Protein AF-A0A7W7P533-F1 (afdb_monomer)

Sequence (461 aa):
MTEVPKVLADVNVERDSSKRLLHIIPAMKVPASVQAMIKHGDVSLSISSSLGQNVLPEGGVVLRRPYPNPIFIVAGSNNSRNGWVVELPDGLDFLELSFIWSFSNPRFIHKLMQQAAYLKPEYLPAGDRWVVEHDITICLKPGTGNTFTFDSAFWSGQKPVAAPIYTKPVGHLFFEQEGSKGLSFRTASGRALLGEREQIIGYDIDEYVVIHGVPLEKAMLTINAHQEEQLHELTHAEGFSTNTEEHRANGAHEMPASVLWRAVMEARRIPFDFNSLLRTEHPGAGWAEHHPALKTITDWWKSAERPGTRLEPGMAMLWVRVEDNDKYHCGNPELPGTSIAGFLQDRCSQATVGQHLLVRFNCGVKDFTFDEGCFTTKLLNGSEETEVGIGRDEYRAGEYDEATFSLAALAGLPERYPEAWRQLVQMKESESPGVPDISLEEIVRAEIGGSANKGRQGEPV

Secondary structure (DSSP, 8-state):
-PPPPGGGTT--TT---SSEEEEE--EEEPPTTTGGG--GGGEEEEEEETTSS--SPTT--EEE--TT-TTEEEEE-SS-SS-EEEEEPTT--EEEEEEEEEE--HHHHHHHHHHT-SS-GGG----S-EEEEEEEEEEEE--SSSEEES-GGGSTT--SS---GGGS-EEE---------S-TTEEEEEEEEE-TTS-EEEEEEEEEEEEEPB-HHHHHHHHTTT-SPPGGGS---SS-SSSHHHHHHH-SEEPPHHHHHHHHHHHHHS--STT-HHHHHS-STTGGGGSHHHHHHHHHHHTS--TT--S-EEEEEEEEE-SSSSEEEESSTTSPPEEGGGGGGGGGGEEEETTTEEEEEEE-GGG-B--TTEEEEEBTTS-EEEEES--HHHHHTTS--THHHHHHHHHTHHHH-HHHHHHHHHHHHHT-TT-----HHHHHHHHHH-SS---------

Mean predicted aligned error: 13.6 Å

Solvent-accessible surface area (backbone atoms only — not comparable to full-atom values): 26304 Å² total; per-residue (Å²): 135,82,82,75,61,78,92,61,74,82,70,58,92,92,58,54,53,95,52,42,33,38,36,48,42,58,32,36,42,43,55,77,93,44,38,89,64,61,52,70,90,33,50,50,76,49,77,50,60,71,75,83,61,89,81,75,50,79,96,38,79,41,74,44,59,53,80,91,40,71,40,31,40,28,34,11,28,84,91,27,52,56,8,51,77,43,83,47,70,86,91,64,46,66,47,42,38,36,42,40,36,37,36,54,45,58,70,40,51,52,51,53,55,61,71,56,66,80,65,57,82,90,48,62,55,98,60,65,50,41,37,36,42,35,37,38,41,39,38,51,41,91,58,79,29,35,30,28,55,48,58,41,91,69,38,88,87,70,68,102,56,89,72,60,77,88,61,37,70,58,45,71,79,71,86,73,84,76,70,83,78,87,59,101,47,56,49,65,49,72,49,75,36,64,45,104,78,74,17,63,43,32,37,35,34,50,32,40,38,57,40,39,16,31,36,38,72,67,52,46,63,54,47,64,36,80,70,69,87,46,80,94,74,59,74,71,43,94,65,66,91,48,62,60,64,55,53,57,55,22,19,66,43,79,48,61,35,56,48,57,51,49,18,26,54,40,33,62,71,48,75,78,56,100,82,21,64,53,53,69,79,37,70,35,55,49,28,52,37,70,37,65,24,36,40,51,50,39,52,58,56,67,73,49,94,60,82,65,49,77,50,60,62,27,32,52,39,42,34,32,47,43,50,70,54,63,43,28,38,40,36,48,72,84,48,72,72,41,54,52,77,71,44,48,87,55,10,51,21,25,30,20,37,83,92,33,36,34,40,41,32,28,36,30,67,91,71,49,48,76,56,100,64,26,36,30,46,29,35,14,59,64,55,77,48,76,46,80,76,55,52,75,63,45,30,54,65,40,78,46,51,75,39,44,45,24,40,52,14,39,38,41,32,56,80,75,36,50,56,53,38,52,52,37,52,54,46,32,48,70,75,49,88,82,72,95,73,81,57,73,68,54,58,55,45,50,74,73,56,76,82,73,82,89,74,88,84,83,84,92,130

Structure (mmCIF, N/CA/C/O backbone):
data_AF-A0A7W7P533-F1
#
_entry.id   AF-A0A7W7P533-F1
#
loop_
_atom_site.group_PDB
_atom_site.id
_atom_site.type_symbol
_atom_site.label_atom_id
_atom_site.label_alt_id
_atom_site.label_comp_id
_atom_site.label_asym_id
_atom_site.label_entity_id
_atom_site.label_seq_id
_atom_site.pdbx_PDB_ins_code
_atom_site.Cartn_x
_atom_site.Cartn_y
_atom_site.Cartn_z
_atom_site.occupancy
_atom_site.B_iso_or_equiv
_atom_site.auth_seq_id
_atom_site.auth_comp_id
_atom_site.auth_asym_id
_atom_site.auth_atom_id
_atom_site.pdbx_PDB_model_num
ATOM 1 N N . MET A 1 1 ? -19.623 -12.383 -5.229 1.00 27.77 1 MET A N 1
ATOM 2 C CA . MET A 1 1 ? -20.713 -11.589 -4.623 1.00 27.77 1 MET A CA 1
ATOM 3 C C . MET A 1 1 ? -20.624 -11.795 -3.125 1.00 27.77 1 MET A C 1
ATOM 5 O O . MET A 1 1 ? -20.883 -12.901 -2.674 1.00 27.77 1 MET A O 1
ATOM 9 N N . THR A 1 2 ? -20.160 -10.796 -2.383 1.00 29.52 2 THR A N 1
ATOM 10 C CA . THR A 1 2 ? -20.107 -10.821 -0.915 1.00 29.52 2 THR A CA 1
ATOM 11 C C . THR A 1 2 ? -21.498 -10.548 -0.348 1.00 29.52 2 THR A C 1
ATOM 13 O O . THR A 1 2 ? -22.190 -9.647 -0.822 1.00 29.52 2 THR A O 1
ATOM 16 N N . GLU A 1 3 ? -21.930 -11.328 0.645 1.00 26.28 3 GLU A N 1
ATOM 17 C CA . GLU A 1 3 ? -23.180 -11.039 1.351 1.00 26.28 3 GLU A CA 1
ATOM 18 C C . GLU A 1 3 ? -22.991 -9.807 2.242 1.00 26.28 3 GLU A C 1
ATOM 20 O O . GLU A 1 3 ? -22.122 -9.776 3.113 1.00 26.28 3 GLU A O 1
ATOM 25 N N . VAL A 1 4 ? -23.819 -8.785 2.026 1.00 34.06 4 VAL A N 1
ATOM 26 C CA . VAL A 1 4 ? -23.913 -7.635 2.930 1.00 34.06 4 VAL A CA 1
ATOM 27 C C . VAL A 1 4 ? -24.439 -8.133 4.288 1.00 34.06 4 VAL A C 1
ATOM 29 O O . VAL A 1 4 ? -25.461 -8.826 4.308 1.00 34.06 4 VAL A O 1
ATOM 32 N N . PRO A 1 5 ? -23.792 -7.803 5.426 1.00 40.06 5 PRO A N 1
ATOM 33 C CA . PRO A 1 5 ? -24.241 -8.240 6.747 1.00 40.06 5 PRO A CA 1
ATOM 34 C C . PRO A 1 5 ? -25.718 -7.917 6.994 1.00 40.06 5 PRO A C 1
ATOM 36 O O . PRO A 1 5 ? -26.156 -6.794 6.752 1.00 40.06 5 PRO A O 1
ATOM 39 N N . LYS A 1 6 ? -26.489 -8.879 7.523 1.00 37.84 6 LYS A N 1
ATOM 40 C CA . LYS A 1 6 ? -27.965 -8.792 7.623 1.00 37.84 6 LYS A CA 1
ATOM 41 C C . LYS A 1 6 ? -28.511 -7.557 8.351 1.00 37.84 6 LYS A C 1
ATOM 43 O O . LYS A 1 6 ? -29.644 -7.174 8.094 1.00 37.84 6 LYS A O 1
ATOM 48 N N . VAL A 1 7 ? -27.716 -6.915 9.208 1.00 42.97 7 VAL A N 1
ATOM 49 C CA . VAL A 1 7 ? -28.062 -5.655 9.897 1.00 42.97 7 VAL A CA 1
ATOM 50 C C . VAL A 1 7 ? -28.228 -4.472 8.920 1.00 42.97 7 VAL A C 1
ATOM 52 O O . VAL A 1 7 ? -28.900 -3.499 9.240 1.00 42.97 7 VAL A O 1
ATOM 55 N N . LEU A 1 8 ? -27.652 -4.557 7.716 1.00 47.59 8 LEU A N 1
ATOM 56 C CA . LEU A 1 8 ? -27.643 -3.499 6.697 1.00 47.59 8 LEU A CA 1
ATOM 57 C C . LEU A 1 8 ? -28.653 -3.732 5.553 1.00 47.59 8 LEU A C 1
ATOM 59 O O . LEU A 1 8 ? -28.759 -2.897 4.657 1.00 47.59 8 LEU A O 1
ATOM 63 N N . ALA A 1 9 ? -29.397 -4.844 5.559 1.00 41.66 9 ALA A N 1
ATOM 64 C CA . ALA A 1 9 ? -30.251 -5.247 4.434 1.00 41.66 9 ALA A CA 1
ATOM 65 C C . ALA A 1 9 ? -31.523 -4.388 4.246 1.00 41.66 9 ALA A C 1
ATOM 67 O O . ALA A 1 9 ? -32.053 -4.331 3.139 1.00 41.66 9 ALA A O 1
ATOM 68 N N . ASP A 1 10 ? -31.989 -3.701 5.296 1.00 38.34 10 ASP A N 1
ATOM 69 C CA . ASP A 1 10 ? -33.215 -2.881 5.288 1.00 38.34 10 ASP A CA 1
ATOM 70 C C . ASP A 1 10 ? -32.957 -1.369 5.062 1.00 38.34 10 ASP A C 1
ATOM 72 O O . ASP A 1 10 ? -33.867 -0.543 5.200 1.00 38.34 10 ASP A O 1
ATOM 76 N N . VAL A 1 11 ? -31.723 -0.965 4.727 1.00 43.28 11 VAL A N 1
ATOM 77 C CA . VAL A 1 11 ? -31.352 0.457 4.580 1.00 43.28 11 VAL A CA 1
ATOM 78 C C . VAL A 1 11 ? -31.778 1.003 3.214 1.00 43.28 11 VAL A C 1
ATOM 80 O O . VAL A 1 11 ? -31.053 0.937 2.223 1.00 43.28 11 VAL A O 1
ATOM 83 N N . ASN A 1 12 ? -32.977 1.583 3.170 1.00 38.66 12 ASN A N 1
ATOM 84 C CA . ASN A 1 12 ? -33.470 2.316 2.006 1.00 38.66 12 ASN A CA 1
ATOM 85 C C . ASN A 1 12 ? -32.748 3.678 1.883 1.00 38.66 12 ASN A C 1
ATOM 87 O O . ASN A 1 12 ? -32.677 4.431 2.854 1.00 38.66 12 ASN A O 1
ATOM 91 N N . VAL A 1 13 ? -32.212 3.982 0.697 1.00 43.22 13 VAL A N 1
ATOM 92 C CA . VAL A 1 13 ? -31.003 4.822 0.503 1.00 43.22 13 VAL A CA 1
ATOM 93 C C . VAL A 1 13 ? -31.160 6.311 0.881 1.00 43.22 13 VAL A C 1
ATOM 95 O O . VAL A 1 13 ? -30.167 6.998 1.076 1.00 43.22 13 VAL A O 1
ATOM 98 N N . GLU A 1 14 ? -32.383 6.816 1.062 1.00 45.62 14 GLU A N 1
ATOM 99 C CA . GLU A 1 14 ? -32.661 8.229 1.393 1.00 45.62 14 GLU A CA 1
ATOM 100 C C . GLU A 1 14 ? -32.891 8.510 2.897 1.00 45.62 14 GLU A C 1
ATOM 102 O O . GLU A 1 14 ? -33.452 9.551 3.252 1.00 45.62 14 GLU A O 1
ATOM 107 N N . ARG A 1 15 ? -32.545 7.590 3.811 1.00 56.53 15 ARG A N 1
ATOM 108 C CA . ARG A 1 15 ? -32.824 7.760 5.252 1.00 56.53 15 ARG A CA 1
ATOM 109 C C . ARG A 1 15 ? -31.603 7.588 6.144 1.00 56.53 15 ARG A C 1
ATOM 111 O O . ARG A 1 15 ? -30.871 6.609 6.057 1.00 56.53 15 ARG A O 1
ATOM 118 N N . ASP A 1 16 ? -31.459 8.531 7.072 1.00 70.44 16 ASP A N 1
ATOM 119 C CA . ASP A 1 16 ? -30.602 8.368 8.241 1.00 70.44 16 ASP A CA 1
ATOM 120 C C . ASP A 1 16 ? -31.122 7.246 9.160 1.00 70.44 16 ASP A C 1
ATOM 122 O O . ASP A 1 16 ? -32.301 6.877 9.124 1.00 70.44 16 ASP A O 1
ATOM 126 N N . SER A 1 17 ? -30.231 6.704 9.989 1.00 73.69 17 SER A N 1
ATOM 127 C CA . SER A 1 17 ? -30.537 5.612 10.907 1.00 73.69 17 SER A CA 1
ATOM 128 C C . SER A 1 17 ? -31.667 5.979 11.874 1.00 73.69 17 SER A C 1
ATOM 130 O O . SER A 1 17 ? -31.630 7.013 12.542 1.00 73.69 17 SER A O 1
ATOM 132 N N . SER A 1 18 ? -32.648 5.084 12.021 1.00 78.81 18 SER A N 1
ATOM 133 C CA . SER A 1 18 ? -33.678 5.175 13.066 1.00 78.81 18 SER A CA 1
ATOM 134 C C . SER A 1 18 ? -33.144 4.865 14.470 1.00 78.81 18 SER A C 1
ATOM 136 O O . SER A 1 18 ? -33.826 5.145 15.452 1.00 78.81 18 SER A O 1
ATOM 138 N N . LYS A 1 19 ? -31.935 4.298 14.564 1.00 87.44 19 LYS A N 1
ATOM 139 C CA . LYS A 1 19 ? -31.209 4.010 15.806 1.00 87.44 19 LYS A CA 1
ATOM 140 C C . LYS A 1 19 ? -30.020 4.950 15.970 1.00 87.44 19 LYS A C 1
ATOM 142 O O . LYS A 1 19 ? -29.400 5.342 14.981 1.00 87.44 19 LYS A O 1
ATOM 147 N N . ARG A 1 20 ? -29.625 5.230 17.210 1.00 91.69 20 ARG A N 1
ATOM 148 C CA . ARG A 1 20 ? -28.338 5.874 17.505 1.00 91.69 20 ARG A CA 1
ATOM 149 C C . ARG A 1 20 ? -27.209 4.862 17.293 1.00 91.69 20 ARG A C 1
ATOM 151 O O . ARG A 1 20 ? -27.281 3.749 17.806 1.00 91.69 20 ARG A O 1
ATOM 158 N N . LEU A 1 21 ? -26.183 5.231 16.533 1.00 92.81 21 LEU A N 1
ATOM 159 C CA . LEU A 1 21 ? -25.085 4.335 16.142 1.00 92.81 21 LEU A CA 1
ATOM 160 C C . LEU A 1 21 ? -23.735 4.956 16.503 1.00 92.81 21 LEU A C 1
ATOM 162 O O . LEU A 1 21 ? -23.539 6.139 16.250 1.00 92.81 21 LEU A O 1
ATOM 166 N N . LEU A 1 22 ? -22.793 4.174 17.030 1.00 91.88 22 LEU A N 1
ATOM 167 C CA . LEU A 1 22 ? -21.399 4.583 17.218 1.00 91.88 22 LEU A CA 1
ATOM 168 C C . LEU A 1 22 ? -20.481 3.759 16.317 1.00 91.88 22 LEU A C 1
ATOM 170 O O . LEU A 1 22 ? -20.339 2.555 16.508 1.00 91.88 22 LEU A O 1
ATOM 174 N N . HIS A 1 23 ? -19.828 4.418 15.366 1.00 90.50 23 HIS A N 1
ATOM 175 C CA . HIS A 1 23 ? -18.731 3.850 14.596 1.00 90.50 23 HIS A CA 1
ATOM 176 C C . HIS A 1 23 ? -17.416 4.005 15.376 1.00 90.50 23 HIS A C 1
ATOM 178 O O . HIS A 1 23 ? -16.877 5.111 15.496 1.00 90.50 23 HIS A O 1
ATOM 184 N N . ILE A 1 24 ? -16.935 2.891 15.931 1.00 89.44 24 ILE A N 1
ATOM 185 C CA . ILE A 1 24 ? -15.719 2.796 16.741 1.00 89.44 24 ILE A CA 1
ATOM 186 C C . ILE A 1 24 ? -14.552 2.430 15.820 1.00 89.44 24 ILE A C 1
ATOM 188 O O . ILE A 1 24 ? -14.601 1.403 15.144 1.00 89.44 24 ILE A O 1
ATOM 192 N N . ILE A 1 25 ? -13.492 3.243 15.832 1.00 87.06 25 ILE A N 1
ATOM 193 C CA . ILE A 1 25 ? -12.270 3.026 15.043 1.00 87.06 25 ILE A CA 1
ATOM 194 C C . ILE A 1 25 ? -11.051 3.062 15.980 1.00 87.06 25 ILE A C 1
ATOM 196 O O . ILE A 1 25 ? -10.457 4.126 16.161 1.00 87.06 25 ILE A O 1
ATOM 200 N N . PRO A 1 26 ? -10.655 1.941 16.609 1.00 88.62 26 PRO A N 1
ATOM 201 C CA . PRO A 1 26 ? -9.431 1.901 17.398 1.00 88.62 26 PRO A CA 1
ATOM 202 C C . PRO A 1 26 ? -8.223 1.912 16.453 1.00 88.62 26 PRO A C 1
ATOM 204 O O . PRO A 1 26 ? -8.030 0.990 15.656 1.00 88.62 26 PRO A O 1
ATOM 207 N N . ALA A 1 27 ? -7.401 2.956 16.540 1.00 84.69 27 ALA A N 1
ATOM 208 C CA . ALA A 1 27 ? -6.219 3.141 15.705 1.00 84.69 27 ALA A CA 1
ATOM 209 C C . ALA A 1 27 ? -4.989 3.491 16.552 1.00 84.69 27 ALA A C 1
ATOM 211 O O . ALA A 1 27 ? -5.087 4.238 17.523 1.00 84.69 27 ALA A O 1
ATOM 212 N N . MET A 1 28 ? -3.824 2.979 16.159 1.00 81.94 28 MET A N 1
ATOM 213 C CA . MET A 1 28 ? -2.557 3.120 16.877 1.00 81.94 28 MET A CA 1
ATOM 214 C C . MET A 1 28 ? -1.445 3.560 15.921 1.00 81.94 28 MET A C 1
ATOM 216 O O . MET A 1 28 ? -1.134 2.849 14.963 1.00 81.94 28 MET A O 1
ATOM 220 N N . LYS A 1 29 ? -0.830 4.722 16.177 1.00 77.12 29 LYS A N 1
ATOM 221 C CA . LYS A 1 29 ? 0.298 5.258 15.398 1.00 77.12 29 LYS A CA 1
ATOM 222 C C . LYS A 1 29 ? 1.622 4.691 15.921 1.00 77.12 29 LYS A C 1
ATOM 224 O O . LYS A 1 29 ? 1.992 4.908 17.075 1.00 77.12 29 LYS A O 1
ATOM 229 N N . VAL A 1 30 ? 2.354 4.029 15.036 1.00 74.19 30 VAL A N 1
ATOM 230 C CA . VAL A 1 30 ? 3.655 3.384 15.238 1.00 74.19 30 VAL A CA 1
ATOM 231 C C . VAL A 1 30 ? 4.781 4.283 14.696 1.00 74.19 30 VAL A C 1
ATOM 233 O O . VAL A 1 30 ? 4.600 4.914 13.653 1.00 74.19 30 VAL A O 1
ATOM 236 N N . PRO A 1 31 ? 5.969 4.346 15.327 1.00 68.81 31 PRO A N 1
ATOM 237 C CA . PRO A 1 31 ? 7.122 5.024 14.737 1.00 68.81 31 PRO A CA 1
ATOM 238 C C . PRO A 1 31 ? 7.560 4.379 13.413 1.00 68.81 31 PRO A C 1
ATOM 240 O O . PRO A 1 31 ? 7.790 3.169 13.347 1.00 68.81 31 PRO A O 1
ATOM 243 N N . ALA A 1 32 ? 7.779 5.185 12.368 1.00 65.50 32 ALA A N 1
ATOM 244 C CA . ALA A 1 32 ? 8.290 4.703 11.076 1.00 65.50 32 ALA A CA 1
ATOM 245 C C . ALA A 1 32 ? 9.638 3.961 11.207 1.00 65.50 32 ALA A C 1
ATOM 247 O O . ALA A 1 32 ? 9.919 3.017 10.472 1.00 65.50 32 ALA A O 1
ATOM 248 N N . SER A 1 33 ? 10.440 4.328 12.211 1.00 65.12 33 SER A N 1
ATOM 249 C CA . SER A 1 33 ? 11.692 3.668 12.591 1.00 65.12 33 SER A CA 1
ATOM 250 C C . SER A 1 33 ? 11.534 2.223 13.086 1.00 65.12 33 SER A C 1
ATOM 252 O O . SER A 1 33 ? 12.528 1.491 13.107 1.00 65.12 33 SER A O 1
ATOM 254 N N . VAL A 1 34 ? 10.334 1.799 13.501 1.00 69.81 34 VAL A N 1
ATOM 255 C CA . VAL A 1 34 ? 10.071 0.465 14.079 1.00 69.81 34 VAL A CA 1
ATOM 256 C C . VAL A 1 34 ? 8.907 -0.289 13.420 1.00 69.81 34 VAL A C 1
ATOM 258 O O . VAL A 1 34 ? 8.756 -1.481 13.673 1.00 69.81 34 VAL A O 1
ATOM 261 N N . GLN A 1 35 ? 8.120 0.348 12.542 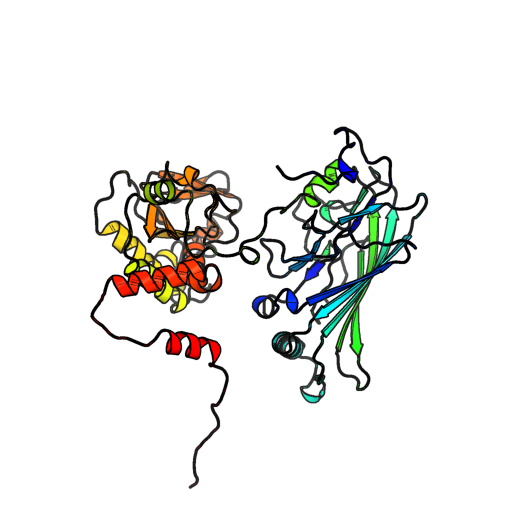1.00 73.06 35 GLN A N 1
ATOM 262 C CA . GLN A 1 35 ? 6.941 -0.249 11.885 1.00 73.06 35 GLN A CA 1
ATOM 263 C C . GLN A 1 35 ? 7.218 -1.609 11.214 1.00 73.06 35 GLN A C 1
ATOM 265 O O . GLN A 1 35 ? 6.434 -2.546 11.349 1.00 73.06 35 GLN A O 1
ATOM 270 N N . ALA A 1 36 ? 8.378 -1.746 10.561 1.00 70.12 36 ALA A N 1
ATOM 271 C CA . ALA A 1 36 ? 8.799 -2.965 9.869 1.00 70.12 36 ALA A CA 1
ATOM 272 C C . ALA A 1 36 ? 9.211 -4.110 10.818 1.00 70.12 36 ALA A C 1
ATOM 274 O O . ALA A 1 36 ? 9.390 -5.242 10.380 1.00 70.12 36 ALA A O 1
ATOM 275 N N . MET A 1 37 ? 9.384 -3.830 12.115 1.00 74.25 37 MET A N 1
ATOM 276 C CA . MET A 1 37 ? 9.805 -4.817 13.116 1.00 74.25 37 MET A CA 1
ATOM 277 C C . MET A 1 37 ? 8.627 -5.493 13.819 1.00 74.25 37 MET A C 1
ATOM 279 O O . MET A 1 37 ? 8.808 -6.579 14.361 1.00 74.25 37 MET A O 1
ATOM 283 N N . ILE A 1 38 ? 7.449 -4.863 13.810 1.00 75.62 38 ILE A N 1
ATOM 284 C CA . ILE A 1 38 ? 6.206 -5.396 14.377 1.00 75.62 38 ILE A CA 1
ATOM 285 C C . ILE A 1 38 ? 5.505 -6.264 13.323 1.00 75.62 38 ILE A C 1
ATOM 287 O O . ILE A 1 38 ? 5.262 -5.791 12.208 1.00 75.62 38 ILE A O 1
ATOM 291 N N . LYS A 1 39 ? 5.101 -7.484 13.682 1.00 76.56 39 LYS A N 1
ATOM 292 C CA . LYS A 1 39 ? 4.217 -8.360 12.891 1.00 76.56 39 LYS A CA 1
ATOM 293 C C . LYS A 1 39 ? 2.796 -8.362 13.464 1.00 76.56 39 LYS A C 1
ATOM 295 O O . LYS A 1 39 ? 2.601 -8.005 14.619 1.00 76.56 39 LYS A O 1
ATOM 300 N N . HIS A 1 40 ? 1.799 -8.805 12.694 1.00 69.25 40 HIS A N 1
ATOM 301 C CA . HIS A 1 40 ? 0.399 -8.834 13.159 1.00 69.25 40 HIS A CA 1
ATOM 302 C C . HIS A 1 40 ? 0.212 -9.718 14.405 1.00 69.25 40 HIS A C 1
ATOM 304 O O . HIS A 1 40 ? -0.469 -9.314 15.339 1.00 69.25 40 HIS A O 1
ATOM 310 N N . GLY A 1 41 ? 0.885 -10.875 14.465 1.00 76.88 41 GLY A N 1
ATOM 311 C CA . GLY A 1 41 ? 0.875 -11.756 15.642 1.00 76.88 41 GLY A CA 1
ATOM 312 C C . GLY A 1 41 ? 1.665 -11.243 16.855 1.00 76.88 41 GLY A C 1
ATOM 313 O O . GLY A 1 41 ? 1.580 -11.852 17.916 1.00 76.88 41 GLY A O 1
ATOM 314 N N . ASP A 1 42 ? 2.409 -10.139 16.721 1.00 83.31 42 ASP A N 1
ATOM 315 C CA . ASP A 1 42 ? 3.122 -9.504 17.837 1.00 83.31 42 ASP A CA 1
ATOM 316 C C . ASP A 1 42 ? 2.245 -8.488 18.591 1.00 83.31 42 ASP A C 1
ATOM 318 O O . ASP A 1 42 ? 2.738 -7.850 19.523 1.00 83.31 42 ASP A O 1
ATOM 322 N N . VAL A 1 43 ? 0.993 -8.271 18.156 1.00 88.19 43 VAL A N 1
ATOM 323 C CA . VAL A 1 43 ? 0.104 -7.215 18.663 1.00 88.19 43 VAL A CA 1
ATOM 324 C C . VAL A 1 43 ? -1.270 -7.774 19.017 1.00 88.19 43 VAL A C 1
ATOM 326 O O . VAL A 1 43 ? -1.869 -8.520 18.247 1.00 88.19 43 VAL A O 1
ATOM 329 N N . SER A 1 44 ? -1.805 -7.358 20.161 1.00 90.75 44 SER A N 1
ATOM 330 C CA . SER A 1 44 ? -3.190 -7.606 20.560 1.00 90.75 44 SER A CA 1
ATOM 331 C C . SER A 1 44 ? -3.868 -6.326 21.048 1.00 90.75 44 SER A C 1
ATOM 333 O O . SER A 1 44 ? -3.208 -5.394 21.510 1.00 90.75 44 SER A O 1
ATOM 335 N N . LEU A 1 45 ? -5.196 -6.286 20.930 1.00 92.25 45 LEU A N 1
ATOM 336 C CA . LEU A 1 45 ? -6.048 -5.223 21.454 1.00 92.25 45 LEU A CA 1
ATOM 337 C C . LEU A 1 45 ? -7.149 -5.846 22.318 1.00 92.25 45 LEU A C 1
ATOM 339 O O . LEU A 1 45 ? -7.917 -6.678 21.835 1.00 92.25 45 LEU A O 1
ATOM 343 N N . SER A 1 46 ? -7.242 -5.401 23.567 1.00 91.75 46 SER A N 1
ATOM 344 C CA . SER A 1 46 ? -8.390 -5.629 24.447 1.00 91.75 46 SER A CA 1
ATOM 345 C C . SER A 1 46 ? -9.210 -4.344 24.559 1.00 91.75 46 SER A C 1
ATOM 347 O O . SER A 1 46 ? -8.645 -3.252 24.565 1.00 91.75 46 SER A O 1
ATOM 349 N N . ILE A 1 47 ? -10.536 -4.464 24.660 1.00 91.75 47 ILE A N 1
ATOM 350 C CA . ILE A 1 47 ? -11.450 -3.313 24.722 1.00 91.75 47 ILE A CA 1
ATOM 351 C C . ILE A 1 47 ? -12.397 -3.465 25.911 1.00 91.75 47 ILE A C 1
ATOM 353 O O . ILE A 1 47 ? -12.956 -4.543 26.115 1.00 91.75 47 ILE A O 1
ATOM 357 N N . SER A 1 48 ? -12.603 -2.385 26.665 1.00 91.00 48 SER A N 1
ATOM 358 C CA . SER A 1 48 ? -13.646 -2.281 27.694 1.00 91.00 48 SER A CA 1
ATOM 359 C C . SER A 1 48 ? -14.571 -1.087 27.418 1.00 91.00 48 SER A C 1
ATOM 361 O O . SER A 1 48 ? -14.251 -0.220 26.601 1.00 91.00 48 SER A O 1
ATOM 363 N N . SER A 1 49 ? -15.746 -1.054 28.056 1.00 93.00 49 SER A N 1
ATOM 364 C CA . SER A 1 49 ? -16.690 0.060 27.931 1.00 93.00 49 SER A CA 1
ATOM 365 C C . SER A 1 49 ? -17.639 0.171 29.120 1.00 93.00 49 SER A C 1
ATOM 367 O O . SER A 1 49 ? -18.071 -0.846 29.665 1.00 93.00 49 SER A O 1
ATOM 369 N N . SER A 1 50 ? -18.058 1.397 29.445 1.00 92.19 50 SER A N 1
ATOM 370 C CA . SER A 1 50 ? -19.159 1.664 30.381 1.00 92.19 50 SER A CA 1
ATOM 371 C C . SER A 1 50 ? -20.564 1.473 29.780 1.00 92.19 50 SER A C 1
ATOM 373 O O . SER A 1 50 ? -21.553 1.576 30.502 1.00 92.19 50 SER A O 1
ATOM 375 N N . LEU A 1 51 ? -20.684 1.113 28.491 1.00 85.81 51 LEU A N 1
ATOM 376 C CA . LEU A 1 51 ? -21.963 0.942 27.774 1.00 85.81 51 LEU A CA 1
ATOM 377 C C . LEU A 1 51 ? -22.852 -0.213 28.299 1.00 85.81 51 LEU A C 1
ATOM 379 O O . LEU A 1 51 ? -23.984 -0.368 27.852 1.00 85.81 51 LEU A O 1
ATOM 383 N N . GLY A 1 52 ? -22.355 -1.054 29.214 1.00 78.06 52 GLY A N 1
ATOM 384 C CA . GLY A 1 52 ? -23.117 -2.137 29.862 1.00 78.06 52 GLY A CA 1
ATOM 385 C C . GLY A 1 52 ? -23.457 -3.345 28.973 1.00 78.06 52 GLY A C 1
ATOM 386 O O . GLY A 1 52 ? -23.992 -4.338 29.461 1.00 78.06 52 GLY A O 1
ATOM 387 N N . GLN A 1 53 ? -23.114 -3.283 27.687 1.00 82.50 53 GLN A N 1
ATOM 388 C CA . GLN A 1 53 ? -23.288 -4.330 26.679 1.00 82.50 53 GLN A CA 1
ATOM 389 C C . GLN A 1 53 ? -21.956 -4.619 25.973 1.00 82.50 53 GLN A C 1
ATOM 391 O O . GLN A 1 53 ? -20.997 -3.855 26.097 1.00 82.50 53 GLN A O 1
ATOM 396 N N . ASN A 1 54 ? -21.885 -5.708 25.205 1.00 83.38 54 ASN A N 1
ATOM 397 C CA . ASN A 1 54 ? -20.688 -6.015 24.425 1.00 83.38 54 ASN A CA 1
ATOM 398 C C . ASN A 1 54 ? -20.471 -4.972 23.311 1.00 83.38 54 ASN A C 1
ATOM 400 O O . ASN A 1 54 ? -21.359 -4.752 22.491 1.00 83.38 54 ASN A O 1
ATOM 404 N N . VAL A 1 55 ? -19.278 -4.371 23.270 1.00 89.31 55 VAL A N 1
ATOM 405 C CA . VAL A 1 55 ? -18.846 -3.426 22.221 1.00 89.31 55 VAL A CA 1
ATOM 406 C C . VAL A 1 55 ? -17.947 -4.068 21.15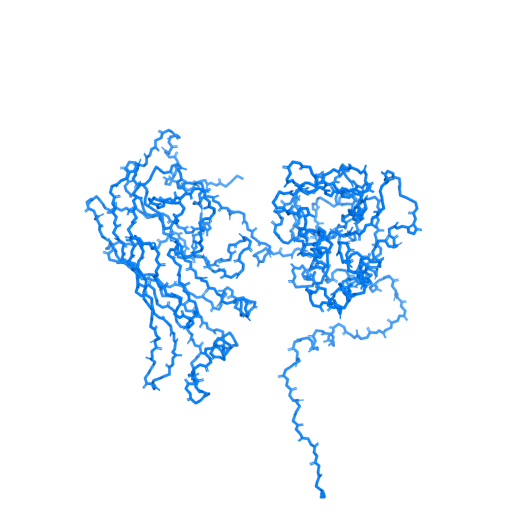8 1.00 89.31 55 VAL A C 1
ATOM 408 O O . VAL A 1 55 ? -17.572 -3.395 20.201 1.00 89.31 55 VAL A O 1
ATOM 411 N N . LEU A 1 56 ? -17.578 -5.345 21.311 1.00 91.31 56 LEU A N 1
ATOM 412 C CA . LEU A 1 56 ? -16.777 -6.086 20.334 1.00 91.31 56 LEU A CA 1
ATOM 413 C C . LEU A 1 56 ? -17.640 -6.552 19.146 1.00 91.31 56 LEU A C 1
ATOM 415 O O . LEU A 1 56 ? -18.791 -6.944 19.352 1.00 91.31 56 LEU A O 1
ATOM 419 N N . PRO A 1 57 ? -17.092 -6.578 17.917 1.00 91.12 57 PRO A N 1
ATOM 420 C CA . PRO A 1 57 ? -17.822 -7.020 16.736 1.00 91.12 57 PRO A CA 1
ATOM 421 C C . PRO A 1 57 ? -18.000 -8.545 16.707 1.00 91.12 57 PRO A C 1
ATOM 423 O O . PRO A 1 57 ? -17.201 -9.304 17.264 1.00 91.12 57 PRO A O 1
ATOM 426 N N . GLU A 1 58 ? -19.027 -9.006 15.992 1.00 86.06 58 GLU A N 1
ATOM 427 C CA . GLU A 1 58 ? -19.219 -10.429 15.703 1.00 86.06 58 GLU A CA 1
ATOM 428 C C . GLU A 1 58 ? -18.025 -10.992 14.908 1.00 86.06 58 GLU A C 1
ATOM 430 O O . GLU A 1 58 ? -17.500 -10.351 13.996 1.00 86.06 58 GLU A O 1
ATOM 435 N N . GLY A 1 59 ? -17.560 -12.185 15.291 1.00 86.31 59 GLY A N 1
ATOM 436 C CA . GLY A 1 59 ? -16.330 -12.785 14.763 1.00 86.31 59 GLY A CA 1
ATOM 437 C C . GLY A 1 59 ? -15.027 -12.245 15.373 1.00 86.31 59 GLY A C 1
ATOM 438 O O . GLY A 1 59 ? -13.976 -12.832 15.128 1.00 86.31 59 GLY A O 1
ATOM 439 N N . GLY A 1 60 ? -15.086 -11.202 16.209 1.00 90.25 60 GLY A N 1
ATOM 440 C CA . GLY A 1 60 ? -13.930 -10.638 16.906 1.00 90.25 60 GLY A CA 1
ATOM 441 C C . GLY A 1 60 ? -13.184 -9.545 16.132 1.00 90.25 60 GLY A C 1
ATOM 442 O O . GLY A 1 60 ? -13.515 -9.192 14.999 1.00 90.25 60 GLY A O 1
ATOM 443 N N . VAL A 1 61 ? -12.181 -8.967 16.798 1.00 91.25 61 VAL A N 1
ATOM 444 C CA . VAL A 1 61 ? -11.374 -7.856 16.274 1.00 91.25 61 VAL A CA 1
ATOM 445 C C . VAL A 1 61 ? -10.220 -8.382 15.421 1.00 91.25 61 VAL A C 1
ATOM 447 O O . VAL A 1 61 ? -9.474 -9.259 15.851 1.00 91.25 61 VAL A O 1
ATOM 450 N N . VAL A 1 62 ? -10.029 -7.787 14.243 1.00 89.50 62 VAL A N 1
ATOM 451 C CA . VAL A 1 62 ? -8.922 -8.079 13.323 1.00 89.50 62 VAL A CA 1
ATOM 452 C C . VAL A 1 62 ? -8.015 -6.853 13.219 1.00 89.50 62 VAL A C 1
ATOM 454 O O . VAL A 1 62 ? -8.471 -5.772 12.839 1.00 89.50 62 VAL A O 1
ATOM 457 N N . LEU A 1 63 ? -6.730 -7.015 13.554 1.00 88.06 63 LEU A N 1
ATOM 458 C CA . LEU A 1 63 ? -5.725 -5.948 13.500 1.00 88.06 63 LEU A CA 1
ATOM 459 C C . LEU A 1 63 ? -5.014 -5.918 12.142 1.00 88.06 63 LEU A C 1
ATOM 461 O O . LEU A 1 63 ? -4.373 -6.889 11.734 1.00 88.06 63 LEU A O 1
ATOM 465 N N . ARG A 1 64 ? -5.105 -4.775 11.461 1.00 81.88 64 ARG A N 1
ATOM 466 C CA . ARG A 1 64 ? -4.634 -4.548 10.086 1.00 81.88 64 ARG A CA 1
ATOM 467 C C . ARG A 1 64 ? -3.715 -3.330 10.017 1.00 81.88 64 ARG A C 1
ATOM 469 O O . ARG A 1 64 ? -3.677 -2.541 10.961 1.00 81.88 64 ARG A O 1
ATOM 476 N N . ARG A 1 65 ? -3.022 -3.123 8.893 1.00 75.38 65 ARG A N 1
ATOM 477 C CA . ARG A 1 65 ? -2.413 -1.818 8.572 1.00 75.38 65 ARG A CA 1
ATOM 478 C C . ARG A 1 65 ? -3.161 -1.200 7.390 1.00 75.38 65 ARG A C 1
ATOM 480 O O . ARG A 1 65 ? -3.180 -1.807 6.320 1.00 75.38 65 ARG A O 1
ATOM 487 N N . PRO A 1 66 ? -3.820 -0.040 7.558 1.00 65.56 66 PRO A N 1
ATOM 488 C CA . PRO A 1 66 ? -4.593 0.569 6.483 1.00 65.56 66 PRO A CA 1
ATOM 489 C C . PRO A 1 66 ? -3.636 1.081 5.411 1.00 65.56 66 PRO A C 1
ATOM 491 O O . PRO A 1 66 ? -2.778 1.918 5.702 1.00 65.56 66 PRO A O 1
ATOM 494 N N . TYR A 1 67 ? -3.758 0.580 4.179 1.00 53.56 67 TYR A N 1
ATOM 495 C CA . TYR A 1 67 ? -2.972 1.110 3.060 1.00 53.56 67 TYR A CA 1
ATOM 496 C C . TYR A 1 67 ? -3.360 2.635 2.918 1.00 53.56 67 TYR A C 1
ATOM 498 O O . TYR A 1 67 ? -4.548 2.883 3.158 1.00 53.56 67 TYR A O 1
ATOM 506 N N . PRO A 1 68 ? -2.579 3.684 2.546 1.00 51.69 68 PRO A N 1
ATOM 507 C CA . PRO A 1 68 ? -1.167 3.801 2.180 1.00 51.69 68 PRO A CA 1
ATOM 508 C C . PRO A 1 68 ? -0.216 3.927 3.388 1.00 51.69 68 PRO A C 1
ATOM 510 O O . PRO A 1 68 ? 0.909 4.402 3.257 1.00 51.69 68 PRO A O 1
ATOM 513 N N . ASN A 1 69 ? -0.663 3.579 4.599 1.00 63.75 69 ASN A N 1
ATOM 514 C CA . ASN A 1 69 ? -0.174 4.218 5.817 1.00 63.75 69 ASN A CA 1
ATOM 515 C C . ASN A 1 69 ? 0.433 3.220 6.836 1.00 63.75 69 ASN A C 1
ATOM 517 O O . ASN A 1 69 ? -0.190 2.904 7.854 1.00 63.75 69 ASN A O 1
ATOM 521 N N . PRO A 1 70 ? 1.665 2.711 6.605 1.00 62.34 70 PRO A N 1
ATOM 522 C CA . PRO A 1 70 ? 2.274 1.647 7.417 1.00 62.34 70 PRO A CA 1
ATOM 523 C C . PRO A 1 70 ? 2.609 2.066 8.859 1.00 62.34 70 PRO A C 1
ATOM 525 O O . PRO A 1 70 ? 2.825 1.196 9.705 1.00 62.34 70 PRO A O 1
ATOM 528 N N . ILE A 1 71 ? 2.598 3.372 9.157 1.00 69.00 71 ILE A N 1
ATOM 529 C CA . ILE A 1 71 ? 2.710 3.908 10.520 1.00 69.00 71 ILE A CA 1
ATOM 530 C C . ILE A 1 71 ? 1.417 3.750 11.337 1.00 69.00 71 ILE A C 1
ATOM 532 O O . ILE A 1 71 ? 1.379 4.223 12.468 1.00 69.00 71 ILE A O 1
ATOM 536 N N . PHE A 1 72 ? 0.363 3.105 10.825 1.00 77.06 72 PHE A N 1
ATOM 537 C CA . PHE A 1 72 ? -0.842 2.791 11.599 1.00 77.06 72 PHE A CA 1
ATOM 538 C C . PHE A 1 72 ? -1.088 1.290 11.718 1.00 77.06 72 PHE A C 1
ATOM 540 O O . PHE A 1 72 ? -0.914 0.524 10.772 1.00 77.06 72 PHE A O 1
ATOM 547 N N . ILE A 1 73 ? -1.590 0.895 12.885 1.00 82.62 73 ILE A N 1
ATOM 548 C CA . ILE A 1 73 ? -2.343 -0.341 13.085 1.00 82.62 73 ILE A CA 1
ATOM 549 C C . ILE A 1 73 ? -3.788 0.076 13.366 1.00 82.62 73 ILE A C 1
ATOM 551 O O . ILE A 1 73 ? -4.026 0.929 14.219 1.00 82.62 73 ILE A O 1
ATOM 555 N N . VAL A 1 74 ? -4.747 -0.493 12.640 1.00 85.50 74 VAL A N 1
ATOM 556 C CA . VAL A 1 74 ? -6.182 -0.228 12.810 1.00 85.50 74 VAL A CA 1
ATOM 557 C C . VAL A 1 74 ? -6.892 -1.528 13.145 1.00 85.50 74 VAL A C 1
ATOM 559 O O . VAL A 1 74 ? -6.658 -2.565 12.521 1.00 85.50 74 VAL A O 1
ATOM 562 N N . ALA A 1 75 ? -7.757 -1.464 14.147 1.00 89.06 75 ALA A N 1
ATOM 563 C CA . ALA A 1 75 ? -8.659 -2.538 14.505 1.00 89.06 75 ALA A CA 1
ATOM 564 C C . ALA A 1 75 ? -9.943 -2.438 13.674 1.00 89.06 75 ALA A C 1
ATOM 566 O O . ALA A 1 75 ? -10.596 -1.398 13.647 1.00 89.06 75 ALA A O 1
ATOM 567 N N . GLY A 1 76 ? -10.319 -3.536 13.025 1.00 89.31 76 GLY A N 1
ATOM 568 C CA . GLY A 1 76 ? -11.603 -3.692 12.349 1.00 89.31 76 GLY A CA 1
ATOM 569 C C . GLY A 1 76 ? -12.307 -4.978 12.765 1.00 89.31 76 GLY A C 1
ATOM 570 O O . GLY A 1 76 ? -11.883 -5.675 13.683 1.00 89.31 76 GLY A O 1
ATOM 571 N N . SER A 1 77 ? -13.372 -5.308 12.047 1.00 89.00 77 SER A N 1
ATOM 572 C CA . SER A 1 77 ? -14.072 -6.596 12.131 1.00 89.00 77 SER A CA 1
ATOM 573 C C . SER A 1 77 ? -13.767 -7.453 10.895 1.00 89.00 77 SER A C 1
ATOM 575 O O . SER A 1 77 ? -12.980 -7.051 10.031 1.00 89.00 77 SER A O 1
ATOM 577 N N . ASN A 1 78 ? -14.408 -8.614 10.760 1.00 83.94 78 ASN A N 1
ATOM 578 C CA . ASN A 1 78 ? -14.390 -9.377 9.504 1.00 83.94 78 ASN A CA 1
ATOM 579 C C . ASN A 1 78 ? -15.139 -8.657 8.364 1.00 83.94 78 ASN A C 1
ATOM 581 O O . ASN A 1 78 ? -14.764 -8.803 7.208 1.00 83.94 78 ASN A O 1
ATOM 585 N N . ASN A 1 79 ? -16.151 -7.844 8.693 1.00 82.31 79 ASN A N 1
ATOM 586 C CA . ASN A 1 79 ? -17.075 -7.236 7.724 1.00 82.31 79 ASN A CA 1
ATOM 587 C C . ASN A 1 79 ? -16.781 -5.755 7.417 1.00 82.31 79 ASN A C 1
ATOM 589 O O . ASN A 1 79 ? -17.438 -5.163 6.567 1.00 82.31 79 ASN A O 1
ATOM 593 N N . SER A 1 80 ? -15.848 -5.141 8.147 1.00 84.38 80 SER A N 1
ATOM 594 C CA . SER A 1 80 ? -15.416 -3.752 7.972 1.00 84.38 80 SER A CA 1
ATOM 595 C C . SER A 1 80 ? -13.957 -3.622 8.395 1.00 84.38 80 SER A C 1
ATOM 597 O O . SER A 1 80 ? -13.590 -3.997 9.515 1.00 84.38 80 SER A O 1
ATOM 599 N N . ARG A 1 81 ? -13.114 -3.090 7.506 1.00 83.06 81 ARG A N 1
ATOM 600 C CA . ARG A 1 81 ? -11.671 -2.949 7.749 1.00 83.06 81 ARG A CA 1
ATOM 601 C C . ARG A 1 81 ? -11.308 -1.752 8.638 1.00 83.06 81 ARG A C 1
ATOM 603 O O . ARG A 1 81 ? -10.347 -1.859 9.397 1.00 83.06 81 ARG A O 1
ATOM 610 N N . ASN A 1 82 ? -12.108 -0.683 8.629 1.00 81.12 82 ASN A N 1
ATOM 611 C CA . ASN A 1 82 ? -11.859 0.571 9.359 1.00 81.12 82 ASN A CA 1
ATOM 612 C C . ASN A 1 82 ? -12.678 0.686 10.658 1.00 81.12 82 ASN A C 1
ATOM 614 O O . ASN A 1 82 ? -13.311 1.710 10.883 1.00 81.12 82 ASN A O 1
ATOM 618 N N . GLY A 1 83 ? -12.693 -0.345 11.503 1.00 87.31 83 GLY A N 1
ATOM 619 C CA . GLY A 1 83 ? -13.538 -0.371 12.705 1.00 87.31 83 GLY A CA 1
ATOM 620 C C . GLY A 1 83 ? -14.874 -1.090 12.500 1.00 87.31 83 GLY A C 1
ATOM 621 O O . GLY A 1 83 ? -15.003 -1.955 11.627 1.00 87.31 83 GLY A O 1
ATOM 622 N N . TRP A 1 84 ? -15.859 -0.788 13.345 1.00 91.19 84 TRP A N 1
ATOM 623 C CA . TRP A 1 84 ? -17.206 -1.377 13.309 1.00 91.19 84 TRP A CA 1
ATOM 624 C C . TRP A 1 84 ? -18.237 -0.479 14.003 1.00 91.19 84 TRP A C 1
ATOM 626 O O . TRP A 1 84 ? -17.893 0.480 14.695 1.00 91.19 84 TRP A O 1
ATOM 636 N N . VAL A 1 85 ? -19.520 -0.790 13.812 1.00 90.75 85 VAL A N 1
ATOM 637 C CA . VAL A 1 85 ? -20.642 -0.027 14.372 1.00 90.75 85 VAL A CA 1
ATOM 638 C C . VAL A 1 85 ? -21.260 -0.767 15.561 1.00 90.75 85 VAL A C 1
ATOM 640 O O . VAL A 1 85 ? -21.457 -1.978 15.503 1.00 90.75 85 VAL A O 1
ATOM 643 N N . VAL A 1 86 ? -21.586 -0.027 16.622 1.00 92.06 86 VAL A N 1
ATOM 644 C CA . VAL A 1 86 ? -22.316 -0.492 17.812 1.00 92.06 86 VAL A CA 1
ATOM 645 C C . VAL A 1 86 ? -23.589 0.346 17.974 1.00 92.06 86 VAL A C 1
ATOM 647 O O . VAL A 1 86 ? -23.563 1.561 17.778 1.00 92.06 86 VAL A O 1
ATOM 650 N N . GLU A 1 87 ? -24.711 -0.279 18.332 1.00 92.62 87 GLU A N 1
ATOM 651 C CA . GLU A 1 87 ? -25.962 0.438 18.616 1.00 92.62 87 GLU A CA 1
ATOM 652 C C . GLU A 1 87 ? -25.907 1.094 20.003 1.00 92.62 87 GLU A C 1
ATOM 654 O O . GLU A 1 87 ? -25.521 0.457 20.983 1.00 92.62 87 GLU A O 1
ATOM 659 N N . LEU A 1 88 ? -26.292 2.366 20.101 1.00 92.19 88 LEU A N 1
ATOM 660 C CA . LEU A 1 88 ? -26.300 3.122 21.352 1.00 92.19 88 LEU A CA 1
ATOM 661 C C . LEU A 1 88 ? -27.714 3.185 21.955 1.00 92.19 88 LEU A C 1
ATOM 663 O O . LEU A 1 88 ? -28.665 3.449 21.217 1.00 92.19 88 LEU A O 1
ATOM 667 N N . PRO A 1 89 ? -27.863 3.060 23.287 1.00 91.56 89 PRO A N 1
ATOM 668 C CA . PRO A 1 89 ? -29.105 3.389 23.979 1.00 91.56 89 PRO A CA 1
ATOM 669 C C . PRO A 1 89 ? -29.579 4.830 23.727 1.00 91.56 89 PRO A C 1
ATOM 671 O O . PRO A 1 89 ? -28.781 5.766 23.582 1.00 91.56 89 PRO A O 1
ATOM 674 N N . ASP A 1 90 ? -30.895 5.028 23.741 1.00 86.94 90 ASP A N 1
ATOM 675 C CA . ASP A 1 90 ? -31.504 6.357 23.723 1.00 86.94 90 ASP A CA 1
ATOM 676 C C . ASP A 1 90 ? -31.170 7.140 25.002 1.00 86.94 90 ASP A C 1
ATOM 678 O O . ASP A 1 90 ? -31.065 6.576 26.090 1.00 86.94 90 ASP A O 1
ATOM 682 N N . GLY A 1 91 ? -30.974 8.456 24.874 1.00 85.00 91 GLY A N 1
ATOM 683 C CA . GLY A 1 91 ? -30.635 9.342 25.999 1.00 85.00 91 GLY A CA 1
ATOM 684 C C . GLY A 1 91 ? -29.210 9.204 26.561 1.00 85.00 91 GLY A C 1
ATOM 685 O O . GLY A 1 91 ? -28.867 9.897 27.513 1.00 85.00 91 GLY A O 1
ATOM 686 N N . LEU A 1 92 ? -28.364 8.339 25.991 1.00 91.69 92 LEU A N 1
ATOM 687 C CA . LEU A 1 92 ? -26.949 8.252 26.361 1.00 91.69 92 LEU A CA 1
ATOM 688 C C . LEU A 1 92 ? -26.160 9.451 25.802 1.00 91.69 92 LEU A C 1
ATOM 690 O O . LEU A 1 92 ? -25.866 9.479 24.605 1.00 91.69 92 LEU A O 1
ATOM 694 N N . ASP A 1 93 ? -25.791 10.403 26.657 1.00 91.38 93 ASP A N 1
ATOM 695 C CA . ASP A 1 93 ? -24.998 11.588 26.277 1.00 91.38 93 ASP A CA 1
ATOM 696 C C . ASP A 1 93 ? -23.488 11.433 26.547 1.00 91.38 93 ASP A C 1
ATOM 698 O O . ASP A 1 93 ? -22.680 12.203 26.026 1.00 91.38 93 ASP A O 1
ATOM 702 N N . PHE A 1 94 ? -23.089 10.430 27.335 1.00 92.81 94 PHE A N 1
ATOM 703 C CA . PHE A 1 94 ? -21.693 10.133 27.666 1.00 92.81 94 PHE A CA 1
ATOM 704 C C . PHE A 1 94 ? -21.435 8.623 27.653 1.00 92.81 94 PHE A C 1
ATOM 706 O O . PHE A 1 94 ? -22.280 7.858 28.115 1.00 92.81 94 PHE A O 1
ATOM 713 N N . LEU A 1 95 ? -20.263 8.200 27.173 1.00 93.25 95 LEU A N 1
ATOM 714 C CA . LEU A 1 95 ? -19.723 6.857 27.410 1.00 93.25 95 LEU A CA 1
ATOM 715 C C . LEU A 1 95 ? -18.202 6.887 27.576 1.00 93.25 95 LEU A C 1
ATOM 717 O O . LEU A 1 95 ? -17.549 7.860 27.209 1.00 93.25 95 LEU A O 1
ATOM 721 N N . GLU A 1 96 ? -17.649 5.782 28.060 1.00 93.19 96 GLU A N 1
ATOM 722 C CA . GLU A 1 96 ? -16.211 5.543 28.166 1.00 93.19 96 GLU A CA 1
ATOM 723 C C . GLU A 1 96 ? -15.848 4.280 27.369 1.00 93.19 96 GLU A C 1
ATOM 725 O O . GLU A 1 96 ? -16.606 3.297 27.345 1.00 93.19 96 GLU A O 1
ATOM 730 N N . LEU A 1 97 ? -14.689 4.314 26.711 1.00 92.75 97 LEU A N 1
ATOM 731 C CA . LEU A 1 97 ? -14.040 3.174 26.060 1.00 92.75 97 LEU A CA 1
ATOM 732 C C . LEU A 1 97 ? -12.575 3.117 26.490 1.00 92.75 97 LEU A C 1
ATOM 734 O O . LEU A 1 97 ? -11.909 4.145 26.462 1.00 92.75 97 LEU A O 1
ATOM 738 N N . SER A 1 98 ? -12.070 1.928 26.811 1.00 92.06 98 SER A N 1
ATOM 739 C CA . SER A 1 98 ? -10.632 1.691 27.000 1.00 92.06 98 SER A CA 1
ATOM 740 C C . SER A 1 98 ? -10.101 0.826 25.866 1.00 92.06 98 SER A C 1
ATOM 742 O O . SER A 1 98 ? -10.697 -0.212 25.559 1.00 92.06 98 SER A O 1
ATOM 744 N N . PHE A 1 99 ? -8.986 1.224 25.254 1.00 92.00 99 PHE A N 1
ATOM 745 C CA . PHE A 1 99 ? -8.255 0.437 24.262 1.00 92.00 99 PHE A CA 1
ATOM 746 C C . PHE A 1 99 ? -6.884 0.035 24.813 1.00 92.00 99 PHE A C 1
ATOM 748 O O . PHE A 1 99 ? -5.925 0.801 24.752 1.00 92.00 99 PHE A O 1
ATOM 755 N N . ILE A 1 100 ? -6.779 -1.195 25.317 1.00 90.94 100 ILE A N 1
ATOM 756 C CA . ILE A 1 100 ? -5.534 -1.749 25.856 1.00 90.94 100 ILE A CA 1
ATOM 757 C C . ILE A 1 100 ? -4.808 -2.488 24.732 1.00 90.94 100 ILE A C 1
ATOM 759 O O . ILE A 1 100 ? -5.065 -3.664 24.454 1.00 90.94 100 ILE A O 1
ATOM 763 N N . TRP A 1 101 ? -3.892 -1.785 24.075 1.00 90.25 101 TRP A N 1
ATOM 764 C CA . TRP A 1 101 ? -2.973 -2.348 23.094 1.00 90.25 101 TRP A CA 1
ATOM 765 C C . TRP A 1 101 ? -1.815 -3.050 23.799 1.00 90.25 101 TRP A C 1
ATOM 767 O O . TRP A 1 101 ? -1.364 -2.649 24.873 1.00 90.25 101 TRP A O 1
ATOM 777 N N . SER A 1 102 ? -1.288 -4.110 23.202 1.00 88.81 102 SER A N 1
ATOM 778 C CA . SER A 1 102 ? -0.151 -4.838 23.756 1.00 88.81 102 SER A CA 1
ATOM 779 C C . SER A 1 102 ? 0.729 -5.417 22.668 1.00 88.81 102 SER A C 1
ATOM 781 O O . SER A 1 102 ? 0.234 -5.977 21.699 1.00 88.81 102 SER A O 1
ATOM 783 N N . PHE A 1 103 ? 2.037 -5.293 22.866 1.00 87.00 103 PHE A N 1
ATOM 784 C CA . PHE A 1 103 ? 3.077 -5.651 21.912 1.00 87.00 103 PHE A CA 1
ATOM 785 C C . PHE A 1 103 ? 4.058 -6.616 22.574 1.00 87.00 103 PHE A C 1
ATOM 787 O O . PHE A 1 103 ? 4.536 -6.321 23.668 1.00 87.00 103 PHE A O 1
ATOM 794 N N . SER A 1 104 ? 4.384 -7.737 21.930 1.00 85.81 104 SER A N 1
ATOM 795 C CA . SER A 1 104 ? 5.183 -8.828 22.524 1.00 85.81 104 SER A CA 1
ATOM 796 C C . SER A 1 104 ? 6.500 -9.135 21.799 1.00 85.81 104 SER A C 1
ATOM 798 O O . SER A 1 104 ? 7.073 -10.205 21.983 1.00 85.81 104 SER A O 1
ATOM 800 N N . ASN A 1 105 ? 6.975 -8.239 20.929 1.00 82.44 105 ASN A N 1
ATOM 801 C CA . ASN A 1 105 ? 8.194 -8.435 20.136 1.00 82.44 105 ASN A CA 1
ATOM 802 C C . ASN A 1 105 ? 9.406 -7.757 20.810 1.00 82.44 105 ASN A C 1
ATOM 804 O O . ASN A 1 105 ? 9.509 -6.526 20.755 1.00 82.44 105 ASN A O 1
ATOM 808 N N . PRO A 1 106 ? 10.369 -8.506 21.389 1.00 75.75 106 PRO A N 1
ATOM 809 C CA . PRO A 1 106 ? 11.442 -7.908 22.186 1.00 75.75 106 PRO A CA 1
ATOM 810 C C . PRO A 1 106 ? 12.378 -6.993 21.387 1.00 75.75 106 PRO A C 1
ATOM 812 O O . PRO A 1 106 ? 12.931 -6.045 21.941 1.00 75.75 106 PRO A O 1
ATOM 815 N N . ARG A 1 107 ? 12.542 -7.223 20.073 1.00 75.69 107 ARG A N 1
ATOM 816 C CA . ARG A 1 107 ? 13.363 -6.353 19.211 1.00 75.69 107 ARG A CA 1
ATOM 817 C C . ARG A 1 107 ? 12.695 -4.994 18.995 1.00 75.69 107 ARG A C 1
ATOM 819 O O . ARG A 1 107 ? 13.381 -3.975 19.036 1.00 75.69 107 ARG A O 1
ATOM 826 N N . PHE A 1 108 ? 11.379 -4.978 18.774 1.00 77.62 108 PHE A N 1
ATOM 827 C CA . PHE A 1 108 ? 10.587 -3.746 18.707 1.00 77.62 108 PHE A CA 1
ATOM 828 C C . PHE A 1 108 ? 10.644 -2.994 20.044 1.00 77.62 108 PHE A C 1
ATOM 830 O O . PHE A 1 108 ? 11.024 -1.825 20.051 1.00 77.62 108 PHE A O 1
ATOM 837 N N . ILE A 1 109 ? 10.355 -3.679 21.158 1.00 74.75 109 ILE A N 1
ATOM 838 C CA . ILE A 1 109 ? 10.337 -3.098 22.511 1.00 74.75 109 ILE A CA 1
ATOM 839 C C . ILE A 1 109 ? 11.694 -2.452 22.831 1.00 74.75 109 ILE A C 1
ATOM 841 O O . ILE A 1 109 ? 11.759 -1.273 23.175 1.00 74.75 109 ILE A O 1
ATOM 845 N N . HIS A 1 110 ? 12.794 -3.182 22.620 1.00 73.62 110 HIS A N 1
ATOM 846 C CA . HIS A 1 110 ? 14.140 -2.674 22.876 1.00 73.62 110 HIS A CA 1
ATOM 847 C C . HIS A 1 110 ? 14.483 -1.441 22.023 1.00 73.62 110 HIS A C 1
ATOM 849 O O . HIS A 1 110 ? 15.049 -0.477 22.539 1.00 73.62 110 HIS A O 1
ATOM 855 N N . LYS A 1 111 ? 14.114 -1.422 20.733 1.00 74.88 111 LYS A N 1
ATOM 856 C CA . LYS A 1 111 ? 14.368 -0.262 19.863 1.00 74.88 111 LYS A CA 1
ATOM 857 C C . LYS A 1 111 ? 13.502 0.945 20.235 1.00 74.88 111 LYS A C 1
ATOM 859 O O . LYS A 1 111 ? 14.005 2.066 20.221 1.00 74.88 111 LYS A O 1
ATOM 864 N N . LEU A 1 112 ? 12.244 0.727 20.623 1.00 71.62 112 LEU A N 1
ATOM 865 C CA . LEU A 1 112 ? 11.357 1.780 21.121 1.00 71.62 112 LEU A CA 1
ATOM 866 C C . LEU A 1 112 ? 11.955 2.455 22.366 1.00 71.62 112 LEU A C 1
ATOM 868 O O . LEU A 1 112 ? 12.032 3.679 22.436 1.00 71.62 112 LEU A O 1
ATOM 872 N N . MET A 1 113 ? 12.471 1.657 23.304 1.00 68.75 113 MET A N 1
ATOM 873 C CA . MET A 1 113 ? 13.131 2.152 24.515 1.00 68.75 113 MET A CA 1
ATOM 874 C C . MET A 1 113 ? 14.464 2.860 24.239 1.00 68.75 113 MET A C 1
ATOM 876 O O . MET A 1 113 ? 14.758 3.857 24.892 1.00 68.75 113 MET A O 1
ATOM 880 N N . GLN A 1 114 ? 15.257 2.413 23.256 1.00 68.56 114 GLN A N 1
ATOM 881 C CA . GLN A 1 114 ? 16.442 3.164 22.813 1.00 68.56 114 GLN A CA 1
ATOM 882 C C . GLN A 1 114 ? 16.062 4.556 22.283 1.00 68.56 114 GLN A C 1
ATOM 884 O O . GLN A 1 114 ? 16.737 5.537 22.588 1.00 68.56 114 GLN A O 1
ATOM 889 N N . GLN A 1 115 ? 14.969 4.657 21.518 1.00 64.38 115 GLN A N 1
ATOM 890 C CA . GLN A 1 115 ? 14.471 5.936 21.002 1.00 64.38 115 GLN A CA 1
ATOM 891 C C . GLN A 1 115 ? 13.834 6.827 22.080 1.00 64.38 115 GLN A C 1
ATOM 893 O O . GLN A 1 115 ? 13.735 8.031 21.867 1.00 64.38 115 GLN A O 1
ATOM 898 N N . ALA A 1 116 ? 13.454 6.275 23.238 1.00 60.16 116 ALA A N 1
ATOM 899 C CA . ALA A 1 116 ? 12.905 7.047 24.353 1.00 60.16 116 ALA A CA 1
ATOM 900 C C . ALA A 1 116 ? 13.911 8.046 24.960 1.00 60.16 116 ALA A C 1
ATOM 902 O O . ALA A 1 116 ? 13.471 9.014 25.570 1.00 60.16 116 ALA A O 1
ATOM 903 N N . ALA A 1 117 ? 15.224 7.816 24.783 1.00 49.47 117 ALA A N 1
ATOM 904 C CA . ALA A 1 117 ? 16.384 8.706 25.003 1.00 49.47 117 ALA A CA 1
ATOM 905 C C . ALA A 1 117 ? 16.603 9.360 26.394 1.00 49.47 117 ALA A C 1
ATOM 907 O O . ALA A 1 117 ? 17.745 9.642 26.755 1.00 49.47 117 ALA A O 1
ATOM 908 N N . TYR A 1 118 ? 15.557 9.584 27.188 1.00 49.72 118 TYR A N 1
ATOM 909 C CA . TYR A 1 118 ? 15.600 10.172 28.531 1.00 49.72 118 TYR A CA 1
ATOM 910 C C . TYR A 1 118 ? 15.756 9.120 29.640 1.00 49.72 118 TYR A C 1
ATOM 912 O O . TYR A 1 118 ? 16.111 9.452 30.772 1.00 49.72 118 TYR A O 1
ATOM 920 N N . LEU A 1 119 ? 15.531 7.842 29.317 1.00 50.81 119 LEU A N 1
ATOM 921 C CA . LEU A 1 119 ? 15.850 6.715 30.187 1.00 50.81 119 LEU A CA 1
ATOM 922 C C . LEU A 1 119 ? 17.322 6.330 30.030 1.00 50.81 119 LEU A C 1
ATOM 924 O O . LEU A 1 119 ? 17.776 5.993 28.936 1.00 50.81 119 LEU A O 1
ATOM 928 N N . LYS A 1 120 ? 18.064 6.294 31.140 1.00 52.56 120 LYS A N 1
ATOM 929 C CA . LYS A 1 120 ? 19.365 5.613 31.169 1.00 52.56 120 LYS A CA 1
ATOM 930 C C . LYS A 1 120 ? 19.182 4.103 30.906 1.00 52.56 120 LYS A C 1
ATOM 932 O O . LYS A 1 120 ? 18.152 3.554 31.306 1.00 52.56 120 LYS A O 1
ATOM 937 N N . PRO A 1 121 ? 20.200 3.392 30.382 1.00 54.28 121 PRO A N 1
ATOM 938 C CA . PRO A 1 121 ? 20.136 1.942 30.162 1.00 54.28 121 PRO A CA 1
ATOM 939 C C . PRO A 1 121 ? 19.785 1.104 31.404 1.00 54.28 121 PRO A C 1
ATOM 941 O O . PRO A 1 121 ? 19.212 0.030 31.266 1.00 54.28 121 PRO A O 1
ATOM 944 N N . GLU A 1 122 ? 20.086 1.589 32.615 1.00 53.97 122 GLU A N 1
ATOM 945 C CA . GLU A 1 122 ? 19.745 0.913 33.880 1.00 53.97 122 GLU A CA 1
ATOM 946 C C . GLU A 1 122 ? 18.234 0.876 34.205 1.00 53.97 122 GLU A C 1
ATOM 948 O O . GLU A 1 122 ? 17.821 0.079 35.044 1.00 53.97 122 GLU A O 1
ATOM 953 N N . TYR A 1 123 ? 17.404 1.675 33.519 1.00 50.72 123 TYR A N 1
ATOM 954 C CA . TYR A 1 123 ? 15.939 1.691 33.678 1.00 50.72 123 TYR A CA 1
ATOM 955 C C . TYR A 1 123 ? 15.184 0.866 32.622 1.00 50.72 123 TYR A C 1
ATOM 957 O O . TYR A 1 123 ? 13.954 0.823 32.650 1.00 50.72 123 TYR A O 1
ATOM 965 N N . LEU A 1 124 ? 15.890 0.203 31.698 1.00 53.69 124 LEU A N 1
ATOM 966 C CA . LEU A 1 124 ? 15.273 -0.703 30.726 1.00 53.69 124 LEU A CA 1
ATOM 967 C C . LEU A 1 124 ? 14.602 -1.883 31.465 1.00 53.69 124 LEU A C 1
ATOM 969 O O . LEU A 1 124 ? 15.297 -2.610 32.183 1.00 53.69 124 LEU A O 1
ATOM 973 N N . PRO A 1 125 ? 13.284 -2.115 31.306 1.00 51.84 125 PRO A N 1
ATOM 974 C CA . PRO A 1 125 ? 12.647 -3.304 31.849 1.00 51.84 125 PRO A CA 1
ATOM 975 C C . PRO A 1 125 ? 13.206 -4.579 31.222 1.00 51.84 125 PRO A C 1
ATOM 977 O O . PRO A 1 125 ? 13.416 -4.655 30.012 1.00 51.84 125 PRO A O 1
ATOM 980 N N . ALA A 1 126 ? 13.313 -5.633 32.028 1.00 54.16 126 ALA A N 1
ATOM 981 C CA . ALA A 1 126 ? 13.451 -7.007 31.539 1.00 54.16 126 ALA A CA 1
ATOM 982 C C . ALA A 1 126 ? 12.073 -7.584 31.136 1.00 54.16 126 ALA A C 1
ATOM 984 O O . ALA A 1 126 ? 11.731 -8.703 31.506 1.00 54.16 126 ALA A O 1
ATOM 985 N N . GLY A 1 127 ? 11.241 -6.769 30.479 1.00 56.03 127 GLY A N 1
ATOM 986 C CA . GLY A 1 127 ? 9.841 -7.066 30.186 1.00 56.03 127 GLY A CA 1
ATOM 987 C C . GLY A 1 127 ? 9.627 -7.442 28.724 1.00 56.03 127 GLY A C 1
ATOM 988 O O . GLY A 1 127 ? 9.871 -6.633 27.832 1.00 56.03 127 GLY A O 1
ATOM 989 N N . ASP A 1 128 ? 9.090 -8.638 28.486 1.00 69.25 128 ASP A N 1
ATOM 990 C CA . ASP A 1 128 ? 8.797 -9.163 27.142 1.00 69.25 128 ASP A CA 1
ATOM 991 C C . ASP A 1 128 ? 7.556 -8.528 26.478 1.00 69.25 128 ASP A C 1
ATOM 993 O O . ASP A 1 128 ? 7.145 -8.938 25.391 1.00 69.25 128 ASP A O 1
ATOM 997 N N . ARG A 1 129 ? 6.926 -7.542 27.131 1.00 75.50 129 ARG A N 1
ATOM 998 C CA . ARG A 1 129 ? 5.683 -6.895 26.693 1.00 75.50 129 ARG A CA 1
ATOM 999 C C . ARG A 1 129 ? 5.738 -5.384 26.904 1.00 75.50 129 ARG A C 1
ATOM 1001 O O . ARG A 1 129 ? 6.141 -4.924 27.968 1.00 75.50 129 ARG A O 1
ATOM 1008 N N . TRP A 1 130 ? 5.261 -4.642 25.909 1.00 81.38 130 TRP A N 1
ATOM 1009 C CA . TRP A 1 130 ? 4.933 -3.219 26.002 1.00 81.38 130 TRP A CA 1
ATOM 1010 C C . TRP A 1 130 ? 3.417 -3.040 25.908 1.00 81.38 130 TRP A C 1
ATOM 1012 O O . TRP A 1 130 ? 2.772 -3.705 25.094 1.00 81.38 130 TRP A O 1
ATOM 1022 N N . VAL A 1 131 ? 2.843 -2.155 26.718 1.00 83.94 131 VAL A N 1
ATOM 1023 C CA . VAL A 1 131 ? 1.395 -1.878 26.752 1.00 83.94 131 VAL A CA 1
ATOM 1024 C C . VAL A 1 131 ? 1.134 -0.428 26.335 1.00 83.94 131 VAL A C 1
ATOM 1026 O O . VAL A 1 131 ? 1.933 0.456 26.642 1.00 83.94 131 VAL A O 1
ATOM 1029 N N . VAL A 1 132 ? 0.032 -0.168 25.630 1.00 84.44 132 VAL A N 1
ATOM 1030 C CA . VAL A 1 132 ? -0.529 1.189 25.550 1.00 84.44 132 VAL A CA 1
ATOM 1031 C C . VAL A 1 132 ? -1.987 1.139 25.969 1.00 84.44 132 VAL A C 1
ATOM 1033 O O . VAL A 1 132 ? -2.794 0.502 25.295 1.00 84.44 132 VAL A O 1
ATOM 1036 N N . GLU A 1 133 ? -2.297 1.791 27.080 1.00 87.31 133 GLU A N 1
ATOM 1037 C CA . GLU A 1 133 ? -3.656 2.006 27.572 1.00 87.31 133 GLU A CA 1
ATOM 1038 C C . GLU A 1 133 ? -4.156 3.338 26.983 1.00 87.31 133 GLU A C 1
ATOM 1040 O O . GLU A 1 133 ? -3.379 4.273 26.771 1.00 87.31 133 GLU A O 1
ATOM 1045 N N . HIS A 1 134 ? -5.423 3.396 26.576 1.00 86.62 134 HIS A N 1
ATOM 1046 C CA . HIS A 1 134 ? -6.003 4.570 25.917 1.00 86.62 134 HIS A CA 1
ATOM 1047 C C . HIS A 1 134 ? -7.476 4.656 26.288 1.00 86.62 134 HIS A C 1
ATOM 1049 O O . HIS A 1 134 ? -8.323 3.996 25.683 1.00 86.62 134 HIS A O 1
ATOM 1055 N N . ASP A 1 135 ? -7.744 5.452 27.316 1.00 87.00 135 ASP A N 1
ATOM 1056 C CA . ASP A 1 135 ? -9.055 5.636 27.919 1.00 87.00 135 ASP A CA 1
ATOM 1057 C C . ASP A 1 135 ? -9.704 6.893 27.337 1.00 87.00 135 ASP A C 1
ATOM 1059 O O . ASP A 1 135 ? -9.176 8.002 27.426 1.00 87.00 135 ASP A O 1
ATOM 1063 N N . ILE A 1 136 ? -10.862 6.718 26.702 1.00 87.50 136 ILE A N 1
ATOM 1064 C CA . ILE A 1 136 ? -11.546 7.754 25.932 1.00 87.50 136 ILE A CA 1
ATOM 1065 C C . ILE A 1 136 ? -12.924 8.017 26.534 1.00 87.50 136 ILE A C 1
ATOM 1067 O O . ILE A 1 136 ? -13.844 7.207 26.405 1.00 87.50 136 ILE A O 1
ATOM 1071 N N . THR A 1 137 ? -13.085 9.193 27.134 1.00 89.00 137 THR A N 1
ATOM 1072 C CA . THR A 1 137 ? -14.387 9.743 27.528 1.00 89.00 137 THR A CA 1
ATOM 1073 C C . THR A 1 137 ? -15.035 10.426 26.323 1.00 89.00 137 THR A C 1
ATOM 1075 O O . THR A 1 137 ? -14.511 11.404 25.787 1.00 89.00 137 THR A O 1
ATOM 1078 N N . ILE A 1 138 ? -16.194 9.935 25.892 1.00 89.88 138 ILE A N 1
ATOM 1079 C CA . ILE A 1 138 ? -16.915 10.427 24.714 1.00 89.88 138 ILE A CA 1
ATOM 1080 C C . ILE A 1 138 ? -18.180 11.161 25.151 1.00 89.88 138 ILE A C 1
ATOM 1082 O O . ILE A 1 138 ? -19.106 10.549 25.675 1.00 89.88 138 ILE A O 1
ATOM 1086 N N . CYS A 1 139 ? -18.252 12.461 24.869 1.00 91.44 139 CYS A N 1
ATOM 1087 C CA . CYS A 1 139 ? -19.480 13.246 24.946 1.00 91.44 139 CYS A CA 1
ATOM 1088 C C . CYS A 1 139 ? -20.193 13.218 23.586 1.00 91.44 139 CYS A C 1
ATOM 1090 O O . CYS A 1 139 ? -19.672 13.717 22.585 1.00 91.44 139 CYS A O 1
ATOM 1092 N N . LEU A 1 140 ? -21.389 12.638 23.552 1.00 91.44 140 LEU A N 1
ATOM 1093 C CA . LEU A 1 140 ? -22.241 12.538 22.372 1.00 91.44 140 LEU A CA 1
ATOM 1094 C C . LEU A 1 140 ? -23.181 13.746 22.324 1.00 91.44 140 LEU A C 1
ATOM 1096 O O . LEU A 1 140 ? -23.863 14.037 23.304 1.00 91.44 140 LEU A O 1
ATOM 1100 N N . LYS A 1 141 ? -23.249 14.453 21.190 1.00 89.69 141 LYS A N 1
ATOM 1101 C CA . LYS A 1 141 ? -24.115 15.635 21.036 1.00 89.69 141 LYS A CA 1
ATOM 1102 C C . LYS A 1 141 ? -25.061 15.563 19.833 1.00 89.69 141 LYS A C 1
ATOM 1104 O O . LYS A 1 141 ? -24.667 15.054 18.780 1.00 89.69 141 LYS A O 1
ATOM 1109 N N . PRO A 1 142 ? -26.291 16.107 19.945 1.00 89.06 142 PRO A N 1
ATOM 1110 C CA . PRO A 1 142 ? -27.201 16.240 18.810 1.00 89.06 142 PRO A CA 1
ATOM 1111 C C . PRO A 1 142 ? -26.529 16.931 17.619 1.00 89.06 142 PRO A C 1
ATOM 1113 O O . PRO A 1 142 ? -25.756 17.874 17.792 1.00 89.06 142 PRO A O 1
ATOM 1116 N N . GLY A 1 143 ? -26.831 16.464 16.410 1.00 86.44 143 GLY A N 1
ATOM 1117 C CA . GLY A 1 143 ? -26.236 16.976 15.180 1.00 86.44 143 GLY A CA 1
ATOM 1118 C C . GLY A 1 143 ? -27.193 16.882 13.995 1.00 86.44 143 GLY A C 1
ATOM 1119 O O . GLY A 1 143 ? -28.379 17.169 14.129 1.00 86.44 143 GLY A O 1
ATOM 1120 N N . THR A 1 144 ? -26.675 16.504 12.827 1.00 87.88 144 THR A N 1
ATOM 1121 C CA . THR A 1 144 ? -27.452 16.408 11.573 1.00 87.88 144 THR A CA 1
ATOM 1122 C C . THR A 1 144 ? -27.937 14.993 11.247 1.00 87.88 144 THR A C 1
ATOM 1124 O O . THR A 1 144 ? -28.593 14.804 10.228 1.00 87.88 144 THR A O 1
ATOM 1127 N N . GLY A 1 145 ? -27.642 14.017 12.107 1.00 89.19 145 GLY A N 1
ATOM 1128 C CA . GLY A 1 145 ? -28.182 12.658 12.062 1.00 89.19 145 GLY A CA 1
ATOM 1129 C C . GLY A 1 145 ? -27.829 11.863 13.322 1.00 89.19 145 GLY A C 1
ATOM 1130 O O . GLY A 1 145 ? -27.273 12.420 14.271 1.00 89.19 145 GLY A O 1
ATOM 1131 N N . ASN A 1 146 ? -28.145 10.572 13.331 1.00 91.25 146 ASN A N 1
ATOM 1132 C CA . ASN A 1 146 ? -28.051 9.674 14.486 1.00 91.25 146 ASN A CA 1
ATOM 1133 C C . ASN A 1 146 ? -26.768 8.822 14.529 1.00 91.25 146 ASN A C 1
ATOM 1135 O O . ASN A 1 146 ? -26.579 8.048 15.472 1.00 91.25 146 ASN A O 1
ATOM 1139 N N . THR A 1 147 ? -25.879 8.953 13.538 1.00 90.31 147 THR A N 1
ATOM 1140 C CA . THR A 1 147 ? -24.609 8.213 13.488 1.00 90.31 147 THR A CA 1
ATOM 1141 C C . THR A 1 147 ? -23.472 9.055 14.058 1.00 90.31 147 THR A C 1
ATOM 1143 O O . THR A 1 147 ? -23.137 10.113 13.537 1.00 90.31 147 THR A O 1
ATOM 1146 N N . PHE A 1 148 ? -22.849 8.577 15.125 1.00 90.38 148 PHE A N 1
ATOM 1147 C CA . PHE A 1 148 ? -21.655 9.137 15.749 1.00 90.38 148 PHE A CA 1
ATOM 1148 C C . PHE A 1 148 ? -20.441 8.355 15.238 1.00 90.38 148 PHE A C 1
ATOM 1150 O O . PHE A 1 148 ? -20.512 7.136 15.097 1.00 90.38 148 PHE A O 1
ATOM 1157 N N . THR A 1 149 ? -19.322 9.016 14.943 1.00 86.56 149 THR A N 1
ATOM 1158 C CA . THR A 1 149 ? -18.139 8.339 14.387 1.00 86.56 149 THR A CA 1
ATOM 1159 C C . THR A 1 149 ? -16.843 8.861 14.985 1.00 86.56 149 THR A C 1
ATOM 1161 O O . THR A 1 149 ? -16.674 10.062 15.201 1.00 86.56 149 THR A O 1
ATOM 1164 N N . PHE A 1 150 ? -15.912 7.940 15.224 1.00 81.69 150 PHE A N 1
ATOM 1165 C CA . PHE A 1 150 ? -14.526 8.242 15.580 1.00 81.69 150 PHE A CA 1
ATOM 1166 C C . PHE A 1 150 ? -13.744 8.839 14.399 1.00 81.69 150 PHE A C 1
ATOM 1168 O O . PHE A 1 150 ? -12.652 9.371 14.584 1.00 81.69 150 PHE A O 1
ATOM 1175 N N . ASP A 1 151 ? -14.297 8.805 13.183 1.00 75.75 151 ASP A N 1
ATOM 1176 C CA . ASP A 1 151 ? -13.690 9.480 12.046 1.00 75.75 151 ASP A CA 1
ATOM 1177 C C . ASP A 1 151 ? -13.853 11.006 12.133 1.00 75.75 151 ASP A C 1
ATOM 1179 O O . ASP A 1 151 ? -14.929 11.571 11.917 1.00 75.75 151 ASP A O 1
ATOM 1183 N N . SER A 1 152 ? -12.744 11.674 12.435 1.00 65.75 152 SER A N 1
ATOM 1184 C CA . SER A 1 152 ? -12.684 13.107 12.703 1.00 65.75 152 SER A CA 1
ATOM 1185 C C . SER A 1 152 ? -13.091 13.997 11.536 1.00 65.75 152 SER A C 1
ATOM 1187 O O . SER A 1 152 ? -13.473 15.140 11.777 1.00 65.75 152 SER A O 1
ATOM 1189 N N . ALA A 1 153 ? -13.052 13.499 10.296 1.00 62.88 153 ALA A N 1
ATOM 1190 C CA . ALA A 1 153 ? -13.464 14.246 9.105 1.00 62.88 153 ALA A CA 1
ATOM 1191 C C . ALA A 1 153 ? -14.930 14.730 9.174 1.00 62.88 153 ALA A C 1
ATOM 1193 O O . ALA A 1 153 ? -15.319 15.655 8.463 1.00 62.88 153 ALA A O 1
ATOM 1194 N N . PHE A 1 154 ? -15.736 14.129 10.057 1.00 60.53 154 PHE A N 1
ATOM 1195 C CA . PHE A 1 154 ? -17.137 14.476 10.294 1.00 60.53 154 PHE A CA 1
ATOM 1196 C C . PHE A 1 154 ? -17.364 15.311 11.566 1.00 60.53 154 PHE A C 1
ATOM 1198 O O . PHE A 1 154 ? -18.506 15.642 11.889 1.00 60.53 154 PHE A O 1
ATOM 1205 N N . TRP A 1 155 ? -16.308 15.667 12.305 1.00 61.84 155 TRP A N 1
ATOM 1206 C CA . TRP A 1 155 ? -16.429 16.447 13.537 1.00 61.84 155 TRP A CA 1
ATOM 1207 C C . TRP A 1 155 ? -16.657 17.937 13.234 1.00 61.84 155 TRP A C 1
ATOM 1209 O O . TRP A 1 155 ? -16.044 18.538 12.349 1.00 61.84 155 TRP A O 1
ATOM 1219 N N . SER A 1 156 ? -17.576 18.550 13.982 1.00 49.69 156 SER A N 1
ATOM 1220 C CA . SER A 1 156 ? -18.107 19.888 13.705 1.00 49.69 156 SER A CA 1
ATOM 1221 C C . SER A 1 156 ? -17.032 20.984 13.712 1.00 49.69 156 SER A C 1
ATOM 1223 O O . SER A 1 156 ? -16.380 21.207 14.732 1.00 49.69 156 SER A O 1
ATOM 1225 N N . GLY A 1 157 ? -16.925 21.736 12.612 1.00 48.94 157 GLY A N 1
ATOM 1226 C CA . GLY A 1 157 ? -16.074 22.929 12.508 1.00 48.94 157 GLY A CA 1
ATOM 1227 C C . GLY A 1 157 ? -14.808 22.767 11.662 1.00 48.94 157 GLY A C 1
ATOM 1228 O O . GLY A 1 157 ? -14.089 23.748 11.474 1.00 48.94 157 GLY A O 1
ATOM 1229 N N . GLN A 1 158 ? -14.536 21.580 11.113 1.00 45.84 158 GLN A N 1
ATOM 1230 C CA . GLN A 1 158 ? -13.453 21.408 10.143 1.00 45.84 158 GLN A CA 1
ATOM 1231 C C . GLN A 1 158 ? -13.787 22.065 8.791 1.00 45.84 158 GLN A C 1
ATOM 1233 O O . GLN A 1 158 ? -14.930 22.050 8.332 1.00 45.84 158 GLN A O 1
ATOM 1238 N N . LYS A 1 159 ? -12.770 22.637 8.135 1.00 38.38 159 LYS A N 1
ATOM 1239 C CA . LYS A 1 159 ? -12.819 22.964 6.699 1.00 38.38 159 LYS A CA 1
ATOM 1240 C C . LYS A 1 159 ? -12.521 21.694 5.886 1.00 38.38 159 LYS A C 1
ATOM 1242 O O . LYS A 1 159 ? -11.776 20.858 6.387 1.00 38.38 159 LYS A O 1
ATOM 1247 N N . PRO A 1 160 ? -13.001 21.570 4.633 1.00 35.59 160 PRO A N 1
ATOM 1248 C CA . PRO A 1 160 ? -12.765 20.402 3.773 1.00 35.59 160 PRO A CA 1
ATOM 1249 C C . PRO A 1 160 ? -11.346 20.383 3.161 1.00 35.59 160 PRO A C 1
ATOM 1251 O O . PRO A 1 160 ? -11.168 20.187 1.964 1.00 35.59 160 PRO A O 1
ATOM 1254 N N . VAL A 1 161 ? -10.329 20.624 3.987 1.00 36.62 161 VAL A N 1
ATOM 1255 C CA . VAL A 1 161 ? -8.913 20.378 3.689 1.00 36.62 161 VAL A CA 1
ATOM 1256 C C . VAL A 1 161 ? -8.534 19.124 4.470 1.00 36.62 161 VAL A C 1
ATOM 1258 O O . VAL A 1 161 ? -8.978 18.989 5.609 1.00 36.62 161 VAL A O 1
ATOM 1261 N N . ALA A 1 162 ? -7.756 18.214 3.874 1.00 36.53 162 ALA A N 1
ATOM 1262 C CA . ALA A 1 162 ? -7.423 16.914 4.462 1.00 36.53 162 ALA A CA 1
ATOM 1263 C C . ALA A 1 162 ? -7.016 17.043 5.944 1.00 36.53 162 ALA A C 1
ATOM 1265 O O . ALA A 1 162 ? -6.013 17.678 6.277 1.00 36.53 162 ALA A O 1
ATOM 1266 N N . ALA A 1 163 ? -7.849 16.494 6.832 1.00 36.38 163 ALA A N 1
ATOM 1267 C CA . ALA A 1 163 ? -7.762 16.762 8.261 1.00 36.38 163 ALA A CA 1
ATOM 1268 C C . ALA A 1 163 ? -6.447 16.208 8.842 1.00 36.38 163 ALA A C 1
ATOM 1270 O O . ALA A 1 163 ? -6.164 15.020 8.661 1.00 36.38 163 ALA A O 1
ATOM 1271 N N . PRO A 1 164 ? -5.647 17.016 9.567 1.00 39.69 164 PRO A N 1
ATOM 1272 C CA . PRO A 1 164 ? -4.404 16.539 10.163 1.00 39.69 164 PRO A CA 1
ATOM 1273 C C . PRO A 1 164 ? -4.619 15.334 11.087 1.00 39.69 164 PRO A C 1
ATOM 1275 O O . PRO A 1 164 ? -5.626 15.257 11.797 1.00 39.69 164 PRO A O 1
ATOM 1278 N N . ILE A 1 165 ? -3.643 14.419 11.119 1.00 38.19 165 ILE A N 1
ATOM 1279 C CA . ILE A 1 165 ? -3.699 13.129 11.839 1.00 38.19 165 ILE A CA 1
ATOM 1280 C C . ILE A 1 165 ? -4.186 13.271 13.292 1.00 38.19 165 ILE A C 1
ATOM 1282 O O . ILE A 1 165 ? -4.974 12.453 13.760 1.00 38.19 165 ILE A O 1
ATOM 1286 N N . TYR A 1 166 ? -3.783 14.345 13.976 1.00 39.06 166 TYR A N 1
ATOM 1287 C CA . TYR A 1 166 ? -4.119 14.661 15.374 1.00 39.06 166 TYR A CA 1
ATOM 1288 C C . TYR A 1 166 ? -5.619 14.891 15.645 1.00 39.06 166 TYR A C 1
ATOM 1290 O O . TYR A 1 166 ? -6.007 15.124 16.790 1.00 39.06 166 TYR A O 1
ATOM 1298 N N . THR A 1 167 ? -6.464 14.881 14.614 1.00 40.53 167 THR A N 1
ATOM 1299 C CA . THR A 1 167 ? -7.911 15.066 14.757 1.00 40.53 167 THR A CA 1
ATOM 1300 C C . THR A 1 167 ? -8.654 13.777 15.113 1.00 40.53 167 THR A C 1
ATOM 1302 O O . THR A 1 167 ? -9.708 13.878 15.731 1.00 40.53 167 THR A O 1
ATOM 1305 N N . LYS A 1 168 ? -8.138 12.588 14.758 1.00 47.38 168 LYS A N 1
ATOM 1306 C CA . LYS A 1 168 ? -8.763 11.287 15.078 1.00 47.38 168 LYS A CA 1
ATOM 1307 C C . LYS A 1 168 ? -8.370 10.813 16.492 1.00 47.38 168 LYS A C 1
ATOM 1309 O O . LYS A 1 168 ? -7.253 11.115 16.920 1.00 47.38 168 LYS A O 1
ATOM 1314 N N . PRO A 1 169 ? -9.226 10.045 17.197 1.00 48.41 169 PRO A N 1
ATOM 1315 C CA . PRO A 1 169 ? -8.860 9.362 18.434 1.00 48.41 169 PRO A CA 1
ATOM 1316 C C . PRO A 1 169 ? -7.896 8.221 18.089 1.00 48.41 169 PRO A C 1
ATOM 1318 O O . PRO A 1 169 ? -8.287 7.142 17.647 1.00 48.41 169 PRO A O 1
ATOM 1321 N N . VAL A 1 170 ? -6.606 8.514 18.210 1.00 55.56 170 VAL A N 1
ATOM 1322 C CA . VAL A 1 170 ? -5.494 7.648 17.810 1.00 55.56 170 VAL A CA 1
ATOM 1323 C C . VAL A 1 170 ? -4.575 7.485 19.010 1.00 55.56 170 VAL A C 1
ATOM 1325 O O . VAL A 1 170 ? -4.102 8.480 19.558 1.00 55.56 170 VAL A O 1
ATOM 1328 N N . GLY A 1 171 ? -4.306 6.239 19.391 1.00 50.44 171 GLY A N 1
ATOM 1329 C CA . GLY A 1 171 ? -3.273 5.914 20.366 1.00 50.44 171 GLY A CA 1
ATOM 1330 C C . GLY A 1 171 ? -1.881 6.132 19.767 1.00 50.44 171 GLY A C 1
ATOM 1331 O O . GLY A 1 171 ? -1.672 5.975 18.560 1.00 50.44 171 GLY A O 1
ATOM 1332 N N . HIS A 1 172 ? -0.908 6.506 20.592 1.00 56.31 172 HIS A N 1
ATOM 1333 C CA . HIS A 1 172 ? 0.417 6.923 20.134 1.00 56.31 172 HIS A CA 1
ATOM 1334 C C . HIS A 1 172 ? 1.533 6.214 20.919 1.00 56.31 172 HIS A C 1
ATOM 1336 O O . HIS A 1 172 ? 1.544 6.224 22.144 1.00 56.31 172 HIS A O 1
ATOM 1342 N N . LEU A 1 173 ? 2.504 5.629 20.208 1.00 49.31 173 LEU A N 1
ATOM 1343 C CA . LEU A 1 173 ? 3.657 4.900 20.771 1.00 49.31 173 LEU A CA 1
ATOM 1344 C C . LEU A 1 173 ? 4.884 5.791 21.097 1.00 49.31 173 LEU A C 1
ATOM 1346 O O . LEU A 1 173 ? 6.016 5.312 21.067 1.00 49.31 173 LEU A O 1
ATOM 1350 N N . PHE A 1 174 ? 4.704 7.090 21.349 1.00 53.75 174 PHE A N 1
ATOM 1351 C CA . PHE A 1 174 ? 5.800 8.076 21.373 1.00 53.75 174 PHE A CA 1
ATOM 1352 C C . PHE A 1 174 ? 5.930 8.788 22.728 1.00 53.75 174 PHE A C 1
ATOM 1354 O O . PHE A 1 174 ? 4.955 8.950 23.452 1.00 53.75 174 PHE A O 1
ATOM 1361 N N . PHE A 1 175 ? 7.142 9.259 23.039 1.00 42.28 175 PHE A N 1
ATOM 1362 C CA . PHE A 1 175 ? 7.468 9.985 24.278 1.00 42.28 175 PHE A CA 1
ATOM 1363 C C . PHE A 1 175 ? 7.360 11.518 24.166 1.00 42.28 175 PHE A C 1
ATOM 1365 O O . PHE A 1 175 ? 7.610 12.226 25.142 1.00 42.28 175 PHE A O 1
ATOM 1372 N N . GLU A 1 176 ? 7.029 12.055 22.992 1.00 40.41 176 GLU A N 1
ATOM 1373 C CA . GLU A 1 176 ? 7.013 13.500 22.760 1.00 40.41 176 GLU A CA 1
ATOM 1374 C C . GLU A 1 176 ? 5.753 14.155 23.341 1.00 40.41 176 GLU A C 1
ATOM 1376 O O . GLU A 1 176 ? 4.628 13.784 23.005 1.00 40.41 176 GLU A O 1
ATOM 1381 N N . GLN A 1 177 ? 5.936 15.193 24.165 1.00 39.94 177 GLN A N 1
ATOM 1382 C CA . GLN A 1 177 ? 4.864 16.133 24.504 1.00 39.94 177 GLN A CA 1
ATOM 1383 C C . GLN A 1 177 ? 4.557 17.045 23.301 1.00 39.94 177 GLN A C 1
ATOM 1385 O O . GLN A 1 177 ? 4.817 18.251 23.337 1.00 39.94 177 GLN A O 1
ATOM 1390 N N . GLU A 1 178 ? 3.979 16.488 22.231 1.00 38.03 178 GLU A N 1
ATOM 1391 C CA . GLU A 1 178 ? 3.303 17.296 21.210 1.00 38.03 178 GLU A CA 1
ATOM 1392 C C . GLU A 1 178 ? 2.104 17.993 21.876 1.00 38.03 178 GLU A C 1
ATOM 1394 O O . GLU A 1 178 ? 1.083 17.382 22.192 1.00 38.03 178 GLU A O 1
ATOM 1399 N N . GLY A 1 179 ? 2.268 19.280 22.192 1.00 38.31 179 GLY A N 1
ATOM 1400 C CA . GLY A 1 179 ? 1.341 20.002 23.060 1.00 38.31 179 GLY A CA 1
ATOM 1401 C C . GLY A 1 179 ? -0.074 20.088 22.485 1.00 38.31 179 GLY A C 1
ATOM 1402 O O . GLY A 1 179 ? -0.264 20.565 21.368 1.00 38.31 179 GLY A O 1
ATOM 1403 N N . SER A 1 180 ? -1.076 19.728 23.294 1.00 40.28 180 SER A N 1
ATOM 1404 C CA . SER A 1 180 ? -2.512 19.697 22.970 1.00 40.28 180 SER A CA 1
ATOM 1405 C C . SER A 1 180 ? -3.161 21.091 22.816 1.00 40.28 180 SER A C 1
ATOM 1407 O O . SER A 1 180 ? -4.205 21.404 23.385 1.00 40.28 180 SER A O 1
ATOM 1409 N N . LYS A 1 181 ? -2.542 21.961 22.009 1.00 34.25 181 LYS A N 1
ATOM 1410 C CA . LYS A 1 181 ? -3.032 23.292 21.631 1.00 34.25 181 LYS A CA 1
ATOM 1411 C C . LYS A 1 181 ? -3.669 23.251 20.242 1.00 34.25 181 LYS A C 1
ATOM 1413 O O . LYS A 1 181 ? -2.956 23.285 19.244 1.00 34.25 181 LYS A O 1
ATOM 1418 N N . GLY A 1 182 ? -5.001 23.285 20.161 1.00 35.66 182 GLY A N 1
ATOM 1419 C CA . GLY A 1 182 ? -5.648 23.592 18.879 1.00 35.66 182 GLY A CA 1
ATOM 1420 C C . GLY A 1 182 ? -7.173 23.538 18.823 1.00 35.66 182 GLY A C 1
ATOM 1421 O O . GLY A 1 182 ? -7.765 24.381 18.154 1.00 35.66 182 GLY A O 1
ATOM 1422 N N . LEU A 1 183 ? -7.820 22.572 19.484 1.00 41.84 183 LEU A N 1
ATOM 1423 C CA . LEU A 1 183 ? -9.206 22.195 19.169 1.00 41.84 183 LEU A CA 1
ATOM 1424 C C . LEU A 1 183 ? -10.089 22.140 20.422 1.00 41.84 183 LEU A C 1
ATOM 1426 O O . LEU A 1 183 ? -9.722 21.544 21.426 1.00 41.84 183 LEU A O 1
ATOM 1430 N N . SER A 1 184 ? -11.285 22.729 20.357 1.00 48.16 184 SER A N 1
ATOM 1431 C CA . SER A 1 184 ? -12.232 22.836 21.483 1.00 48.16 184 SER A CA 1
ATOM 1432 C C . SER A 1 184 ? -13.048 21.563 21.766 1.00 48.16 184 SER A C 1
ATOM 1434 O O . SER A 1 184 ? -13.934 21.578 22.619 1.00 48.16 184 SER A O 1
ATOM 1436 N N . PHE A 1 185 ? -12.778 20.481 21.034 1.00 51.47 185 PHE A N 1
ATOM 1437 C CA . PHE A 1 185 ? -13.551 19.233 21.034 1.00 51.47 185 PHE A CA 1
ATOM 1438 C C . PHE A 1 185 ? -12.704 17.966 21.257 1.00 51.47 185 PHE A C 1
ATOM 1440 O O . PHE A 1 185 ? -13.272 16.877 21.274 1.00 51.47 185 PHE A O 1
ATOM 1447 N N . ARG A 1 186 ? -11.378 18.096 21.419 1.00 54.81 186 ARG A N 1
ATOM 1448 C CA . ARG A 1 186 ? -10.453 17.002 21.764 1.00 54.81 186 ARG A CA 1
ATOM 1449 C C . ARG A 1 186 ? -9.435 17.503 22.788 1.00 54.81 186 ARG A C 1
ATOM 1451 O O . ARG A 1 186 ? -8.702 18.444 22.496 1.00 54.81 186 ARG A O 1
ATOM 1458 N N . THR A 1 187 ? -9.348 16.834 23.932 1.00 52.84 187 THR A N 1
ATOM 1459 C CA . THR A 1 187 ? -8.257 16.999 24.903 1.00 52.84 187 THR A CA 1
ATOM 1460 C C . THR A 1 187 ? -7.611 15.641 25.111 1.00 52.84 187 THR A C 1
ATOM 1462 O O . THR A 1 187 ? -8.323 14.679 25.367 1.00 52.84 187 THR A O 1
ATOM 1465 N N . ALA A 1 188 ? -6.286 15.563 25.027 1.00 53.16 188 ALA A N 1
ATOM 1466 C CA . ALA A 1 188 ? -5.533 14.359 25.358 1.00 53.16 188 ALA A CA 1
ATOM 1467 C C . ALA A 1 188 ? -4.359 14.710 26.280 1.00 53.16 188 ALA A C 1
ATOM 1469 O O . ALA A 1 188 ? -3.722 15.761 26.121 1.00 53.16 188 ALA A O 1
ATOM 1470 N N . SER A 1 189 ? -4.077 13.817 27.222 1.00 55.94 189 SER A N 1
ATOM 1471 C CA . SER A 1 189 ? -2.902 13.829 28.094 1.00 55.94 189 SER A CA 1
ATOM 1472 C C . SER A 1 189 ? -2.379 12.408 28.242 1.00 55.94 189 SER A C 1
ATOM 1474 O O . SER A 1 189 ? -3.171 11.483 28.366 1.00 55.94 189 SER A O 1
ATOM 1476 N N . GLY A 1 190 ? -1.058 12.232 28.244 1.00 57.44 190 GLY A N 1
ATOM 1477 C CA . GLY A 1 190 ? -0.454 10.908 28.350 1.00 57.44 190 GLY A CA 1
ATOM 1478 C C . GLY A 1 190 ? 0.664 10.826 29.382 1.00 57.44 190 GLY A C 1
ATOM 1479 O O . GLY A 1 190 ? 1.336 11.820 29.680 1.00 57.44 190 GLY A O 1
ATOM 1480 N N . ARG A 1 191 ? 0.840 9.629 29.944 1.00 61.66 191 ARG A N 1
ATOM 1481 C CA . ARG A 1 191 ? 1.778 9.314 31.029 1.00 61.66 191 ARG A CA 1
ATOM 1482 C C . ARG A 1 191 ? 2.471 7.973 30.783 1.00 61.66 191 ARG A C 1
ATOM 1484 O O . ARG A 1 191 ? 1.926 7.085 30.141 1.00 61.66 191 ARG A O 1
ATOM 1491 N N . ALA A 1 192 ? 3.683 7.819 31.305 1.00 61.16 192 ALA A N 1
ATOM 1492 C CA . ALA A 1 192 ? 4.384 6.539 31.268 1.00 61.16 192 ALA A CA 1
ATOM 1493 C C . ALA A 1 192 ? 3.815 5.569 32.316 1.00 61.16 192 ALA A C 1
ATOM 1495 O O . ALA A 1 192 ? 3.645 5.950 33.475 1.00 61.16 192 ALA A O 1
ATOM 1496 N N . LEU A 1 193 ? 3.595 4.311 31.928 1.00 57.72 193 LEU A N 1
ATOM 1497 C CA . LEU A 1 193 ? 3.214 3.239 32.849 1.00 57.72 193 LEU A CA 1
ATOM 1498 C C . LEU A 1 193 ? 4.467 2.625 33.481 1.00 57.72 193 LEU A C 1
ATOM 1500 O O . LEU A 1 193 ? 5.350 2.131 32.775 1.00 57.72 193 LEU A O 1
ATOM 1504 N N . LEU A 1 194 ? 4.535 2.644 34.813 1.00 62.78 194 LEU A N 1
ATOM 1505 C CA . LEU A 1 194 ? 5.656 2.128 35.602 1.00 62.78 194 LEU A CA 1
ATOM 1506 C C . LEU A 1 194 ? 5.309 0.766 36.215 1.00 62.78 194 LEU A C 1
ATOM 1508 O O . LEU A 1 194 ? 4.303 0.630 36.906 1.00 62.78 194 LEU A O 1
ATOM 1512 N N . GLY A 1 195 ? 6.166 -0.233 35.997 1.00 59.50 195 GLY A N 1
ATOM 1513 C CA . GLY A 1 195 ? 6.094 -1.521 36.692 1.00 59.50 195 GLY A CA 1
ATOM 1514 C C . GLY A 1 195 ? 6.669 -1.467 38.116 1.00 59.50 195 GLY A C 1
ATOM 1515 O O . GLY A 1 195 ? 7.213 -0.449 38.542 1.00 59.50 195 GLY A O 1
ATOM 1516 N N . GLU A 1 196 ? 6.640 -2.603 38.826 1.00 56.34 196 GLU A N 1
ATOM 1517 C CA . GLU A 1 196 ? 7.027 -2.766 40.250 1.00 56.34 196 GLU A CA 1
ATOM 1518 C C . GLU A 1 196 ? 8.434 -2.262 40.650 1.00 56.34 196 GLU A C 1
ATOM 1520 O O . GLU A 1 196 ? 8.768 -2.222 41.833 1.00 56.34 196 GLU A O 1
ATOM 1525 N N . ARG A 1 197 ? 9.288 -1.920 39.678 1.00 57.16 197 ARG A N 1
ATOM 1526 C CA . ARG A 1 197 ? 10.674 -1.456 39.868 1.00 57.16 197 ARG A CA 1
ATOM 1527 C C . ARG A 1 197 ? 10.953 -0.098 39.210 1.00 57.16 197 ARG A C 1
ATOM 1529 O O . ARG A 1 197 ? 12.084 0.152 38.809 1.00 57.16 197 ARG A O 1
ATOM 1536 N N . GLU A 1 198 ? 9.923 0.731 39.030 1.00 55.62 198 GLU A N 1
ATOM 1537 C CA . GLU A 1 198 ? 9.995 2.035 38.336 1.00 55.62 198 GLU A CA 1
ATOM 1538 C C . GLU A 1 198 ? 10.477 1.936 36.869 1.00 55.62 198 GLU A C 1
ATOM 1540 O O . GLU A 1 198 ? 10.965 2.898 36.280 1.00 55.62 198 GLU A O 1
ATOM 1545 N N . GLN A 1 199 ? 10.329 0.761 36.252 1.00 58.16 199 GLN A N 1
ATOM 1546 C CA . GLN A 1 199 ? 10.700 0.513 34.857 1.00 58.16 199 GLN A CA 1
ATOM 1547 C C . GLN A 1 199 ? 9.498 0.816 33.948 1.00 58.16 199 GLN A C 1
ATOM 1549 O O . GLN A 1 199 ? 8.392 0.357 34.241 1.00 58.16 199 GLN A O 1
ATOM 1554 N N . ILE A 1 200 ? 9.690 1.567 32.854 1.00 59.88 200 ILE A N 1
ATOM 1555 C CA . ILE A 1 200 ? 8.583 1.933 31.949 1.00 59.88 200 ILE A CA 1
ATOM 1556 C C . ILE A 1 200 ? 8.170 0.724 31.100 1.00 59.88 200 ILE A C 1
ATOM 1558 O O . ILE A 1 200 ? 8.890 0.326 30.186 1.00 59.88 200 ILE A O 1
ATOM 1562 N N . ILE A 1 201 ? 6.997 0.165 31.397 1.00 70.06 201 ILE A N 1
ATOM 1563 C CA . ILE A 1 201 ? 6.404 -1.005 30.721 1.00 70.06 201 ILE A CA 1
ATOM 1564 C C . ILE A 1 201 ? 5.391 -0.625 29.632 1.00 70.06 201 ILE A C 1
ATOM 1566 O O . ILE A 1 201 ? 4.871 -1.494 28.930 1.00 70.06 201 ILE A O 1
ATOM 1570 N N . GLY A 1 202 ? 5.081 0.662 29.497 1.00 73.81 202 GLY A N 1
ATOM 1571 C CA . GLY A 1 202 ? 4.061 1.121 28.572 1.00 73.81 202 GLY A CA 1
ATOM 1572 C C . GLY A 1 202 ? 3.785 2.614 28.640 1.00 73.81 202 GLY A C 1
ATOM 1573 O O . GLY A 1 202 ? 4.498 3.381 29.292 1.00 73.81 202 GLY A O 1
ATOM 1574 N N . TYR A 1 203 ? 2.705 3.005 27.980 1.00 74.69 203 TYR A N 1
ATOM 1575 C CA . TYR A 1 203 ? 2.168 4.360 27.982 1.00 74.69 203 TYR A CA 1
ATOM 1576 C C . TYR A 1 203 ? 0.659 4.317 28.227 1.00 74.69 203 TYR A C 1
ATOM 1578 O O . TYR A 1 203 ? 0.018 3.302 27.974 1.00 74.69 203 TYR A O 1
ATOM 1586 N N . ASP A 1 204 ? 0.108 5.410 28.717 1.00 75.75 204 ASP A N 1
ATOM 1587 C CA . ASP A 1 204 ? -1.304 5.559 29.043 1.00 75.75 204 ASP A CA 1
ATOM 1588 C C . ASP A 1 204 ? -1.781 6.927 28.547 1.00 75.75 204 ASP A C 1
ATOM 1590 O O . ASP A 1 204 ? -1.019 7.899 28.592 1.00 75.75 204 ASP A O 1
ATOM 1594 N N . ILE A 1 205 ? -2.993 6.980 27.999 1.00 78.19 205 ILE A N 1
ATOM 1595 C CA . ILE A 1 205 ? -3.556 8.106 27.251 1.00 78.19 205 ILE A CA 1
ATOM 1596 C C . ILE A 1 205 ? -4.974 8.370 27.766 1.00 78.19 205 ILE A C 1
ATOM 1598 O O . ILE A 1 205 ? -5.922 7.718 27.336 1.00 78.19 205 ILE A O 1
ATOM 1602 N N . ASP A 1 206 ? -5.118 9.375 28.629 1.00 75.75 206 ASP A N 1
ATOM 1603 C CA . ASP A 1 206 ? -6.411 9.939 29.017 1.00 75.75 206 ASP A CA 1
ATOM 1604 C C . ASP A 1 206 ? -6.896 10.879 27.885 1.00 75.75 206 ASP A C 1
ATOM 1606 O O . ASP A 1 206 ? -6.257 11.902 27.599 1.00 75.75 206 ASP A O 1
ATOM 1610 N N . GLU A 1 207 ? -8.023 10.573 27.233 1.00 79.19 207 GLU A N 1
ATOM 1611 C CA . GLU A 1 207 ? -8.610 11.377 26.151 1.00 79.19 207 GLU A CA 1
ATOM 1612 C C . GLU A 1 207 ? -10.086 11.747 26.409 1.00 79.19 207 GLU A C 1
ATOM 1614 O O . GLU A 1 207 ? -10.894 10.942 26.864 1.00 79.19 207 GLU A O 1
ATOM 1619 N N . TYR A 1 208 ? -10.467 12.978 26.059 1.00 78.50 208 TYR A N 1
ATOM 1620 C CA . TYR A 1 208 ? -11.850 13.459 26.052 1.00 78.50 208 TYR A CA 1
ATOM 1621 C C . TYR A 1 208 ? -12.226 13.991 24.664 1.00 78.50 208 TYR A C 1
ATOM 1623 O O . TYR A 1 208 ? -11.552 14.886 24.142 1.00 78.50 208 TYR A O 1
ATOM 1631 N N . VAL A 1 209 ? -13.326 13.490 24.088 1.00 79.38 209 VAL A N 1
ATOM 1632 C CA . VAL A 1 209 ? -13.825 13.867 22.750 1.00 79.38 209 VAL A CA 1
ATOM 1633 C C . VAL A 1 209 ? -15.291 14.304 22.767 1.00 79.38 209 VAL A C 1
ATOM 1635 O O . VAL A 1 209 ? -16.104 13.780 23.528 1.00 79.38 209 VAL A O 1
ATOM 1638 N N . VAL A 1 210 ? -15.655 15.243 21.887 1.00 80.62 210 VAL A N 1
ATOM 1639 C CA . VAL A 1 210 ? -17.048 15.679 21.673 1.00 80.62 210 VAL A CA 1
ATOM 1640 C C . VAL A 1 210 ? -17.493 15.346 20.250 1.00 80.62 210 VAL A C 1
ATOM 1642 O O . VAL A 1 210 ? -17.143 16.049 19.300 1.00 80.62 210 VAL A O 1
ATOM 1645 N N . ILE A 1 211 ? -18.297 14.293 20.101 1.00 85.50 211 ILE A N 1
ATOM 1646 C CA . ILE A 1 211 ? -18.746 13.777 18.802 1.00 85.50 211 ILE A CA 1
ATOM 1647 C C . ILE A 1 211 ? -20.197 14.204 18.563 1.00 85.50 211 ILE A C 1
ATOM 1649 O O . ILE A 1 211 ? -21.086 13.921 19.365 1.00 85.50 211 ILE A O 1
ATOM 1653 N N . HIS A 1 212 ? -20.443 14.874 17.437 1.00 87.88 212 HIS A N 1
ATOM 1654 C CA . HIS A 1 212 ? -21.787 15.260 17.004 1.00 87.88 212 HIS A CA 1
ATOM 1655 C C . HIS A 1 212 ? -22.339 14.231 16.013 1.00 87.88 212 HIS A C 1
ATOM 1657 O O . HIS A 1 212 ? -21.593 13.711 15.183 1.00 87.88 212 HIS A O 1
ATOM 1663 N N . GLY A 1 213 ? -23.640 13.953 16.084 1.00 87.94 213 GLY A N 1
ATOM 1664 C CA . GLY A 1 213 ? -24.289 13.007 15.176 1.00 87.94 213 GLY A CA 1
ATOM 1665 C C . GLY A 1 213 ? -24.366 13.510 13.724 1.00 87.94 213 GLY A C 1
ATOM 1666 O O . GLY A 1 213 ? -24.632 14.688 13.464 1.00 87.94 213 GLY A O 1
ATOM 1667 N N . VAL A 1 214 ? -24.153 12.615 12.762 1.00 87.44 214 VAL A N 1
ATOM 1668 C CA . VAL A 1 214 ? -24.225 12.862 11.313 1.00 87.44 214 VAL A CA 1
ATOM 1669 C C . VAL A 1 214 ? -25.114 11.820 10.616 1.00 87.44 214 VAL A C 1
ATOM 1671 O O . VAL A 1 214 ? -25.358 10.755 11.188 1.00 87.44 214 VAL A O 1
ATOM 1674 N N . PRO A 1 215 ? -25.615 12.096 9.395 1.00 88.75 215 PRO A N 1
ATOM 1675 C CA . PRO A 1 215 ? -26.346 11.111 8.603 1.00 88.75 215 PRO A CA 1
ATOM 1676 C C . PRO A 1 215 ? -25.508 9.863 8.317 1.00 88.75 215 PRO A C 1
ATOM 1678 O O . PRO A 1 215 ? -24.347 9.984 7.914 1.00 88.75 215 PRO A O 1
ATOM 1681 N N . LEU A 1 216 ? -26.116 8.680 8.451 1.00 86.38 216 LEU A N 1
ATOM 1682 C CA . LEU A 1 216 ? -25.475 7.387 8.182 1.00 86.38 216 LEU A CA 1
ATOM 1683 C C . LEU A 1 216 ? -24.778 7.341 6.811 1.00 86.38 216 LEU A C 1
ATOM 1685 O O . LEU A 1 216 ? -23.627 6.924 6.732 1.00 86.38 216 LEU A O 1
ATOM 1689 N N . GLU A 1 217 ? -25.430 7.841 5.757 1.00 82.88 217 GLU A N 1
ATOM 1690 C CA . GLU A 1 217 ? -24.888 7.951 4.390 1.00 82.88 217 GLU A CA 1
ATOM 1691 C C . GLU A 1 217 ? -23.482 8.582 4.349 1.00 82.88 217 GLU A C 1
ATOM 1693 O O . GLU A 1 217 ? -22.586 8.088 3.666 1.00 82.88 217 GLU A O 1
ATOM 1698 N N . LYS A 1 218 ? -23.249 9.644 5.133 1.00 80.56 218 LYS A N 1
ATOM 1699 C CA . LYS A 1 218 ? -21.954 10.338 5.163 1.00 80.56 218 LYS A CA 1
ATOM 1700 C C . LYS A 1 218 ? -20.883 9.506 5.859 1.00 80.56 218 LYS A C 1
ATOM 1702 O O . LYS A 1 218 ? -19.756 9.458 5.380 1.00 80.56 218 LYS A O 1
ATOM 1707 N N . ALA A 1 219 ? -21.239 8.818 6.943 1.00 79.81 219 ALA A N 1
ATOM 1708 C CA . ALA A 1 219 ? -20.332 7.906 7.638 1.00 79.81 219 ALA A CA 1
ATOM 1709 C C . ALA A 1 219 ? -20.025 6.641 6.810 1.00 79.81 219 ALA A C 1
ATOM 1711 O O . ALA A 1 219 ? -18.909 6.125 6.870 1.00 79.81 219 ALA A O 1
ATOM 1712 N N . MET A 1 220 ? -20.975 6.163 5.994 1.00 79.62 220 MET A N 1
ATOM 1713 C CA . MET A 1 220 ? -20.787 5.000 5.115 1.00 79.62 220 MET A CA 1
ATOM 1714 C C . MET A 1 220 ? -19.607 5.171 4.150 1.00 79.62 220 MET A C 1
ATOM 1716 O O . MET A 1 220 ? -18.946 4.182 3.843 1.00 79.62 220 MET A O 1
ATOM 1720 N N . LEU A 1 221 ? -19.289 6.403 3.731 1.00 71.62 221 LEU A N 1
ATOM 1721 C CA . LEU A 1 221 ? -18.136 6.687 2.869 1.00 71.62 221 LEU A CA 1
ATOM 1722 C C . LEU A 1 221 ? -16.793 6.258 3.478 1.00 71.62 221 LEU A C 1
ATOM 1724 O O . LEU A 1 221 ? -15.893 5.905 2.722 1.00 71.62 221 LEU A O 1
ATOM 1728 N N . THR A 1 222 ? -16.639 6.269 4.809 1.00 68.50 222 THR A N 1
ATOM 1729 C CA . THR A 1 222 ? -15.361 5.926 5.465 1.00 68.50 222 THR A CA 1
ATOM 1730 C C . THR A 1 222 ? -15.405 4.634 6.276 1.00 68.50 222 THR A C 1
ATOM 1732 O O . THR A 1 222 ? -14.388 3.938 6.342 1.00 68.50 222 THR A O 1
ATOM 1735 N N . ILE A 1 223 ? -16.591 4.225 6.750 1.00 74.81 223 ILE A N 1
ATOM 1736 C CA . ILE A 1 223 ? -16.865 2.840 7.177 1.00 74.81 223 ILE A CA 1
ATOM 1737 C C . ILE A 1 223 ? -16.503 1.870 6.038 1.00 74.81 223 ILE A C 1
ATOM 1739 O O . ILE A 1 223 ? -15.770 0.909 6.258 1.00 74.81 223 ILE A O 1
ATOM 1743 N N . ASN A 1 224 ? -16.938 2.173 4.806 1.00 75.31 224 ASN A N 1
ATOM 1744 C CA . ASN A 1 224 ? -16.711 1.344 3.617 1.00 75.31 224 ASN A CA 1
ATOM 1745 C C . ASN A 1 224 ? -15.496 1.781 2.769 1.00 75.31 224 ASN A C 1
ATOM 1747 O O . ASN A 1 224 ? -15.330 1.300 1.648 1.00 75.31 224 ASN A O 1
ATOM 1751 N N . ALA A 1 225 ? -14.622 2.663 3.268 1.00 69.75 225 ALA A N 1
ATOM 1752 C CA . ALA A 1 225 ? -13.363 2.980 2.583 1.00 69.75 225 ALA A CA 1
ATOM 1753 C C . ALA A 1 225 ? -12.347 1.831 2.727 1.00 69.75 225 ALA A C 1
ATOM 1755 O O . ALA A 1 225 ? -12.369 1.113 3.724 1.00 69.75 225 ALA A O 1
ATOM 1756 N N . HIS A 1 226 ? -11.428 1.680 1.767 1.00 69.44 226 HIS A N 1
ATOM 1757 C CA . HIS A 1 226 ? -10.286 0.743 1.828 1.00 69.44 226 HIS A CA 1
ATOM 1758 C C . HIS A 1 226 ? -10.651 -0.709 2.221 1.00 69.44 226 HIS A C 1
ATOM 1760 O O . HIS A 1 226 ? -9.938 -1.360 2.989 1.00 69.44 226 HIS A O 1
ATOM 1766 N N . GLN A 1 227 ? -11.778 -1.216 1.699 1.00 75.38 227 GLN A N 1
ATOM 1767 C CA . GLN A 1 227 ? -12.259 -2.571 2.004 1.00 75.38 227 GLN A CA 1
ATOM 1768 C C . GLN A 1 227 ? -11.526 -3.685 1.231 1.00 75.38 227 GLN A C 1
ATOM 1770 O O . GLN A 1 227 ? -11.692 -4.855 1.565 1.00 75.38 227 GLN A O 1
ATOM 1775 N N . GLU A 1 228 ? -10.693 -3.347 0.241 1.00 74.81 228 GLU A N 1
ATOM 1776 C CA . GLU A 1 228 ? -9.794 -4.319 -0.391 1.00 74.81 228 GLU A CA 1
ATOM 1777 C C . GLU A 1 228 ? -8.620 -4.688 0.532 1.00 74.81 228 GLU A C 1
ATOM 1779 O O . GLU A 1 228 ? -8.125 -3.867 1.315 1.00 74.81 228 GLU A O 1
ATOM 1784 N N . GLU A 1 229 ? -8.153 -5.929 0.421 1.00 76.69 229 GLU A N 1
ATOM 1785 C CA . GLU A 1 229 ? -6.957 -6.404 1.114 1.00 76.69 229 GLU A CA 1
ATOM 1786 C C . GLU A 1 229 ? -5.693 -5.753 0.540 1.00 76.69 229 GLU A C 1
ATOM 1788 O O . GLU A 1 229 ? -5.613 -5.400 -0.637 1.00 76.69 229 GLU A O 1
ATOM 1793 N N . GLN A 1 230 ? -4.727 -5.501 1.416 1.00 74.88 230 GLN A N 1
ATOM 1794 C CA . GLN A 1 230 ? -3.521 -4.742 1.104 1.00 74.88 230 GLN A CA 1
ATOM 1795 C C . GLN A 1 230 ? -2.366 -5.697 0.821 1.00 74.88 230 GLN A C 1
ATOM 1797 O O . GLN A 1 230 ? -2.312 -6.774 1.398 1.00 74.88 230 GLN A O 1
ATOM 1802 N N . LEU A 1 231 ? -1.400 -5.289 -0.010 1.00 76.00 231 LEU A N 1
ATOM 1803 C CA . LEU A 1 231 ? -0.319 -6.160 -0.506 1.00 76.00 231 LEU A CA 1
ATOM 1804 C C . LEU A 1 231 ? 0.350 -7.039 0.573 1.00 76.00 231 LEU A C 1
ATOM 1806 O O . LEU A 1 231 ? 0.616 -8.207 0.334 1.00 76.00 231 LEU A O 1
ATOM 1810 N N . HIS A 1 232 ? 0.590 -6.488 1.765 1.00 73.56 232 HIS A N 1
ATOM 1811 C CA . HIS A 1 232 ? 1.252 -7.177 2.882 1.00 73.56 232 HIS A CA 1
ATOM 1812 C C . HIS A 1 232 ? 0.361 -8.181 3.649 1.00 73.56 232 HIS A C 1
ATOM 1814 O O . HIS A 1 232 ? 0.838 -8.822 4.584 1.00 73.56 232 HIS A O 1
ATOM 1820 N N . GLU A 1 233 ? -0.921 -8.275 3.298 1.00 74.88 233 GLU A N 1
ATOM 1821 C CA . GLU A 1 233 ? -1.903 -9.234 3.820 1.00 74.88 233 GLU A CA 1
ATOM 1822 C C . GLU A 1 233 ? -2.146 -10.392 2.830 1.00 74.88 233 GLU A C 1
ATOM 1824 O O . GLU A 1 233 ? -2.640 -11.443 3.235 1.00 74.88 233 GLU A O 1
ATOM 1829 N N . LEU A 1 234 ? -1.789 -10.217 1.548 1.00 82.31 234 LEU A N 1
ATOM 1830 C CA . LEU A 1 234 ? -2.044 -11.187 0.480 1.00 82.31 234 LEU A CA 1
ATOM 1831 C C . LEU A 1 234 ? -1.120 -12.409 0.573 1.00 82.31 234 LEU A C 1
ATOM 1833 O O . LEU A 1 234 ? 0.053 -12.317 0.945 1.00 82.31 234 LEU A O 1
ATOM 1837 N N . THR A 1 235 ? -1.630 -13.569 0.158 1.00 84.81 235 THR A N 1
ATOM 1838 C CA . THR A 1 235 ? -0.812 -14.782 0.017 1.00 84.81 235 THR A CA 1
ATOM 1839 C C . THR A 1 235 ? -0.226 -14.832 -1.390 1.00 84.81 235 THR A C 1
ATO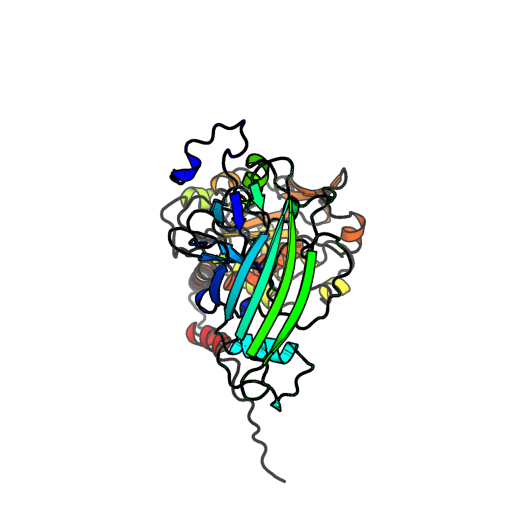M 1841 O O . THR A 1 235 ? -0.935 -15.108 -2.354 1.00 84.81 235 THR A O 1
ATOM 1844 N N . HIS A 1 236 ? 1.078 -14.572 -1.511 1.00 90.31 236 HIS A N 1
ATOM 1845 C CA . HIS A 1 236 ? 1.772 -14.582 -2.799 1.00 90.31 236 HIS A CA 1
ATOM 1846 C C . HIS A 1 236 ? 1.759 -15.985 -3.437 1.00 90.31 236 HIS A C 1
ATOM 1848 O O . HIS A 1 236 ? 2.226 -16.952 -2.835 1.00 90.31 236 HIS A O 1
ATOM 1854 N N . ALA A 1 237 ? 1.254 -16.087 -4.665 1.00 93.06 237 ALA A N 1
ATOM 1855 C CA . ALA A 1 237 ? 1.130 -17.329 -5.416 1.00 93.06 237 ALA A CA 1
ATOM 1856 C C . ALA A 1 237 ? 2.439 -17.714 -6.133 1.00 93.06 237 ALA A C 1
ATOM 1858 O O . ALA A 1 237 ? 3.031 -16.922 -6.871 1.00 93.06 237 ALA A O 1
ATOM 1859 N N . GLU A 1 238 ? 2.856 -18.974 -5.973 1.00 91.81 238 GLU A N 1
ATOM 1860 C CA . GLU A 1 238 ? 4.077 -19.524 -6.590 1.00 91.81 238 GLU A CA 1
ATOM 1861 C C . GLU A 1 238 ? 4.000 -19.681 -8.122 1.00 91.81 238 GLU A C 1
ATOM 1863 O O . GLU A 1 238 ? 4.999 -19.948 -8.789 1.00 91.81 238 GLU A O 1
ATOM 1868 N N . GLY A 1 239 ? 2.811 -19.518 -8.694 1.00 91.75 239 GLY A N 1
ATOM 1869 C CA . GLY A 1 239 ? 2.522 -19.605 -10.120 1.00 91.75 239 GLY A CA 1
ATOM 1870 C C . GLY A 1 239 ? 1.032 -19.381 -10.367 1.00 91.75 239 GLY A C 1
ATOM 1871 O O . GLY A 1 239 ? 0.249 -19.317 -9.418 1.00 91.75 239 GLY A O 1
ATOM 1872 N N . PHE A 1 240 ? 0.639 -19.260 -11.635 1.00 95.62 240 PHE A N 1
ATOM 1873 C CA . PHE A 1 240 ? -0.715 -18.839 -12.007 1.00 95.62 240 PHE A CA 1
ATOM 1874 C C . PHE A 1 240 ? -1.361 -19.806 -12.999 1.00 95.62 240 PHE A C 1
ATOM 1876 O O . PHE A 1 240 ? -0.728 -20.228 -13.969 1.00 95.62 240 PHE A O 1
ATOM 1883 N N . SER A 1 241 ? -2.636 -20.125 -12.784 1.00 93.62 241 SER A N 1
ATOM 1884 C CA . SER A 1 241 ? -3.473 -20.881 -13.720 1.00 93.62 241 SER A CA 1
ATOM 1885 C C . SER A 1 241 ? -4.360 -19.970 -14.576 1.00 93.62 241 SER A C 1
ATOM 1887 O O . SER A 1 241 ? -4.690 -20.324 -15.707 1.00 93.62 241 SER A O 1
ATOM 1889 N N . THR A 1 242 ? -4.689 -18.775 -14.080 1.00 93.69 242 THR A N 1
ATOM 1890 C CA . THR A 1 242 ? -5.506 -17.763 -14.764 1.00 93.69 242 THR A CA 1
ATOM 1891 C C . THR A 1 242 ? -4.651 -16.661 -15.398 1.00 93.69 242 THR A C 1
ATOM 1893 O O . THR A 1 242 ? -3.499 -16.436 -15.009 1.00 93.69 242 THR A O 1
ATOM 1896 N N . ASN A 1 243 ? -5.228 -15.942 -16.367 1.00 94.69 243 ASN A N 1
ATOM 1897 C CA . ASN A 1 243 ? -4.688 -14.711 -16.965 1.00 94.69 243 ASN A CA 1
ATOM 1898 C C . ASN A 1 243 ? -3.242 -14.815 -17.514 1.00 94.69 243 ASN A C 1
ATOM 1900 O O . ASN A 1 243 ? -2.512 -13.823 -17.574 1.00 94.69 243 ASN A O 1
ATOM 1904 N N . THR A 1 244 ? -2.772 -16.022 -17.856 1.00 95.38 244 THR A N 1
ATOM 1905 C CA . THR A 1 244 ? -1.372 -16.275 -18.248 1.00 95.38 244 THR A CA 1
ATOM 1906 C C . THR A 1 244 ? -1.076 -15.908 -19.701 1.00 95.38 244 THR A C 1
ATOM 1908 O O . THR A 1 244 ? 0.052 -15.515 -20.009 1.00 95.38 244 THR A O 1
ATOM 1911 N N . GLU A 1 245 ? -2.064 -15.998 -20.594 1.00 95.44 245 GLU A N 1
ATOM 1912 C CA . GLU A 1 245 ? -1.922 -15.570 -21.990 1.00 95.44 245 GLU A CA 1
ATOM 1913 C C . GLU A 1 245 ? -2.067 -14.050 -22.108 1.00 95.44 245 GLU A C 1
ATOM 1915 O O . GLU A 1 245 ? -1.287 -13.410 -22.810 1.00 95.44 245 GLU A O 1
ATOM 1920 N N . GLU A 1 246 ? -2.981 -13.467 -21.336 1.00 96.62 246 GLU A N 1
ATOM 1921 C CA . GLU A 1 246 ? -3.213 -12.034 -21.177 1.00 96.62 246 GLU A CA 1
ATOM 1922 C C . GLU A 1 246 ? -1.968 -11.337 -20.617 1.00 96.62 246 GLU A C 1
ATOM 1924 O O . GLU A 1 246 ? -1.476 -10.379 -21.214 1.00 96.62 246 GLU A O 1
ATOM 1929 N N . HIS A 1 247 ? -1.381 -11.877 -19.538 1.00 97.00 247 HIS A N 1
ATOM 1930 C CA . HIS A 1 247 ? -0.105 -11.396 -18.997 1.00 97.00 247 HIS A CA 1
ATOM 1931 C C . HIS A 1 247 ? 1.003 -11.402 -20.055 1.00 97.00 247 HIS A C 1
ATOM 1933 O O . HIS A 1 247 ? 1.705 -10.406 -20.211 1.00 97.00 247 HIS A O 1
ATOM 1939 N N . ARG A 1 248 ? 1.133 -12.489 -20.832 1.00 95.88 248 ARG A N 1
ATOM 1940 C CA . ARG A 1 248 ? 2.118 -12.576 -21.923 1.00 95.88 248 ARG A CA 1
ATOM 1941 C C . ARG A 1 248 ? 1.822 -11.576 -23.050 1.00 95.88 248 ARG A C 1
ATOM 1943 O O . ARG A 1 248 ? 2.752 -11.032 -23.638 1.00 95.88 248 ARG A O 1
ATOM 1950 N N . ALA A 1 249 ? 0.550 -11.322 -23.356 1.00 95.81 249 ALA A N 1
ATOM 1951 C CA . ALA A 1 249 ? 0.130 -10.392 -24.403 1.00 95.81 249 ALA A CA 1
ATOM 1952 C C . ALA A 1 249 ? 0.376 -8.917 -24.034 1.00 95.81 249 ALA A C 1
ATOM 1954 O O . ALA A 1 249 ? 0.631 -8.108 -24.929 1.00 95.81 249 ALA A O 1
ATOM 1955 N N . ASN A 1 250 ? 0.359 -8.570 -22.743 1.00 96.25 250 ASN A N 1
ATOM 1956 C CA . ASN A 1 250 ? 0.689 -7.227 -22.254 1.00 96.25 250 ASN A CA 1
ATOM 1957 C C . ASN A 1 250 ? 2.144 -6.825 -22.537 1.00 96.25 250 ASN A C 1
ATOM 1959 O O . ASN A 1 250 ? 2.423 -5.652 -22.760 1.00 96.25 250 ASN A O 1
ATOM 1963 N N . GLY A 1 251 ? 3.072 -7.781 -22.616 1.00 93.00 251 GLY A N 1
ATOM 1964 C CA . GLY A 1 251 ? 4.414 -7.513 -23.128 1.00 93.00 251 GLY A CA 1
ATOM 1965 C C . GLY A 1 251 ? 4.413 -7.278 -24.642 1.00 93.00 251 GLY A C 1
ATOM 1966 O O . GLY A 1 251 ? 3.805 -8.033 -25.407 1.00 93.00 251 GLY A O 1
ATOM 1967 N N . ALA A 1 252 ? 5.165 -6.283 -25.116 1.00 91.12 252 ALA A N 1
ATOM 1968 C CA . ALA A 1 252 ? 5.668 -6.305 -26.492 1.00 91.12 252 ALA A CA 1
ATOM 1969 C C . ALA A 1 252 ? 6.751 -7.383 -26.661 1.00 91.12 252 ALA A C 1
ATOM 1971 O O . ALA A 1 252 ? 6.840 -8.016 -27.712 1.00 91.12 252 ALA A O 1
ATOM 1972 N N . HIS A 1 253 ? 7.558 -7.593 -25.616 1.00 90.00 253 HIS A N 1
ATOM 1973 C CA . HIS A 1 253 ? 8.657 -8.555 -25.574 1.00 90.00 253 HIS A CA 1
ATOM 1974 C C . HIS A 1 253 ? 8.834 -9.132 -24.168 1.00 90.00 253 HIS A C 1
ATOM 1976 O O . HIS A 1 253 ? 8.445 -8.511 -23.180 1.00 90.00 253 HIS A O 1
ATOM 1982 N N . GLU A 1 254 ? 9.506 -10.275 -24.082 1.00 94.25 254 GLU A N 1
ATOM 1983 C CA . GLU A 1 254 ? 10.047 -10.796 -22.830 1.00 94.25 254 GLU A CA 1
ATOM 1984 C C . GLU A 1 254 ? 11.439 -10.184 -22.575 1.00 94.25 254 GLU A C 1
ATOM 1986 O O . GLU A 1 254 ? 12.264 -10.088 -23.490 1.00 94.25 254 GLU A O 1
ATOM 1991 N N . MET A 1 255 ? 11.681 -9.708 -21.353 1.00 95.56 255 MET A N 1
ATOM 1992 C CA . MET A 1 255 ? 12.977 -9.202 -20.893 1.00 95.56 255 MET A CA 1
ATOM 1993 C C . MET A 1 255 ? 13.728 -10.328 -20.162 1.00 95.56 255 MET A C 1
ATOM 1995 O O . MET A 1 255 ? 13.115 -11.014 -19.344 1.00 95.56 255 MET A O 1
ATOM 1999 N N . PRO A 1 256 ? 15.044 -10.510 -20.396 1.00 96.69 256 PRO A N 1
ATOM 2000 C CA . PRO A 1 256 ? 15.833 -11.484 -19.650 1.00 96.69 256 PRO A CA 1
ATOM 2001 C C . PRO A 1 256 ? 15.816 -11.194 -18.145 1.00 96.69 256 PRO A C 1
ATOM 2003 O O . PRO A 1 256 ? 16.034 -10.057 -17.712 1.00 96.69 256 PRO A O 1
ATOM 2006 N N . ALA A 1 257 ? 15.616 -12.233 -17.342 1.00 97.44 257 ALA A N 1
ATOM 2007 C CA . ALA A 1 257 ? 15.605 -12.166 -15.888 1.00 97.44 257 ALA A CA 1
ATOM 2008 C C . ALA A 1 257 ? 16.920 -11.598 -15.333 1.00 97.44 257 ALA A C 1
ATOM 2010 O O . ALA A 1 257 ? 16.905 -10.819 -14.382 1.00 97.44 257 ALA A O 1
ATOM 2011 N N . SER A 1 258 ? 18.053 -11.908 -15.968 1.00 97.38 258 SER A N 1
ATOM 2012 C CA . SER A 1 258 ? 19.371 -11.342 -15.656 1.00 97.38 258 SER A CA 1
ATOM 2013 C C . SER A 1 258 ? 19.451 -9.810 -15.765 1.00 97.38 258 SER A C 1
ATOM 2015 O O . SER A 1 258 ? 20.171 -9.194 -14.976 1.00 97.38 258 SER A O 1
ATOM 2017 N N . VAL A 1 259 ? 18.695 -9.175 -16.672 1.00 97.62 259 VAL A N 1
ATOM 2018 C CA . VAL A 1 259 ? 18.647 -7.705 -16.819 1.00 97.62 259 VAL A CA 1
ATOM 2019 C C . VAL A 1 259 ? 17.897 -7.075 -15.646 1.00 97.62 259 VAL A C 1
ATOM 2021 O O . VAL A 1 259 ? 18.437 -6.193 -14.973 1.00 97.62 259 VAL A O 1
ATOM 2024 N N . LEU A 1 260 ? 16.684 -7.556 -15.354 1.00 98.12 260 LEU A N 1
ATOM 2025 C CA . LEU A 1 260 ? 15.879 -7.032 -14.248 1.00 98.12 260 LEU A CA 1
ATOM 2026 C C . LEU A 1 260 ? 16.522 -7.338 -12.885 1.00 98.12 260 LEU A C 1
ATOM 2028 O O . LEU A 1 260 ? 16.593 -6.454 -12.033 1.00 98.12 260 LEU A O 1
ATOM 2032 N N . TRP A 1 261 ? 17.068 -8.544 -12.696 1.00 98.38 261 TRP A N 1
ATOM 2033 C CA . TRP A 1 261 ? 17.818 -8.916 -11.492 1.00 98.38 261 TRP A CA 1
ATOM 2034 C C . TRP A 1 261 ? 18.992 -7.964 -11.248 1.00 98.38 261 TRP A C 1
ATOM 2036 O O . TRP A 1 261 ? 19.152 -7.448 -10.140 1.00 98.38 261 TRP A O 1
ATOM 2046 N N . ARG A 1 262 ? 19.782 -7.664 -12.290 1.00 98.00 262 ARG A N 1
ATOM 2047 C CA . ARG A 1 262 ? 20.903 -6.724 -12.184 1.00 98.00 262 ARG A CA 1
ATOM 2048 C C . ARG A 1 262 ? 20.429 -5.331 -11.766 1.00 98.00 262 ARG A C 1
ATOM 2050 O O . ARG A 1 262 ? 21.033 -4.741 -10.874 1.00 98.00 262 ARG A O 1
ATOM 2057 N N . ALA A 1 263 ? 19.356 -4.824 -12.367 1.00 98.31 263 ALA A N 1
ATOM 2058 C CA . ALA A 1 263 ? 18.814 -3.511 -12.031 1.00 98.31 263 ALA A CA 1
ATOM 2059 C C . ALA A 1 263 ? 18.282 -3.440 -10.588 1.00 98.31 263 ALA A C 1
ATOM 2061 O O . ALA A 1 263 ? 18.564 -2.473 -9.884 1.00 98.31 263 ALA A O 1
ATOM 2062 N N . VAL A 1 264 ? 17.601 -4.484 -10.101 1.00 98.19 264 VAL A N 1
ATOM 2063 C CA . VAL A 1 264 ? 17.192 -4.601 -8.687 1.00 98.19 264 VAL A CA 1
ATOM 2064 C C . VAL A 1 264 ? 18.414 -4.551 -7.762 1.00 98.19 264 VAL A C 1
ATOM 2066 O O . VAL A 1 264 ? 18.433 -3.778 -6.805 1.00 98.19 264 VAL A O 1
ATOM 2069 N N . MET A 1 265 ? 19.475 -5.302 -8.071 1.00 97.94 265 MET A N 1
ATOM 2070 C CA . MET A 1 265 ? 20.714 -5.286 -7.282 1.00 97.94 265 MET A CA 1
ATOM 2071 C C . MET A 1 265 ? 21.451 -3.937 -7.346 1.00 97.94 265 MET A C 1
ATOM 2073 O O . MET A 1 265 ? 22.037 -3.509 -6.352 1.00 97.94 265 MET A O 1
ATOM 2077 N N . GLU A 1 266 ? 21.412 -3.233 -8.479 1.00 97.75 266 GLU A N 1
ATOM 2078 C CA . GLU A 1 266 ? 21.959 -1.878 -8.609 1.00 97.75 266 GLU A CA 1
ATOM 2079 C C . GLU A 1 266 ? 21.145 -0.856 -7.799 1.00 97.75 266 GLU A C 1
ATOM 2081 O O . GLU A 1 266 ? 21.750 -0.034 -7.114 1.00 97.75 266 GLU A O 1
ATOM 2086 N N . ALA A 1 267 ? 19.809 -0.946 -7.794 1.00 96.75 267 ALA A N 1
ATOM 2087 C CA . ALA A 1 267 ? 18.918 -0.092 -6.999 1.00 96.75 267 ALA A CA 1
ATOM 2088 C C . ALA A 1 267 ? 19.058 -0.331 -5.485 1.00 96.75 267 ALA A C 1
ATOM 2090 O O . ALA A 1 267 ? 19.042 0.617 -4.709 1.00 96.75 267 ALA A O 1
ATOM 2091 N N . ARG A 1 268 ? 19.266 -1.579 -5.044 1.00 94.50 268 ARG A N 1
ATOM 2092 C CA . ARG A 1 268 ? 19.540 -1.897 -3.626 1.00 94.50 268 ARG A CA 1
ATOM 2093 C C . ARG A 1 268 ? 20.901 -1.387 -3.142 1.00 94.50 268 ARG A C 1
ATOM 2095 O O . ARG A 1 268 ? 21.066 -1.118 -1.956 1.00 94.50 268 ARG A O 1
ATOM 2102 N N . ARG A 1 269 ? 21.895 -1.310 -4.035 1.00 93.94 269 ARG A N 1
ATOM 2103 C CA . ARG A 1 269 ? 23.302 -1.035 -3.685 1.00 93.94 269 ARG A CA 1
ATOM 2104 C C . ARG A 1 269 ? 23.688 0.443 -3.774 1.00 93.94 269 ARG A C 1
ATOM 2106 O O . ARG A 1 269 ? 24.637 0.854 -3.107 1.00 93.94 269 ARG A O 1
ATOM 2113 N N . ILE A 1 270 ? 23.030 1.220 -4.629 1.00 92.19 270 ILE A N 1
ATOM 2114 C CA . ILE A 1 270 ? 23.374 2.619 -4.904 1.00 92.19 270 ILE A CA 1
ATOM 2115 C C . ILE A 1 270 ? 22.302 3.518 -4.263 1.00 92.19 270 ILE A C 1
ATOM 2117 O O . ILE A 1 270 ? 21.129 3.361 -4.584 1.00 92.19 270 ILE A O 1
ATOM 2121 N N . PRO A 1 271 ? 22.657 4.449 -3.355 1.00 89.12 271 PRO A N 1
ATOM 2122 C CA . PRO A 1 271 ? 21.676 5.344 -2.746 1.00 89.12 271 PRO A CA 1
ATOM 2123 C C . PRO A 1 271 ? 21.015 6.282 -3.762 1.00 89.12 271 PRO A C 1
ATOM 2125 O O . PRO A 1 271 ? 21.692 6.902 -4.584 1.00 89.12 271 PRO A O 1
ATOM 2128 N N . PHE A 1 272 ? 19.699 6.448 -3.638 1.00 89.50 272 PHE A N 1
ATOM 2129 C CA . PHE A 1 272 ? 18.875 7.384 -4.411 1.00 89.50 272 PHE A CA 1
ATOM 2130 C C . PHE A 1 272 ? 17.945 8.211 -3.500 1.00 89.50 272 PHE A C 1
ATOM 2132 O O . PHE A 1 272 ? 16.856 8.611 -3.897 1.00 89.50 272 PHE A O 1
ATOM 2139 N N . ASP A 1 273 ? 18.362 8.474 -2.258 1.00 82.81 273 ASP A N 1
ATOM 2140 C CA . ASP A 1 273 ? 17.702 9.465 -1.402 1.00 82.81 273 ASP A CA 1
ATOM 2141 C C . ASP A 1 273 ? 18.142 10.905 -1.747 1.00 82.81 273 ASP A C 1
ATOM 2143 O O . ASP A 1 273 ? 19.046 11.126 -2.557 1.00 82.81 273 ASP A O 1
ATOM 2147 N N . PHE A 1 274 ? 17.522 11.901 -1.104 1.00 70.25 274 PHE A N 1
ATOM 2148 C CA . PHE A 1 274 ? 17.772 13.332 -1.333 1.00 70.25 274 PHE A CA 1
ATOM 2149 C C . PHE A 1 274 ? 19.230 13.797 -1.159 1.00 70.25 274 PHE A C 1
ATOM 2151 O O . PHE A 1 274 ? 19.567 14.880 -1.648 1.00 70.25 274 PHE A O 1
ATOM 2158 N N . ASN A 1 275 ? 20.073 13.009 -0.482 1.00 74.94 275 ASN A N 1
ATOM 2159 C CA . ASN A 1 275 ? 21.497 13.268 -0.250 1.00 74.94 275 ASN A CA 1
ATOM 2160 C C . ASN A 1 275 ? 22.413 12.462 -1.195 1.00 74.94 275 ASN A C 1
ATOM 2162 O O . ASN A 1 275 ? 23.633 12.473 -1.020 1.00 74.94 275 ASN A O 1
ATOM 2166 N N . SER A 1 276 ? 21.853 11.737 -2.170 1.00 80.62 276 SER A N 1
ATOM 2167 C CA . SER A 1 276 ? 22.631 10.946 -3.125 1.00 80.62 276 SER A CA 1
ATOM 2168 C C . SER A 1 276 ? 23.581 11.815 -3.954 1.00 80.62 276 SER A C 1
ATOM 2170 O O . SER A 1 276 ? 23.221 12.892 -4.437 1.00 80.62 276 SER A O 1
ATOM 2172 N N . LEU A 1 277 ? 24.786 11.288 -4.198 1.00 85.31 277 LEU A N 1
ATOM 2173 C CA . LEU A 1 277 ? 25.763 11.890 -5.108 1.00 85.31 277 LEU A CA 1
ATOM 2174 C C . LEU A 1 277 ? 25.188 12.088 -6.519 1.00 85.31 277 LEU A C 1
ATOM 2176 O O . LEU A 1 277 ? 25.522 13.080 -7.158 1.00 85.31 277 LEU A O 1
ATOM 2180 N N . LEU A 1 278 ? 24.251 11.239 -6.963 1.00 84.50 278 LEU A N 1
ATOM 2181 C CA . LEU A 1 278 ? 23.595 11.372 -8.271 1.00 84.50 278 LEU A CA 1
ATOM 2182 C C . LEU A 1 278 ? 22.894 12.728 -8.441 1.00 84.50 278 LEU A C 1
ATOM 2184 O O . LEU A 1 278 ? 22.997 13.329 -9.504 1.00 84.50 278 LEU A O 1
ATOM 2188 N N . ARG A 1 279 ? 22.259 13.259 -7.388 1.00 82.88 279 ARG A N 1
ATOM 2189 C CA . ARG A 1 279 ? 21.602 14.582 -7.397 1.00 82.88 279 ARG A CA 1
ATOM 2190 C C . ARG A 1 279 ? 22.606 15.747 -7.380 1.00 82.88 279 ARG A C 1
ATOM 2192 O O . ARG A 1 279 ? 22.255 16.876 -7.706 1.00 82.88 279 ARG A O 1
ATOM 2199 N N . THR A 1 280 ? 23.861 15.478 -7.012 1.00 83.50 280 THR A N 1
ATOM 2200 C CA . THR A 1 280 ? 24.978 16.442 -7.065 1.00 83.50 280 THR A CA 1
ATOM 2201 C C . THR A 1 280 ? 25.690 16.406 -8.422 1.00 83.50 280 THR A C 1
ATOM 2203 O O . THR A 1 280 ? 26.091 17.448 -8.933 1.00 83.50 280 THR A O 1
ATOM 2206 N N . GLU A 1 281 ? 25.829 15.221 -9.021 1.00 86.94 281 GLU A N 1
ATOM 2207 C CA . GLU A 1 281 ? 26.411 15.007 -10.354 1.00 86.94 281 GLU A CA 1
ATOM 2208 C C . GLU A 1 281 ? 25.443 15.415 -11.480 1.00 86.94 281 GLU A C 1
ATOM 2210 O O . GLU A 1 281 ? 25.868 15.952 -12.504 1.00 86.94 281 GLU A O 1
ATOM 2215 N N . HIS A 1 282 ? 24.137 15.233 -11.259 1.00 85.44 282 HIS A N 1
ATOM 2216 C CA . HIS A 1 282 ? 23.045 15.605 -12.157 1.00 85.44 282 HIS A CA 1
ATOM 2217 C C . HIS A 1 282 ? 22.060 16.558 -11.447 1.00 85.44 282 HIS A C 1
ATOM 2219 O O . HIS A 1 282 ? 20.990 16.132 -11.022 1.00 85.44 282 HIS A O 1
ATOM 2225 N N . PRO A 1 283 ? 22.400 17.848 -11.271 1.00 80.38 283 PRO A N 1
ATOM 2226 C CA . PRO A 1 283 ? 21.533 18.800 -10.579 1.00 80.38 283 PRO A CA 1
ATOM 2227 C C . PRO A 1 283 ? 20.323 19.216 -11.433 1.00 80.38 283 PRO A C 1
ATOM 2229 O O . PRO A 1 283 ? 20.474 19.616 -12.589 1.00 80.38 283 PRO A O 1
ATOM 2232 N N . GLY A 1 284 ? 19.131 19.195 -10.830 1.00 80.81 284 GLY A N 1
ATOM 2233 C CA . GLY A 1 284 ? 17.859 19.547 -11.469 1.00 80.81 284 GLY A CA 1
ATOM 2234 C C . GLY A 1 284 ? 16.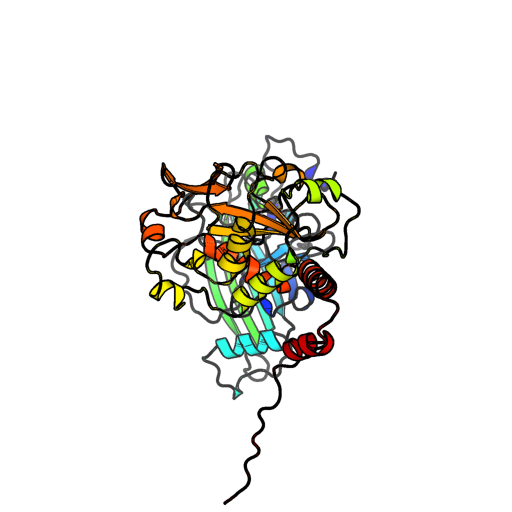889 18.366 -11.513 1.00 80.81 284 GLY A C 1
ATOM 2235 O O . GLY A 1 284 ? 16.944 17.483 -10.662 1.00 80.81 284 GLY A O 1
ATOM 2236 N N . ALA A 1 285 ? 15.988 18.367 -12.493 1.00 81.69 285 ALA A N 1
ATOM 2237 C CA . ALA A 1 285 ? 14.988 17.319 -12.686 1.00 81.69 285 ALA A CA 1
ATOM 2238 C C . ALA A 1 285 ? 15.492 16.138 -13.536 1.00 81.69 285 ALA A C 1
ATOM 2240 O O . ALA A 1 285 ? 16.339 16.326 -14.411 1.00 81.69 285 ALA A O 1
ATOM 2241 N N . GLY A 1 286 ? 14.925 14.943 -13.327 1.00 83.38 286 GLY A N 1
ATOM 2242 C CA . GLY A 1 286 ? 15.296 13.718 -14.051 1.00 83.38 286 GLY A CA 1
ATOM 2243 C C . GLY A 1 286 ? 16.662 13.154 -13.646 1.00 83.38 286 GLY A C 1
ATOM 2244 O O . GLY A 1 286 ? 17.249 12.347 -14.367 1.00 83.38 286 GLY A O 1
ATOM 2245 N N . TRP A 1 287 ? 17.195 13.573 -12.495 1.00 89.19 287 TRP A N 1
ATOM 2246 C CA . TRP A 1 287 ? 18.475 13.105 -11.966 1.00 89.19 287 TRP A CA 1
ATOM 2247 C C . TRP A 1 287 ? 18.438 11.604 -11.651 1.00 89.19 287 TRP A C 1
ATOM 2249 O O . TRP A 1 287 ? 19.445 10.911 -11.814 1.00 89.19 287 TRP A O 1
ATOM 2259 N N . ALA A 1 288 ? 17.275 11.069 -11.268 1.00 91.81 288 ALA A N 1
ATOM 2260 C CA . ALA A 1 288 ? 17.112 9.649 -10.982 1.00 91.81 288 ALA A CA 1
ATOM 2261 C C . ALA A 1 288 ? 17.160 8.779 -12.255 1.00 91.81 288 ALA A C 1
ATOM 2263 O O . ALA A 1 288 ? 17.609 7.635 -12.182 1.00 91.81 288 ALA A O 1
ATOM 2264 N N . GLU A 1 289 ? 16.846 9.312 -13.445 1.00 93.50 289 GLU A N 1
ATOM 2265 C CA . GLU A 1 289 ? 17.023 8.594 -14.723 1.00 93.50 289 GLU A CA 1
ATOM 2266 C C . GLU A 1 289 ? 18.492 8.255 -15.018 1.00 93.50 289 GLU A C 1
ATOM 2268 O O . GLU A 1 289 ? 18.782 7.367 -15.825 1.00 93.50 289 GLU A O 1
ATOM 2273 N N . HIS A 1 290 ? 19.444 8.956 -14.395 1.00 93.44 290 HIS A N 1
ATOM 2274 C CA . HIS A 1 290 ? 20.875 8.671 -14.512 1.00 93.44 290 HIS A CA 1
ATOM 2275 C C . HIS A 1 290 ? 21.339 7.505 -13.625 1.00 93.44 290 HIS A C 1
ATOM 2277 O O . HIS A 1 290 ? 22.455 7.013 -13.796 1.00 93.44 290 HIS A O 1
ATOM 2283 N N . HIS A 1 291 ? 20.487 7.013 -12.722 1.00 96.25 291 HIS A N 1
ATOM 2284 C CA . HIS A 1 291 ? 20.806 5.903 -11.836 1.00 96.25 291 HIS A CA 1
ATOM 2285 C C . HIS A 1 291 ? 21.087 4.600 -12.625 1.00 96.25 291 HIS A C 1
ATOM 2287 O O . HIS A 1 291 ? 20.255 4.198 -13.446 1.00 96.25 291 HIS A O 1
ATOM 2293 N N . PRO A 1 292 ? 22.192 3.867 -12.354 1.00 96.88 292 PRO A N 1
ATOM 2294 C CA . PRO A 1 292 ? 22.588 2.690 -13.138 1.00 96.88 292 PRO A CA 1
ATOM 2295 C C . PRO A 1 292 ? 21.506 1.619 -13.315 1.00 96.88 292 PRO A C 1
ATOM 2297 O O . PRO A 1 292 ? 21.357 1.106 -14.415 1.00 96.88 292 PRO A O 1
ATOM 2300 N N . ALA A 1 293 ? 20.687 1.356 -12.291 1.00 97.69 293 ALA A N 1
ATOM 2301 C CA . ALA A 1 293 ? 19.549 0.436 -12.394 1.00 97.69 293 ALA A CA 1
ATOM 2302 C C . ALA A 1 293 ? 18.561 0.787 -13.527 1.00 97.69 293 ALA A C 1
ATOM 2304 O O . ALA A 1 293 ? 18.140 -0.095 -14.277 1.00 97.69 293 ALA A O 1
ATOM 2305 N N . LEU A 1 294 ? 18.209 2.072 -13.678 1.00 97.19 294 LEU A N 1
ATOM 2306 C CA . LEU A 1 294 ? 17.326 2.514 -14.758 1.00 97.19 294 LEU A CA 1
ATOM 2307 C C . LEU A 1 294 ? 18.055 2.519 -16.101 1.00 97.19 294 LEU A C 1
ATOM 2309 O O . LEU A 1 294 ? 17.445 2.148 -17.100 1.00 97.19 294 LEU A O 1
ATOM 2313 N N . LYS A 1 295 ? 19.360 2.820 -16.149 1.00 96.94 295 LYS A N 1
ATOM 2314 C CA . LYS A 1 295 ? 20.161 2.626 -17.373 1.00 96.94 295 LYS A CA 1
ATOM 2315 C C . LYS A 1 295 ? 20.185 1.160 -17.816 1.00 96.94 295 LYS A C 1
ATOM 2317 O O . LYS A 1 295 ? 19.805 0.880 -18.944 1.00 96.94 295 LYS A O 1
ATOM 2322 N N . THR A 1 296 ? 20.467 0.211 -16.923 1.00 97.06 296 THR A N 1
ATOM 2323 C CA . THR A 1 296 ? 20.443 -1.237 -17.209 1.00 97.06 296 THR A CA 1
ATOM 2324 C C . THR A 1 296 ? 19.126 -1.694 -17.863 1.00 97.06 296 THR A C 1
ATOM 2326 O O . THR A 1 296 ? 19.159 -2.459 -18.827 1.00 97.06 296 THR A O 1
ATOM 2329 N N . ILE A 1 297 ? 17.970 -1.199 -17.400 1.00 96.25 297 ILE A N 1
ATOM 2330 C CA . ILE A 1 297 ? 16.654 -1.535 -17.979 1.00 96.25 297 ILE A CA 1
ATOM 2331 C C . ILE A 1 297 ? 16.351 -0.746 -19.268 1.00 96.25 297 ILE A C 1
ATOM 2333 O O . ILE A 1 297 ? 15.874 -1.320 -20.251 1.00 96.25 297 ILE A O 1
ATOM 2337 N N . THR A 1 298 ? 16.611 0.563 -19.292 1.00 95.81 298 THR A N 1
ATOM 2338 C CA . THR A 1 298 ? 16.254 1.429 -20.432 1.00 95.81 298 THR A CA 1
ATOM 2339 C C . THR A 1 298 ? 17.197 1.263 -21.623 1.00 95.81 298 THR A C 1
ATOM 2341 O O . THR A 1 298 ? 16.728 1.283 -22.760 1.00 95.81 298 THR A O 1
ATOM 2344 N N . ASP A 1 299 ? 18.483 0.990 -21.403 1.00 95.81 299 ASP A N 1
ATOM 2345 C CA . ASP A 1 299 ? 19.441 0.664 -22.465 1.00 95.81 299 ASP A CA 1
ATOM 2346 C C . ASP A 1 299 ? 19.154 -0.726 -23.061 1.00 95.81 299 ASP A C 1
ATOM 2348 O O . ASP A 1 299 ? 19.234 -0.900 -24.279 1.00 95.81 299 ASP A O 1
ATOM 2352 N N . TRP A 1 300 ? 18.709 -1.703 -22.252 1.00 95.56 300 TRP A N 1
ATOM 2353 C CA . TRP A 1 300 ? 18.180 -2.968 -22.783 1.00 95.56 300 TRP A CA 1
ATOM 2354 C C . TRP A 1 300 ? 16.945 -2.738 -23.663 1.00 95.56 300 TRP A C 1
ATOM 2356 O O . TRP A 1 300 ? 16.845 -3.321 -24.748 1.00 95.56 300 TRP A O 1
ATOM 2366 N N . TRP A 1 301 ? 16.021 -1.863 -23.250 1.00 94.12 301 TRP A N 1
ATOM 2367 C CA . TRP A 1 301 ? 14.856 -1.540 -24.075 1.00 94.12 301 TRP A CA 1
ATOM 2368 C C . TRP A 1 301 ? 15.288 -0.968 -25.432 1.00 94.12 301 TRP A C 1
ATOM 2370 O O . TRP A 1 301 ? 14.865 -1.488 -26.466 1.00 94.12 301 TRP A O 1
ATOM 2380 N N . LYS A 1 302 ? 16.199 0.015 -25.421 1.00 92.25 302 LYS A N 1
ATOM 2381 C CA . LYS A 1 302 ? 16.754 0.695 -26.608 1.00 92.25 302 LYS A CA 1
ATOM 2382 C C . LYS A 1 302 ? 17.636 -0.191 -27.494 1.00 92.25 302 LYS A C 1
ATOM 2384 O O . LYS A 1 302 ? 17.830 0.135 -28.660 1.00 92.25 302 LYS A O 1
ATOM 2389 N N . SER A 1 303 ? 18.156 -1.310 -26.983 1.00 89.81 303 SER A N 1
ATOM 2390 C CA . SER A 1 303 ? 19.054 -2.203 -27.741 1.00 89.81 303 SER A CA 1
ATOM 2391 C C . SER A 1 303 ? 18.404 -2.924 -28.937 1.00 89.81 303 SER A C 1
ATOM 2393 O O . SER A 1 303 ? 19.112 -3.543 -29.731 1.00 89.81 303 SER A O 1
ATOM 2395 N N . ALA A 1 304 ? 17.079 -2.834 -29.091 1.00 77.12 304 ALA A N 1
ATOM 2396 C CA . ALA A 1 304 ? 16.335 -3.338 -30.243 1.00 77.12 304 ALA A CA 1
ATOM 2397 C C . ALA A 1 304 ? 15.196 -2.377 -30.623 1.00 77.12 304 ALA A C 1
ATOM 2399 O O . ALA A 1 304 ? 14.592 -1.753 -29.753 1.00 77.12 304 ALA A O 1
ATOM 2400 N N . GLU A 1 305 ? 14.871 -2.292 -31.915 1.00 73.06 305 GLU A N 1
ATOM 2401 C CA . GLU A 1 305 ? 13.739 -1.504 -32.418 1.00 73.06 305 GLU A CA 1
ATOM 2402 C C . GLU A 1 305 ? 12.401 -2.113 -31.957 1.00 73.06 305 GLU A C 1
ATOM 2404 O O . GLU A 1 305 ? 12.192 -3.326 -32.055 1.00 73.06 305 GLU A O 1
ATOM 2409 N N . ARG A 1 306 ? 11.493 -1.279 -31.433 1.00 80.62 306 ARG A N 1
ATOM 2410 C CA . ARG A 1 306 ? 10.235 -1.710 -30.800 1.00 80.62 306 ARG A CA 1
ATOM 2411 C C . ARG A 1 306 ? 9.030 -1.145 -31.570 1.00 80.62 306 ARG A C 1
ATOM 2413 O O . ARG A 1 306 ? 8.807 0.066 -31.549 1.00 80.62 306 ARG A O 1
ATOM 2420 N N . PRO A 1 307 ? 8.221 -1.973 -32.257 1.00 74.44 307 PRO A N 1
ATOM 2421 C CA . PRO A 1 307 ? 7.074 -1.475 -33.013 1.00 74.44 307 PRO A CA 1
ATOM 2422 C C . PRO A 1 307 ? 6.063 -0.728 -32.128 1.00 74.44 307 PRO A C 1
ATOM 2424 O O . PRO A 1 307 ? 5.517 -1.288 -31.180 1.00 74.44 307 PRO A O 1
ATOM 2427 N N . GLY A 1 308 ? 5.788 0.533 -32.468 1.00 79.88 308 GLY A N 1
ATOM 2428 C CA . GLY A 1 308 ? 4.805 1.379 -31.782 1.00 79.88 308 GLY A CA 1
ATOM 2429 C C . GLY A 1 308 ? 5.377 2.367 -30.758 1.00 79.88 308 GLY A C 1
ATOM 2430 O O . GLY A 1 308 ? 4.651 3.280 -30.365 1.00 79.88 308 GLY A O 1
ATOM 2431 N N . THR A 1 309 ? 6.655 2.265 -30.372 1.00 84.38 309 THR A N 1
ATOM 2432 C CA . THR A 1 309 ? 7.290 3.300 -29.537 1.00 84.38 309 THR A CA 1
ATOM 2433 C C . THR A 1 309 ? 7.515 4.588 -30.326 1.00 84.38 309 THR A C 1
ATOM 2435 O O . THR A 1 309 ? 7.971 4.558 -31.468 1.00 84.38 309 THR A O 1
ATOM 2438 N N . ARG A 1 310 ? 7.219 5.723 -29.693 1.00 87.31 310 ARG A N 1
ATOM 2439 C CA . ARG A 1 310 ? 7.381 7.093 -30.204 1.00 87.31 310 ARG A CA 1
ATOM 2440 C C . ARG A 1 310 ? 8.327 7.938 -29.348 1.00 87.31 310 ARG A C 1
ATOM 2442 O O . ARG A 1 310 ? 8.894 8.896 -29.863 1.00 87.31 310 ARG A O 1
ATOM 2449 N N . LEU A 1 311 ? 8.464 7.604 -28.062 1.00 92.62 311 LEU A N 1
ATOM 2450 C CA . LEU A 1 311 ? 9.277 8.324 -27.078 1.00 92.62 311 LEU A CA 1
ATOM 2451 C C . LEU A 1 311 ? 10.433 7.459 -26.554 1.00 92.62 311 LEU A C 1
ATOM 2453 O O . LEU A 1 311 ? 10.414 6.231 -26.644 1.00 92.62 311 LEU A O 1
ATOM 2457 N N . GLU A 1 312 ? 11.436 8.125 -25.988 1.00 92.12 312 GLU A N 1
ATOM 2458 C CA . GLU A 1 312 ? 12.626 7.500 -25.399 1.00 92.12 312 GLU A CA 1
ATOM 2459 C C . GLU A 1 312 ? 12.368 7.147 -23.930 1.00 92.12 312 GLU A C 1
ATOM 2461 O O . GLU A 1 312 ? 12.027 8.060 -23.176 1.00 92.12 312 GLU A O 1
ATOM 2466 N N . PRO A 1 313 ? 12.580 5.898 -23.472 1.00 94.00 313 PRO A N 1
ATOM 2467 C CA . PRO A 1 313 ? 12.414 5.584 -22.061 1.00 94.00 313 PRO A CA 1
ATOM 2468 C C . PRO A 1 313 ? 13.475 6.266 -21.194 1.00 94.00 313 PRO A C 1
ATOM 2470 O O . PRO A 1 313 ? 14.669 6.253 -21.530 1.00 94.00 313 PRO A O 1
ATOM 2473 N N . GLY A 1 314 ? 13.012 6.814 -20.070 1.00 93.38 314 GLY A N 1
ATOM 2474 C CA . GLY A 1 314 ? 13.831 7.343 -18.973 1.00 93.38 314 GLY A CA 1
ATOM 2475 C C . GLY A 1 314 ? 13.681 6.538 -17.678 1.00 93.38 314 GLY A C 1
ATOM 2476 O O . GLY A 1 314 ? 14.651 6.357 -16.943 1.00 93.38 314 GLY A O 1
ATOM 2477 N N . MET A 1 315 ? 12.492 5.970 -17.441 1.00 94.12 315 MET A N 1
ATOM 2478 C CA . MET A 1 315 ? 12.156 5.220 -16.226 1.00 94.12 315 MET A CA 1
ATOM 2479 C C . MET A 1 315 ? 11.269 3.999 -16.508 1.00 94.12 315 MET A C 1
ATOM 2481 O O . MET A 1 315 ? 10.724 3.841 -17.604 1.00 94.12 315 MET A O 1
ATOM 2485 N N . ALA A 1 316 ? 11.174 3.104 -15.522 1.00 95.69 316 ALA A N 1
ATOM 2486 C CA . ALA A 1 316 ? 10.555 1.792 -15.670 1.00 95.69 316 ALA A CA 1
ATOM 2487 C C . ALA A 1 316 ? 9.891 1.334 -14.359 1.00 95.69 316 ALA A C 1
ATOM 2489 O O . ALA A 1 316 ? 10.573 0.938 -13.411 1.00 95.69 316 ALA A O 1
ATOM 2490 N N . MET A 1 317 ? 8.558 1.362 -14.324 1.00 96.31 317 MET A N 1
ATOM 2491 C CA . MET A 1 317 ? 7.755 0.949 -13.177 1.00 96.31 317 MET A CA 1
ATOM 2492 C C . MET A 1 317 ? 7.471 -0.556 -13.218 1.00 96.31 317 MET A C 1
ATOM 2494 O O . MET A 1 317 ? 7.114 -1.110 -14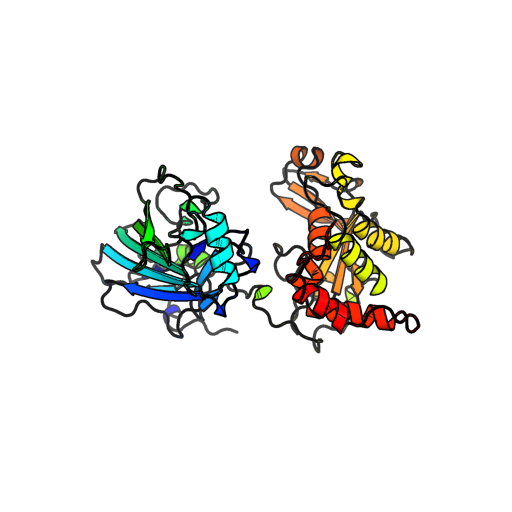.263 1.00 96.31 317 MET A O 1
ATOM 2498 N N . LEU A 1 318 ? 7.588 -1.224 -12.070 1.00 97.56 318 LEU A N 1
ATOM 2499 C CA . LEU A 1 318 ? 7.236 -2.638 -11.940 1.00 97.56 318 LEU A CA 1
ATOM 2500 C C . LEU A 1 318 ? 5.739 -2.807 -11.677 1.00 97.56 318 LEU A C 1
ATOM 2502 O O . LEU A 1 318 ? 5.160 -2.086 -10.871 1.00 97.56 318 LEU A O 1
ATOM 2506 N N . TRP A 1 319 ? 5.147 -3.814 -12.304 1.00 97.62 319 TRP A N 1
ATOM 2507 C CA . TRP A 1 319 ? 3.795 -4.298 -12.058 1.00 97.62 319 TRP A CA 1
ATOM 2508 C C . TRP A 1 319 ? 3.860 -5.812 -11.857 1.00 97.62 319 TRP A C 1
ATOM 2510 O O . TRP A 1 319 ? 4.498 -6.528 -12.631 1.00 97.62 319 TRP A O 1
ATOM 2520 N N . VAL A 1 320 ? 3.266 -6.298 -10.770 1.00 97.50 320 VAL A N 1
ATOM 2521 C CA . VAL A 1 320 ? 3.530 -7.640 -10.241 1.00 97.50 320 VAL A CA 1
ATOM 2522 C C . VAL A 1 320 ? 2.225 -8.387 -10.015 1.00 97.50 320 VAL A C 1
ATOM 2524 O O . VAL A 1 320 ? 1.316 -7.878 -9.360 1.00 97.50 320 VAL A O 1
ATOM 2527 N N . ARG A 1 321 ? 2.124 -9.609 -10.535 1.00 97.06 321 ARG A N 1
ATOM 2528 C CA . ARG A 1 321 ? 1.045 -10.534 -10.180 1.00 97.06 321 ARG A CA 1
ATOM 2529 C C . ARG A 1 321 ? 1.345 -11.133 -8.810 1.00 97.06 321 ARG A C 1
ATOM 2531 O O . ARG A 1 321 ? 2.447 -11.631 -8.579 1.00 97.06 321 ARG A O 1
ATOM 2538 N N . VAL A 1 322 ? 0.378 -11.047 -7.901 1.00 94.56 322 VAL A N 1
ATOM 2539 C CA . VAL A 1 322 ? 0.529 -11.490 -6.504 1.00 94.56 322 VAL A CA 1
ATOM 2540 C C . VAL A 1 322 ? -0.289 -12.742 -6.238 1.00 94.56 322 VAL A C 1
ATOM 2542 O O . VAL A 1 322 ? 0.229 -13.682 -5.652 1.00 94.56 322 VAL A O 1
ATOM 2545 N N . GLU A 1 323 ? -1.527 -12.787 -6.719 1.00 94.06 323 GLU A N 1
ATOM 2546 C CA . GLU A 1 323 ? -2.451 -13.907 -6.544 1.00 94.06 323 GLU A CA 1
ATOM 2547 C C . GLU A 1 323 ? -2.891 -14.452 -7.911 1.00 94.06 323 GLU A C 1
ATOM 2549 O O . GLU A 1 323 ? -2.706 -13.800 -8.942 1.00 94.06 323 GLU A O 1
ATOM 2554 N N . ASP A 1 324 ? -3.522 -15.628 -7.936 1.00 94.19 324 ASP A N 1
ATOM 2555 C CA . ASP A 1 324 ? -4.122 -16.193 -9.155 1.00 94.19 324 ASP A CA 1
ATOM 2556 C C . ASP A 1 324 ? -5.495 -15.568 -9.459 1.00 94.19 324 ASP A C 1
ATOM 2558 O O . ASP A 1 324 ? -6.531 -16.231 -9.490 1.00 94.19 324 ASP A O 1
ATOM 2562 N N . ASN A 1 325 ? -5.480 -14.244 -9.627 1.00 93.56 325 ASN A N 1
ATOM 2563 C CA . ASN A 1 325 ? -6.619 -13.394 -9.955 1.00 93.56 325 ASN A CA 1
ATOM 2564 C C . ASN A 1 325 ? -6.318 -12.540 -11.212 1.00 93.56 325 ASN A C 1
ATOM 2566 O O . ASN A 1 325 ? -5.367 -12.811 -11.958 1.00 93.56 325 ASN A O 1
ATOM 2570 N N . ASP A 1 326 ? -7.154 -11.531 -11.477 1.00 93.81 326 ASP A N 1
ATOM 2571 C CA . ASP A 1 326 ? -7.036 -10.634 -12.630 1.00 93.81 326 ASP A CA 1
ATOM 2572 C C . ASP A 1 326 ? -6.244 -9.341 -12.365 1.00 93.81 326 ASP A C 1
ATOM 2574 O O . ASP A 1 326 ? -6.255 -8.475 -13.231 1.00 93.81 326 ASP A O 1
ATOM 2578 N N . LYS A 1 327 ? -5.557 -9.164 -11.226 1.00 94.62 327 LYS A N 1
ATOM 2579 C CA . LYS A 1 327 ? -4.873 -7.907 -10.859 1.00 94.62 327 LYS A CA 1
ATOM 2580 C C . LYS A 1 327 ? -3.341 -7.972 -10.969 1.00 94.62 327 LYS A C 1
ATOM 2582 O O . LYS A 1 327 ? -2.697 -8.944 -10.576 1.00 94.62 327 LYS A O 1
ATOM 2587 N N . TYR A 1 328 ? -2.747 -6.864 -11.415 1.00 95.75 328 TYR A N 1
ATOM 2588 C CA . TYR A 1 328 ? -1.368 -6.483 -11.099 1.00 95.75 328 TYR A CA 1
ATOM 2589 C C . TYR A 1 328 ? -1.344 -5.514 -9.914 1.00 95.75 328 TYR A C 1
ATOM 2591 O O . TYR A 1 328 ? -2.191 -4.628 -9.816 1.00 95.75 328 TYR A O 1
ATOM 2599 N N . HIS A 1 329 ? -0.314 -5.605 -9.079 1.00 93.31 329 HIS A N 1
ATOM 2600 C CA . HIS A 1 329 ? 0.009 -4.646 -8.023 1.00 93.31 329 HIS A CA 1
ATOM 2601 C C . HIS A 1 329 ? 1.233 -3.820 -8.434 1.00 93.31 329 HIS A C 1
ATOM 2603 O O . HIS A 1 329 ? 2.166 -4.351 -9.039 1.00 93.31 329 HIS A O 1
ATOM 2609 N N . CYS A 1 330 ? 1.231 -2.520 -8.143 1.00 91.75 330 CYS A N 1
ATOM 2610 C CA . CYS A 1 330 ? 2.300 -1.623 -8.576 1.00 91.75 330 CYS A CA 1
ATOM 2611 C C . CYS A 1 330 ? 3.527 -1.679 -7.647 1.00 91.75 330 CYS A C 1
ATOM 2613 O O . CYS A 1 330 ? 3.435 -1.882 -6.433 1.00 91.75 330 CYS A O 1
ATOM 2615 N N . GLY A 1 331 ? 4.711 -1.487 -8.223 1.00 87.38 331 GLY A N 1
ATOM 2616 C CA . GLY A 1 331 ? 5.968 -1.350 -7.501 1.00 87.38 331 GLY A CA 1
ATOM 2617 C C . GLY A 1 331 ? 6.044 -0.064 -6.674 1.00 87.38 331 GLY A C 1
ATOM 2618 O O . GLY A 1 331 ? 6.590 -0.104 -5.568 1.00 87.38 331 GLY A O 1
ATOM 2619 N N . ASN A 1 332 ? 5.453 1.038 -7.162 1.00 84.06 332 ASN A N 1
ATOM 2620 C CA . ASN A 1 332 ? 5.017 2.149 -6.317 1.00 84.06 332 ASN A CA 1
ATOM 2621 C C . ASN A 1 332 ? 3.765 1.678 -5.557 1.00 84.06 332 ASN A C 1
ATOM 2623 O O . ASN A 1 332 ? 2.719 1.501 -6.183 1.00 84.06 332 ASN A O 1
ATOM 2627 N N . PRO A 1 333 ? 3.844 1.443 -4.238 1.00 71.19 333 PRO A N 1
ATOM 2628 C CA . PRO A 1 333 ? 2.763 0.787 -3.523 1.00 71.19 333 PRO A CA 1
ATOM 2629 C C . PRO A 1 333 ? 1.521 1.680 -3.398 1.00 71.19 333 PRO A C 1
ATOM 2631 O O . PRO A 1 333 ? 0.437 1.146 -3.196 1.00 71.19 333 PRO A O 1
ATOM 2634 N N . GLU A 1 334 ? 1.649 3.004 -3.558 1.00 69.56 334 GLU A N 1
ATOM 2635 C CA . GLU A 1 334 ? 0.545 3.961 -3.388 1.00 69.56 334 GLU A CA 1
ATOM 2636 C C . GLU A 1 334 ? -0.518 3.858 -4.497 1.00 69.56 334 GLU A C 1
ATOM 2638 O O . GLU A 1 334 ? -1.646 4.319 -4.311 1.00 69.56 334 GLU A O 1
ATOM 2643 N N . LEU A 1 335 ? -0.197 3.199 -5.619 1.00 74.31 335 LEU A N 1
ATOM 2644 C CA . LEU A 1 335 ? -1.145 2.932 -6.700 1.00 74.31 335 LEU A CA 1
ATOM 2645 C C . LEU A 1 335 ? -1.920 1.616 -6.462 1.00 74.31 335 LEU A C 1
ATOM 2647 O O . LEU A 1 335 ? -1.312 0.585 -6.157 1.00 74.31 335 LEU A O 1
ATOM 2651 N N . PRO A 1 336 ? -3.258 1.607 -6.634 1.00 74.94 336 PRO A N 1
ATOM 2652 C CA . PRO A 1 336 ? -4.088 0.433 -6.376 1.00 74.94 336 PRO A CA 1
ATOM 2653 C C . PRO A 1 336 ? -3.864 -0.702 -7.387 1.00 74.94 336 PRO A C 1
ATOM 2655 O O . PRO A 1 336 ? -3.403 -0.501 -8.515 1.00 74.94 336 PRO A O 1
ATOM 2658 N N . GLY A 1 337 ? -4.263 -1.915 -6.992 1.00 84.00 337 GLY A N 1
ATOM 2659 C CA . GLY A 1 337 ? -4.234 -3.082 -7.872 1.00 84.00 337 GLY A CA 1
ATOM 2660 C C . GLY A 1 337 ? -5.107 -2.873 -9.116 1.00 84.00 337 GLY A C 1
ATOM 2661 O O . GLY A 1 337 ? -6.288 -2.553 -9.000 1.00 84.00 337 GLY A O 1
ATOM 2662 N N . THR A 1 338 ? -4.526 -3.052 -10.301 1.00 89.88 338 THR A N 1
ATOM 2663 C CA . THR A 1 338 ? -5.135 -2.717 -11.600 1.00 89.88 338 THR A CA 1
ATOM 2664 C C . THR A 1 338 ? -5.301 -3.972 -12.457 1.00 89.88 338 THR A C 1
ATOM 2666 O O . THR A 1 338 ? -4.411 -4.821 -12.482 1.00 89.88 338 THR A O 1
ATOM 2669 N N . SER A 1 339 ? -6.431 -4.109 -13.161 1.00 94.31 339 SER A N 1
ATOM 2670 C CA . SER A 1 339 ? -6.749 -5.332 -13.917 1.00 94.31 339 SER A CA 1
ATOM 2671 C C . SER A 1 339 ? -5.775 -5.585 -15.078 1.00 94.31 339 SER A C 1
ATOM 2673 O O . SER A 1 339 ? -5.456 -4.677 -15.851 1.00 94.31 339 SER A O 1
ATOM 2675 N N . ILE A 1 340 ? -5.343 -6.840 -15.228 1.00 96.50 340 ILE A N 1
ATOM 2676 C CA . ILE A 1 340 ? -4.376 -7.337 -16.216 1.00 96.50 340 ILE A CA 1
ATOM 2677 C C . ILE A 1 340 ? -4.812 -6.982 -17.641 1.00 96.50 340 ILE A C 1
ATOM 2679 O O . ILE A 1 340 ? -3.976 -6.587 -18.452 1.00 96.50 340 ILE A O 1
ATOM 2683 N N . ALA A 1 341 ? -6.112 -7.045 -17.942 1.00 93.06 341 ALA A N 1
ATOM 2684 C CA . ALA A 1 341 ? -6.641 -6.728 -19.269 1.00 93.06 341 ALA A CA 1
ATOM 2685 C C . ALA A 1 341 ? -6.441 -5.252 -19.680 1.00 93.06 341 ALA A C 1
ATOM 2687 O O . ALA A 1 341 ? -6.363 -4.953 -20.871 1.00 93.06 341 ALA A O 1
ATOM 2688 N N . GLY A 1 342 ? -6.324 -4.328 -18.716 1.00 90.81 342 GLY A N 1
ATOM 2689 C CA . GLY A 1 342 ? -6.148 -2.896 -18.986 1.00 90.81 342 GLY A CA 1
ATOM 2690 C C . GLY A 1 342 ? -4.785 -2.534 -19.587 1.00 90.81 342 GLY A C 1
ATOM 2691 O O . GLY A 1 342 ? -4.649 -1.498 -20.231 1.00 90.81 342 GLY A O 1
ATOM 2692 N N . PHE A 1 343 ? -3.776 -3.393 -19.426 1.00 94.75 343 PHE A N 1
ATOM 2693 C CA . PHE A 1 343 ? -2.410 -3.128 -19.886 1.00 94.75 343 PHE A CA 1
ATOM 2694 C C . PHE A 1 343 ? -2.213 -3.382 -21.390 1.00 94.75 343 PHE A C 1
ATOM 2696 O O . PHE A 1 343 ? -1.291 -2.819 -21.986 1.00 94.75 343 PHE A O 1
ATOM 2703 N N . LEU A 1 344 ? -3.097 -4.157 -22.027 1.00 93.00 344 LEU A N 1
ATOM 2704 C CA . LEU A 1 344 ? -2.946 -4.614 -23.413 1.00 93.00 344 LEU A CA 1
ATOM 2705 C C . LEU A 1 344 ? -2.900 -3.465 -24.434 1.00 93.00 344 LEU A C 1
ATOM 2707 O O . LEU A 1 344 ? -2.190 -3.555 -25.438 1.00 93.00 344 LEU A O 1
ATOM 2711 N N . GLN A 1 345 ? -3.626 -2.373 -24.173 1.00 90.62 345 GLN A N 1
ATOM 2712 C CA . GLN A 1 345 ? -3.654 -1.181 -25.033 1.00 90.62 345 GLN A CA 1
ATOM 2713 C C . GLN A 1 345 ? -2.274 -0.495 -25.126 1.00 90.62 345 GLN A C 1
ATOM 2715 O O . GLN A 1 345 ? -1.898 0.031 -26.173 1.00 90.62 345 GLN A O 1
ATOM 2720 N N . ASP A 1 346 ? -1.493 -0.562 -24.044 1.00 92.19 346 ASP A N 1
ATOM 2721 C CA . ASP A 1 346 ? -0.210 0.121 -23.876 1.00 92.19 346 ASP A CA 1
ATOM 2722 C C . ASP A 1 346 ? 0.983 -0.838 -24.041 1.00 92.19 346 ASP A C 1
ATOM 2724 O O . ASP A 1 346 ? 2.109 -0.506 -23.669 1.00 92.19 346 ASP A O 1
ATOM 2728 N N . ARG A 1 347 ? 0.757 -2.042 -24.592 1.00 92.81 347 ARG A N 1
ATOM 2729 C CA . ARG A 1 347 ? 1.746 -3.136 -24.651 1.00 92.81 347 ARG A CA 1
ATOM 2730 C C . ARG A 1 347 ? 3.076 -2.773 -25.317 1.00 92.81 347 ARG A C 1
ATOM 2732 O O . ARG A 1 347 ? 4.123 -3.295 -24.953 1.00 92.81 347 ARG A O 1
ATOM 2739 N N . CYS A 1 348 ? 3.055 -1.844 -26.275 1.00 92.75 348 CYS A N 1
ATOM 2740 C CA . CYS A 1 348 ? 4.254 -1.324 -26.946 1.00 92.75 348 CYS A CA 1
ATOM 2741 C C . CYS A 1 348 ? 5.144 -0.444 -26.046 1.00 92.75 348 CYS A C 1
ATOM 2743 O O . CYS A 1 348 ? 6.227 -0.058 -26.471 1.00 92.75 348 CYS A O 1
ATOM 2745 N N . SER A 1 349 ? 4.733 -0.199 -24.802 1.00 95.00 349 SER A N 1
ATOM 2746 C CA . SER A 1 349 ? 5.504 0.461 -23.744 1.00 95.00 349 SER A CA 1
ATOM 2747 C C . SER A 1 349 ? 5.889 -0.514 -22.616 1.00 95.00 349 SER A C 1
ATOM 2749 O O . SER A 1 349 ? 6.154 -0.073 -21.501 1.00 95.00 349 SER A O 1
ATOM 2751 N N . GLN A 1 350 ? 5.832 -1.837 -22.838 1.00 95.75 350 GLN A N 1
ATOM 2752 C CA . GLN A 1 350 ? 5.926 -2.844 -21.770 1.00 95.75 350 GLN A CA 1
ATOM 2753 C C . GLN A 1 350 ? 6.741 -4.092 -22.148 1.00 95.75 350 GLN A C 1
ATOM 2755 O O . GLN A 1 350 ? 6.716 -4.552 -23.294 1.00 95.75 350 GLN A O 1
ATOM 2760 N N . ALA A 1 351 ? 7.410 -4.693 -21.158 1.00 96.69 351 ALA A N 1
ATOM 2761 C CA . ALA A 1 351 ? 8.037 -6.015 -21.263 1.00 96.69 351 ALA A CA 1
ATOM 2762 C C . ALA A 1 351 ? 7.615 -6.945 -20.116 1.00 96.69 351 ALA A C 1
ATOM 2764 O O . ALA A 1 351 ? 7.512 -6.507 -18.974 1.00 96.69 351 ALA A O 1
ATOM 2765 N N . THR A 1 352 ? 7.421 -8.231 -20.395 1.00 97.25 352 THR A N 1
ATOM 2766 C CA . THR A 1 352 ? 7.177 -9.265 -19.372 1.00 97.25 352 THR A CA 1
ATOM 2767 C C . THR A 1 352 ? 8.486 -9.883 -18.888 1.00 97.25 352 THR A C 1
ATOM 2769 O O . THR A 1 352 ? 9.443 -9.967 -19.654 1.00 97.25 352 THR A O 1
ATOM 2772 N N . VAL A 1 353 ? 8.527 -10.371 -17.648 1.00 97.25 353 VAL A N 1
ATOM 2773 C CA . VAL A 1 353 ? 9.609 -11.228 -17.133 1.00 97.25 353 VAL A CA 1
ATOM 2774 C C . VAL A 1 353 ? 8.976 -12.441 -16.452 1.00 97.25 353 VAL A C 1
ATOM 2776 O O . VAL A 1 353 ? 8.443 -12.343 -15.343 1.00 97.25 353 VAL A O 1
ATOM 2779 N N . GLY A 1 354 ? 8.980 -13.584 -17.143 1.00 95.12 354 GLY A N 1
ATOM 2780 C CA . GLY A 1 354 ? 8.276 -14.786 -16.699 1.00 95.12 354 GLY A CA 1
ATOM 2781 C C . GLY A 1 354 ? 6.773 -14.559 -16.507 1.00 95.12 354 GLY A C 1
ATOM 2782 O O . GLY A 1 354 ? 6.149 -13.753 -17.201 1.00 95.12 354 GLY A O 1
ATOM 2783 N N . GLN A 1 355 ? 6.174 -15.271 -15.547 1.00 95.75 355 GLN A N 1
ATOM 2784 C CA . GLN A 1 355 ? 4.731 -15.196 -15.273 1.00 95.75 355 GLN A CA 1
ATOM 2785 C C . GLN A 1 355 ? 4.333 -14.124 -14.244 1.00 95.75 355 GLN A C 1
ATOM 2787 O O . GLN A 1 355 ? 3.160 -13.766 -14.179 1.00 95.75 355 GLN A O 1
ATOM 2792 N N . HIS A 1 356 ? 5.278 -13.628 -13.439 1.00 97.00 356 HIS A N 1
ATOM 2793 C CA . HIS A 1 356 ? 4.992 -12.752 -12.293 1.00 97.00 356 HIS A CA 1
ATOM 2794 C C . HIS A 1 356 ? 5.115 -11.261 -12.599 1.00 97.00 356 HIS A C 1
ATOM 2796 O O . HIS A 1 356 ? 4.431 -10.462 -11.965 1.00 97.00 356 HIS A O 1
ATOM 2802 N N . LEU A 1 357 ? 6.004 -10.871 -13.515 1.00 98.12 357 LEU A N 1
ATOM 2803 C CA . LEU A 1 357 ? 6.494 -9.494 -13.610 1.00 98.12 357 LEU A CA 1
ATOM 2804 C C . LEU A 1 357 ? 6.205 -8.863 -14.973 1.00 98.12 357 LEU A C 1
ATOM 2806 O O . LEU A 1 357 ? 6.360 -9.489 -16.023 1.00 98.12 357 LEU A O 1
ATOM 2810 N N . LEU A 1 358 ? 5.817 -7.594 -14.931 1.00 98.25 358 LEU A N 1
ATOM 2811 C CA . LEU A 1 358 ? 5.580 -6.717 -16.066 1.00 98.25 358 LEU A CA 1
ATOM 2812 C C . LEU A 1 358 ? 6.299 -5.387 -15.789 1.00 98.25 358 LEU A C 1
ATOM 2814 O O . LEU A 1 358 ? 6.131 -4.786 -14.731 1.00 98.25 358 LEU A O 1
ATOM 2818 N N . VAL A 1 359 ? 7.124 -4.932 -16.724 1.00 97.94 359 VAL A N 1
ATOM 2819 C CA . VAL A 1 359 ? 7.890 -3.685 -16.631 1.00 97.94 359 VAL A CA 1
ATOM 2820 C C . VAL A 1 359 ? 7.259 -2.677 -17.589 1.00 97.94 359 VAL A C 1
ATOM 2822 O O . VAL A 1 359 ? 7.312 -2.877 -18.804 1.00 97.94 359 VAL A O 1
ATOM 2825 N N . ARG A 1 360 ? 6.636 -1.624 -17.048 1.00 96.44 360 ARG A N 1
ATOM 2826 C CA . ARG A 1 360 ? 5.979 -0.525 -17.782 1.00 96.44 360 ARG A CA 1
ATOM 2827 C C . ARG A 1 360 ? 6.972 0.625 -17.931 1.00 96.44 360 ARG A C 1
ATOM 2829 O O . ARG A 1 360 ? 7.552 1.063 -16.943 1.00 96.44 360 ARG A O 1
ATOM 2836 N N . PHE A 1 361 ? 7.195 1.081 -19.157 1.00 96.38 361 PHE A N 1
ATOM 2837 C CA . PHE A 1 361 ? 8.185 2.100 -19.489 1.00 96.38 361 PHE A CA 1
ATOM 2838 C C . PHE A 1 361 ? 7.519 3.444 -19.773 1.00 96.38 361 PHE A C 1
ATOM 2840 O O . PHE A 1 361 ? 6.652 3.553 -20.648 1.00 96.38 361 PHE A O 1
ATOM 2847 N N . ASN A 1 362 ? 8.018 4.474 -19.098 1.00 94.88 362 ASN A N 1
ATOM 2848 C CA . ASN A 1 362 ? 7.622 5.859 -19.303 1.00 94.88 362 ASN A CA 1
ATOM 2849 C C . ASN A 1 362 ? 8.779 6.623 -19.962 1.00 94.88 362 ASN A C 1
ATOM 2851 O O . ASN A 1 362 ? 9.951 6.231 -19.875 1.00 94.88 362 ASN A O 1
ATOM 2855 N N . CYS A 1 363 ? 8.444 7.707 -20.657 1.00 93.88 363 CYS A N 1
ATOM 2856 C CA . CYS A 1 363 ? 9.417 8.595 -21.274 1.00 93.88 363 CYS A CA 1
ATOM 2857 C C . CYS A 1 363 ? 10.347 9.247 -20.232 1.00 93.88 363 CYS A C 1
ATOM 2859 O O . CYS A 1 363 ? 10.116 9.154 -19.027 1.00 93.88 363 CYS A O 1
ATOM 2861 N N . GLY A 1 364 ? 11.427 9.873 -20.699 1.00 91.75 364 GLY A N 1
ATOM 2862 C CA . GLY A 1 364 ? 12.278 10.709 -19.847 1.00 91.75 364 GLY A CA 1
ATOM 2863 C C . GLY A 1 364 ? 11.783 12.154 -19.732 1.00 91.75 364 GLY A C 1
ATOM 2864 O O . GLY A 1 364 ? 11.031 12.637 -20.581 1.00 91.75 364 GLY A O 1
ATOM 2865 N N . VAL A 1 365 ? 12.303 12.869 -18.734 1.00 89.00 365 VAL A N 1
ATOM 2866 C CA . VAL A 1 365 ? 12.026 14.259 -18.320 1.00 89.00 365 VAL A CA 1
ATOM 2867 C C . VAL A 1 365 ? 11.850 15.263 -19.462 1.00 89.00 365 VAL A C 1
ATOM 2869 O O . VAL A 1 365 ? 11.045 16.188 -19.365 1.00 89.00 365 VAL A O 1
ATOM 2872 N N . LYS A 1 366 ? 12.570 15.073 -20.572 1.00 88.75 366 LYS A N 1
ATOM 2873 C CA . LYS A 1 366 ? 12.476 15.904 -21.784 1.00 88.75 366 LYS A CA 1
ATOM 2874 C C . LYS A 1 366 ? 11.078 15.925 -22.432 1.00 88.75 366 LYS A C 1
ATOM 2876 O O . LYS A 1 366 ? 10.781 16.872 -23.154 1.00 88.75 366 LYS A O 1
ATOM 2881 N N . ASP A 1 367 ? 10.262 14.896 -22.195 1.00 90.69 367 ASP A N 1
ATOM 2882 C CA . ASP A 1 367 ? 8.951 14.677 -22.818 1.00 90.69 367 ASP A CA 1
ATOM 2883 C C . ASP A 1 367 ? 7.782 14.916 -21.826 1.00 90.69 367 ASP A C 1
ATOM 2885 O O . ASP A 1 367 ? 6.617 14.745 -22.197 1.00 90.69 367 ASP A O 1
ATOM 2889 N N . PHE A 1 368 ? 8.068 15.299 -20.571 1.00 88.81 368 PHE A N 1
ATOM 2890 C CA . PHE A 1 368 ? 7.056 15.591 -19.545 1.00 88.81 368 PHE A CA 1
ATOM 2891 C C . PHE A 1 368 ? 6.417 16.976 -19.740 1.00 88.81 368 PHE A C 1
ATOM 2893 O O . PHE A 1 368 ? 7.074 17.942 -20.140 1.00 88.81 368 PHE A O 1
ATOM 2900 N N . THR A 1 369 ? 5.129 17.091 -19.414 1.00 87.44 369 THR A N 1
ATOM 2901 C CA . THR A 1 369 ? 4.328 18.319 -19.565 1.00 87.44 369 THR A CA 1
ATOM 2902 C C . THR A 1 369 ? 3.702 18.771 -18.239 1.00 87.44 369 THR A C 1
ATOM 2904 O O . THR A 1 369 ? 3.628 18.008 -17.280 1.00 87.44 369 THR A O 1
ATOM 2907 N N . PHE A 1 370 ? 3.317 20.050 -18.154 1.00 82.69 370 PHE A N 1
ATOM 2908 C CA . PHE A 1 370 ? 2.853 20.698 -16.919 1.00 82.69 370 PHE A CA 1
ATOM 2909 C C . PHE A 1 370 ? 1.692 21.637 -17.227 1.00 82.69 370 PHE A C 1
ATOM 2911 O O . PHE A 1 370 ? 1.921 22.830 -17.451 1.00 82.69 370 PHE A O 1
ATOM 2918 N N . ASP A 1 371 ? 0.470 21.128 -17.231 1.00 78.19 371 ASP A N 1
ATOM 2919 C CA . ASP A 1 371 ? -0.706 21.865 -17.690 1.00 78.19 371 ASP A CA 1
ATOM 2920 C C . ASP A 1 371 ? -1.767 21.946 -16.583 1.00 78.19 371 ASP A C 1
ATOM 2922 O O . ASP A 1 371 ? -1.954 21.017 -15.803 1.00 78.19 371 ASP A O 1
ATOM 2926 N N . GLU A 1 372 ? -2.396 23.117 -16.449 1.00 68.88 372 GLU A N 1
ATOM 2927 C CA . GLU A 1 372 ? -3.467 23.428 -15.476 1.00 68.88 372 GLU A CA 1
ATOM 2928 C C . GLU A 1 372 ? -3.185 23.087 -13.989 1.00 68.88 372 GLU A C 1
ATOM 2930 O O . GLU A 1 372 ? -4.103 22.986 -13.180 1.00 68.88 372 GLU A O 1
ATOM 2935 N N . GLY A 1 373 ? -1.910 22.978 -13.594 1.00 65.88 373 GLY A N 1
ATOM 2936 C CA . GLY A 1 373 ? -1.496 22.612 -12.227 1.00 65.88 373 GLY A CA 1
ATOM 2937 C C . GLY A 1 373 ? -1.287 21.109 -12.010 1.00 65.88 373 GLY A C 1
ATOM 2938 O O . GLY A 1 373 ? -1.094 20.670 -10.876 1.00 65.88 373 GLY A O 1
ATOM 2939 N N . CYS A 1 374 ? -1.308 20.335 -13.093 1.00 69.69 374 CYS A N 1
ATOM 2940 C CA . CYS A 1 374 ? -0.998 18.915 -13.122 1.00 69.69 374 CYS A CA 1
ATOM 2941 C C . CYS A 1 374 ? 0.413 18.670 -13.687 1.00 69.69 374 CYS A C 1
ATOM 2943 O O . CYS A 1 374 ? 0.967 19.500 -14.415 1.00 69.69 374 CYS A O 1
ATOM 2945 N N . PHE A 1 375 ? 0.973 17.509 -13.364 1.00 78.94 375 PHE A N 1
ATOM 2946 C CA . PHE A 1 375 ? 2.213 16.968 -13.913 1.00 78.94 375 PHE A CA 1
ATOM 2947 C C . PHE A 1 375 ? 1.863 15.773 -14.802 1.00 78.94 375 PHE A C 1
ATOM 2949 O O . PHE A 1 375 ? 1.196 14.852 -14.345 1.00 78.94 375 PHE A O 1
ATOM 2956 N N . THR A 1 376 ? 2.282 15.778 -16.066 1.00 84.19 376 THR A N 1
ATOM 2957 C CA . THR A 1 376 ? 1.935 14.725 -17.031 1.00 84.19 376 THR A CA 1
ATOM 2958 C C . THR A 1 376 ? 3.194 14.040 -17.545 1.00 84.19 376 THR A C 1
ATOM 2960 O O . THR A 1 376 ? 3.985 14.644 -18.279 1.00 84.19 376 THR A O 1
ATOM 2963 N N . THR A 1 377 ? 3.350 12.759 -17.211 1.00 87.62 377 THR A N 1
ATOM 2964 C CA . THR A 1 377 ? 4.309 11.855 -17.864 1.00 87.62 377 THR A CA 1
ATOM 2965 C C . THR A 1 377 ? 3.626 11.122 -19.018 1.00 87.62 377 THR A C 1
ATOM 2967 O O . THR A 1 377 ? 2.413 11.241 -19.215 1.00 87.62 377 THR A O 1
ATOM 2970 N N . LYS A 1 378 ? 4.395 10.398 -19.838 1.00 93.25 378 LYS A N 1
ATOM 2971 C CA . LYS A 1 378 ? 3.857 9.671 -20.996 1.00 93.25 378 LYS A CA 1
ATOM 2972 C C . LYS A 1 378 ? 4.488 8.292 -21.098 1.00 93.25 378 LYS A C 1
ATOM 2974 O O . LYS A 1 378 ? 5.675 8.113 -20.836 1.00 93.25 378 LYS A O 1
ATOM 2979 N N . LEU A 1 379 ? 3.707 7.318 -21.533 1.00 94.19 379 LEU A N 1
ATOM 2980 C CA . LEU A 1 379 ? 4.206 6.013 -21.945 1.00 94.19 379 LEU A CA 1
ATOM 2981 C C . LEU A 1 379 ? 4.904 6.120 -23.305 1.00 94.19 379 LEU A C 1
ATOM 2983 O O . LEU A 1 379 ? 4.712 7.084 -24.048 1.00 94.19 379 LEU A O 1
ATOM 2987 N N . LEU A 1 380 ? 5.694 5.113 -23.680 1.00 93.94 380 LEU A N 1
ATOM 2988 C CA . LEU A 1 380 ? 6.482 5.168 -24.919 1.00 93.94 380 LEU A CA 1
ATOM 2989 C C . LEU A 1 380 ? 5.639 5.281 -26.198 1.00 93.94 380 LEU A C 1
ATOM 2991 O O . LEU A 1 380 ? 6.120 5.828 -27.187 1.00 93.94 380 LEU A O 1
ATOM 2995 N N . ASN A 1 381 ? 4.393 4.806 -26.196 1.00 92.31 381 ASN A N 1
ATOM 2996 C CA . ASN A 1 381 ? 3.415 4.981 -27.280 1.00 92.31 381 ASN A CA 1
ATOM 2997 C C . ASN A 1 381 ? 2.795 6.399 -27.351 1.00 92.31 381 ASN A C 1
ATOM 2999 O O . ASN A 1 381 ? 2.158 6.748 -28.352 1.00 92.31 381 ASN A O 1
ATOM 3003 N N . GLY A 1 382 ? 3.001 7.226 -26.323 1.00 91.88 382 GLY A N 1
ATOM 3004 C CA . GLY A 1 382 ? 2.421 8.560 -26.172 1.00 91.88 382 GLY A CA 1
ATOM 3005 C C . GLY A 1 382 ? 1.078 8.609 -25.435 1.00 91.88 382 GLY A C 1
ATOM 3006 O O . GLY A 1 382 ? 0.457 9.667 -25.452 1.00 91.88 382 GLY A O 1
ATOM 3007 N N . SER A 1 383 ? 0.618 7.517 -24.809 1.00 90.88 383 SER A N 1
ATOM 3008 C CA . SER A 1 383 ? -0.460 7.581 -23.807 1.00 90.88 383 SER A CA 1
ATOM 3009 C C . SER A 1 383 ? -0.006 8.436 -22.620 1.00 90.88 383 SER A C 1
ATOM 3011 O O . SER A 1 383 ? 1.147 8.335 -22.203 1.00 90.88 383 SER A O 1
ATOM 3013 N N . GLU A 1 384 ? -0.889 9.275 -22.085 1.00 89.69 384 GLU A N 1
ATOM 3014 C CA . GLU A 1 384 ? -0.552 10.266 -21.055 1.00 89.69 384 GLU A CA 1
ATOM 3015 C C . GLU A 1 384 ? -0.998 9.802 -19.661 1.00 89.69 384 GLU A C 1
ATOM 3017 O O . GLU A 1 384 ? -2.098 9.275 -19.496 1.00 89.69 384 GLU A O 1
ATOM 3022 N N . GLU A 1 385 ? -0.144 10.015 -18.660 1.00 82.94 385 GLU A N 1
ATOM 3023 C CA . GLU A 1 385 ? -0.392 9.697 -17.252 1.00 82.94 385 GLU A CA 1
ATOM 3024 C C . GLU A 1 385 ? -0.211 10.983 -16.435 1.00 82.94 385 GLU A C 1
ATOM 3026 O O . GLU A 1 385 ? 0.877 11.560 -16.406 1.00 82.94 385 GLU A O 1
ATOM 3031 N N . THR A 1 386 ? -1.296 11.466 -15.822 1.00 77.06 386 THR A N 1
ATOM 3032 C CA . THR A 1 386 ? -1.372 12.807 -15.219 1.00 77.06 386 THR A CA 1
ATOM 3033 C C . THR A 1 386 ? -1.594 12.733 -13.711 1.00 77.06 386 THR A C 1
ATOM 3035 O O . THR A 1 386 ? -2.613 12.218 -13.253 1.00 77.06 386 THR A O 1
ATOM 3038 N N . GLU A 1 387 ? -0.676 13.327 -12.955 1.00 68.62 387 GLU A N 1
ATOM 3039 C CA . GLU A 1 387 ? -0.735 13.503 -11.505 1.00 68.62 387 GLU A CA 1
ATOM 3040 C C . GLU A 1 387 ? -1.115 14.946 -11.134 1.00 68.62 387 GLU A C 1
ATOM 3042 O O . GLU A 1 387 ? -0.841 15.897 -11.870 1.00 68.62 387 GLU A O 1
ATOM 3047 N N . VAL A 1 388 ? -1.748 15.132 -9.973 1.00 68.25 388 VAL A N 1
ATOM 3048 C CA . VAL A 1 388 ? -2.273 16.432 -9.521 1.00 68.25 388 VAL A CA 1
ATOM 3049 C C . VAL A 1 388 ? -1.573 16.862 -8.235 1.00 68.25 388 VAL A C 1
ATOM 3051 O O . VAL A 1 388 ? -1.521 16.096 -7.277 1.00 68.25 388 VAL A O 1
ATOM 3054 N N . GLY A 1 389 ? -1.105 18.113 -8.185 1.00 65.81 389 GLY A N 1
ATOM 3055 C CA . GLY A 1 389 ? -0.551 18.718 -6.966 1.00 65.81 389 GLY A CA 1
ATOM 3056 C C . GLY A 1 389 ? 0.977 18.805 -6.889 1.00 65.81 389 GLY A C 1
ATOM 3057 O O . GLY A 1 389 ? 1.484 19.256 -5.869 1.00 65.81 389 GLY A O 1
ATOM 3058 N N . ILE A 1 390 ? 1.699 18.435 -7.950 1.00 68.12 390 ILE A N 1
ATOM 3059 C CA . ILE A 1 390 ? 3.158 18.600 -8.052 1.00 68.12 390 ILE A CA 1
ATOM 3060 C C . ILE A 1 390 ? 3.480 19.968 -8.657 1.00 68.12 390 ILE A C 1
ATOM 3062 O O . ILE A 1 390 ? 3.081 20.279 -9.784 1.00 68.12 390 ILE A O 1
ATOM 3066 N N . GLY A 1 391 ? 4.226 20.798 -7.930 1.00 69.31 391 GLY A N 1
ATOM 3067 C CA . GLY A 1 391 ? 4.664 22.097 -8.411 1.00 69.31 391 GLY A CA 1
ATOM 3068 C C . GLY A 1 391 ? 5.687 21.974 -9.539 1.00 69.31 391 GLY A C 1
ATOM 3069 O O . GLY A 1 391 ? 6.730 21.338 -9.399 1.00 69.31 391 GLY A O 1
ATOM 3070 N N . ARG A 1 392 ? 5.445 22.678 -10.654 1.00 80.56 392 ARG A N 1
ATOM 3071 C CA . ARG A 1 392 ? 6.410 22.804 -11.766 1.00 80.56 392 ARG A CA 1
ATOM 3072 C C . ARG A 1 392 ? 7.792 23.272 -11.288 1.00 80.56 392 ARG A C 1
ATOM 3074 O O . ARG A 1 392 ? 8.803 22.865 -11.858 1.00 80.56 392 ARG A O 1
ATOM 3081 N N . ASP A 1 393 ? 7.836 24.129 -10.272 1.00 79.69 393 ASP A N 1
ATOM 3082 C CA . ASP A 1 393 ? 9.084 24.691 -9.752 1.00 79.69 393 ASP A CA 1
ATOM 3083 C C . ASP A 1 393 ? 9.775 23.749 -8.745 1.00 79.69 393 ASP A C 1
ATOM 3085 O O . ASP A 1 393 ? 10.994 23.612 -8.809 1.00 79.69 393 ASP A O 1
ATOM 3089 N N . GLU A 1 394 ? 9.016 23.009 -7.925 1.00 73.62 394 GLU A N 1
ATOM 3090 C CA . GLU A 1 394 ? 9.511 21.927 -7.044 1.00 73.62 394 GLU A CA 1
ATOM 3091 C C . GLU A 1 394 ? 10.156 20.805 -7.880 1.00 73.62 394 GLU A C 1
ATOM 3093 O O . GLU A 1 394 ? 11.286 20.374 -7.632 1.00 73.62 394 GLU A O 1
ATOM 3098 N N . TYR A 1 395 ? 9.476 20.401 -8.961 1.00 80.12 395 TYR A N 1
ATOM 3099 C CA . TYR A 1 395 ? 10.001 19.467 -9.954 1.00 80.12 395 TYR A CA 1
ATOM 3100 C C . TYR A 1 395 ? 11.321 19.971 -10.560 1.00 80.12 395 TYR A C 1
ATOM 3102 O O . TYR A 1 395 ? 12.322 19.260 -10.584 1.00 80.12 395 TYR A O 1
ATOM 3110 N N . ARG A 1 396 ? 11.362 21.232 -11.016 1.00 81.81 396 ARG A N 1
ATOM 3111 C CA . ARG A 1 396 ? 12.559 21.836 -11.635 1.00 81.81 396 ARG A CA 1
ATOM 3112 C C . ARG A 1 396 ? 13.728 22.022 -10.669 1.00 81.81 396 ARG A C 1
ATOM 3114 O O . ARG A 1 396 ? 14.874 21.971 -11.113 1.00 81.81 396 ARG A O 1
ATOM 3121 N N . ALA A 1 397 ? 13.457 22.207 -9.380 1.00 78.31 397 ALA A N 1
ATOM 3122 C CA . ALA A 1 397 ? 14.461 22.200 -8.320 1.00 78.31 397 ALA A CA 1
ATOM 3123 C C . ALA A 1 397 ? 15.000 20.786 -8.007 1.00 78.31 397 ALA A C 1
ATOM 3125 O O . ALA A 1 397 ? 15.947 20.642 -7.231 1.00 78.31 397 ALA A O 1
ATOM 3126 N N . GLY A 1 398 ? 14.420 19.735 -8.602 1.00 76.31 398 GLY A N 1
ATOM 3127 C CA . GLY A 1 398 ? 14.744 18.346 -8.291 1.00 76.31 398 GLY A CA 1
ATOM 3128 C C . GLY A 1 398 ? 14.343 17.969 -6.865 1.00 76.31 398 GLY A C 1
ATOM 3129 O O . GLY A 1 398 ? 15.051 17.193 -6.222 1.00 76.31 398 GLY A O 1
ATOM 3130 N N . GLU A 1 399 ? 13.285 18.583 -6.327 1.00 76.38 399 GLU A N 1
ATOM 3131 C CA . GLU A 1 399 ? 12.684 18.252 -5.023 1.00 76.38 399 GLU A CA 1
ATOM 3132 C C . GLU A 1 399 ? 11.640 17.128 -5.146 1.00 76.38 399 GLU A C 1
ATOM 3134 O O . GLU A 1 399 ? 11.366 16.428 -4.175 1.00 76.38 399 GLU A O 1
ATOM 3139 N N . TYR A 1 400 ? 11.150 16.887 -6.364 1.00 78.38 400 TYR A N 1
ATOM 3140 C CA . TYR A 1 400 ? 10.421 15.691 -6.785 1.00 78.38 400 TYR A CA 1
ATOM 3141 C C . TYR A 1 400 ? 11.074 15.152 -8.072 1.00 78.38 400 TYR A C 1
ATOM 3143 O O . TYR A 1 400 ? 11.515 15.932 -8.918 1.00 78.38 400 TYR A O 1
ATOM 3151 N N . ASP A 1 401 ? 11.117 13.827 -8.234 1.00 84.81 401 ASP A N 1
ATOM 3152 C CA . ASP A 1 401 ? 11.527 13.144 -9.469 1.00 84.81 401 ASP A CA 1
ATOM 3153 C C . ASP A 1 401 ? 10.833 11.768 -9.547 1.00 84.81 401 ASP A C 1
ATOM 3155 O O . ASP A 1 401 ? 11.113 10.887 -8.732 1.00 84.81 401 ASP A O 1
ATOM 3159 N N . GLU A 1 402 ? 9.927 11.579 -10.513 1.00 84.75 402 GLU A N 1
ATOM 3160 C CA . GLU A 1 402 ? 9.101 10.364 -10.662 1.00 84.75 402 GLU A CA 1
ATOM 3161 C C . GLU A 1 402 ? 9.941 9.085 -10.848 1.00 84.75 402 GLU A C 1
ATOM 3163 O O . GLU A 1 402 ? 9.592 8.002 -10.368 1.00 84.75 402 GLU A O 1
ATOM 3168 N N . ALA A 1 403 ? 11.134 9.197 -1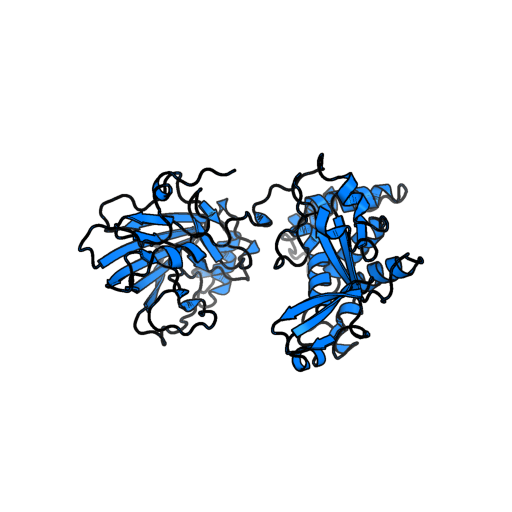1.440 1.00 91.69 403 ALA A N 1
ATOM 3169 C CA . ALA A 1 403 ? 12.028 8.055 -11.595 1.00 91.69 403 ALA A CA 1
ATOM 3170 C C . ALA A 1 403 ? 12.503 7.484 -10.235 1.00 91.69 403 ALA A C 1
ATOM 3172 O O . ALA A 1 403 ? 12.915 6.321 -10.166 1.00 91.69 403 ALA A O 1
ATOM 3173 N N . THR A 1 404 ? 12.376 8.229 -9.126 1.00 90.19 404 THR A N 1
ATOM 3174 C CA . THR A 1 404 ? 12.645 7.710 -7.770 1.00 90.19 404 THR A CA 1
ATOM 3175 C C . THR A 1 404 ? 11.625 6.668 -7.306 1.00 90.19 404 THR A C 1
ATOM 3177 O O . THR A 1 404 ? 12.020 5.722 -6.620 1.00 90.19 404 THR A O 1
ATOM 3180 N N . PHE A 1 405 ? 10.354 6.737 -7.725 1.00 89.12 405 PHE A N 1
ATOM 3181 C CA . PHE A 1 405 ? 9.374 5.687 -7.418 1.00 89.12 405 PHE A CA 1
ATOM 3182 C C . PHE A 1 405 ? 9.691 4.397 -8.180 1.00 89.12 405 PHE A C 1
ATOM 3184 O O . PHE A 1 405 ? 9.594 3.309 -7.611 1.00 89.12 405 PHE A O 1
ATOM 3191 N N . SER A 1 406 ? 10.171 4.507 -9.425 1.00 94.50 406 SER A N 1
ATOM 3192 C CA . SER A 1 406 ? 10.695 3.364 -10.191 1.00 94.50 406 SER A CA 1
ATOM 3193 C C . SER A 1 406 ? 11.918 2.725 -9.506 1.00 94.50 406 SER A C 1
ATOM 3195 O O . SER A 1 406 ? 12.022 1.500 -9.424 1.00 94.50 406 SER A O 1
ATOM 3197 N N . LEU A 1 407 ? 12.824 3.529 -8.935 1.00 95.12 407 LEU A N 1
ATOM 3198 C CA . LEU A 1 407 ? 13.954 3.022 -8.142 1.00 95.12 407 LEU A CA 1
ATOM 3199 C C . LEU A 1 407 ? 13.510 2.375 -6.822 1.00 95.12 407 LEU A C 1
ATOM 3201 O O . LEU A 1 407 ? 14.016 1.311 -6.467 1.00 95.12 407 LEU A O 1
ATOM 3205 N N . ALA A 1 408 ? 12.530 2.953 -6.123 1.00 90.31 408 ALA A N 1
ATOM 3206 C CA . ALA A 1 408 ? 11.953 2.378 -4.907 1.00 90.31 408 ALA A CA 1
ATOM 3207 C C . ALA A 1 408 ? 11.207 1.057 -5.175 1.00 90.31 408 ALA A C 1
ATOM 3209 O O . ALA A 1 408 ? 11.263 0.141 -4.350 1.00 90.31 408 ALA A O 1
ATOM 3210 N N . ALA A 1 409 ? 10.543 0.944 -6.329 1.00 93.94 409 ALA A N 1
ATOM 3211 C CA . ALA A 1 409 ? 9.924 -0.283 -6.823 1.00 93.94 409 ALA A CA 1
ATOM 3212 C C . ALA A 1 409 ? 10.961 -1.389 -7.070 1.00 93.94 409 ALA A C 1
ATOM 3214 O O . ALA A 1 409 ? 10.788 -2.508 -6.590 1.00 93.94 409 ALA A O 1
ATOM 3215 N N . LEU A 1 410 ? 12.053 -1.064 -7.773 1.00 97.56 410 LEU A N 1
ATOM 3216 C CA . LEU A 1 410 ? 13.164 -1.985 -8.030 1.00 97.56 410 LEU A CA 1
ATOM 3217 C C . LEU A 1 410 ? 13.849 -2.421 -6.730 1.00 97.56 410 LEU A C 1
ATOM 3219 O O . LEU A 1 410 ? 13.980 -3.615 -6.475 1.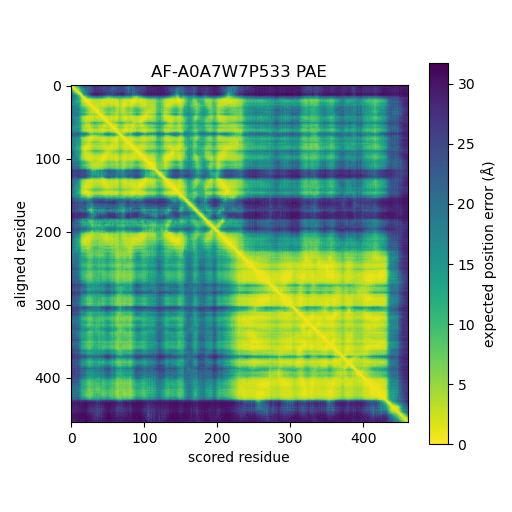00 97.56 410 LEU A O 1
ATOM 3223 N N . ALA A 1 411 ? 14.262 -1.471 -5.889 1.00 94.31 411 ALA A N 1
ATOM 3224 C CA . ALA A 1 411 ? 15.020 -1.760 -4.675 1.00 94.31 411 ALA A CA 1
ATOM 3225 C C . ALA A 1 411 ? 14.231 -2.620 -3.672 1.00 94.31 411 ALA A C 1
ATOM 3227 O O . ALA A 1 411 ? 14.804 -3.524 -3.061 1.00 94.31 411 ALA A O 1
ATOM 3228 N N . GLY A 1 412 ? 12.928 -2.349 -3.526 1.00 91.50 412 GLY A N 1
ATOM 3229 C CA . GLY A 1 412 ? 12.026 -3.052 -2.612 1.00 91.50 412 GLY A CA 1
ATOM 3230 C C . GLY A 1 412 ? 11.350 -4.302 -3.181 1.00 91.50 412 GLY A C 1
ATOM 3231 O O . GLY A 1 412 ? 10.492 -4.862 -2.497 1.00 91.50 412 GLY A O 1
ATOM 3232 N N . LEU A 1 413 ? 11.682 -4.741 -4.404 1.00 95.12 413 LEU A N 1
ATOM 3233 C CA . LEU A 1 413 ? 11.098 -5.949 -5.002 1.00 95.12 413 LEU A CA 1
ATOM 3234 C C . LEU A 1 413 ? 11.267 -7.203 -4.109 1.00 95.12 413 LEU A C 1
ATOM 3236 O O . LEU A 1 413 ? 10.269 -7.901 -3.925 1.00 95.12 413 LEU A O 1
ATOM 3240 N N . PRO A 1 414 ? 12.443 -7.489 -3.503 1.00 93.69 414 PRO A N 1
ATOM 3241 C CA . PRO A 1 414 ? 12.625 -8.687 -2.675 1.00 93.69 414 PRO A CA 1
ATOM 3242 C C . PRO A 1 414 ? 11.757 -8.714 -1.410 1.00 93.69 414 PRO A C 1
ATOM 3244 O O . PRO A 1 414 ? 11.256 -9.771 -1.039 1.00 93.69 414 PRO A O 1
ATOM 3247 N N . GLU A 1 415 ? 11.554 -7.571 -0.749 1.00 85.94 415 GLU A N 1
ATOM 3248 C CA . GLU A 1 415 ? 10.762 -7.484 0.485 1.00 85.94 415 GLU A CA 1
ATOM 3249 C C . GLU A 1 415 ? 9.255 -7.365 0.231 1.00 85.94 415 GLU A C 1
ATOM 3251 O O . GLU A 1 415 ? 8.465 -7.862 1.031 1.00 85.94 415 GLU A O 1
ATOM 3256 N N . ARG A 1 416 ? 8.843 -6.682 -0.848 1.00 86.50 416 ARG A N 1
ATOM 3257 C CA . ARG A 1 416 ? 7.421 -6.455 -1.181 1.00 86.50 416 ARG A CA 1
ATOM 3258 C C . ARG A 1 416 ? 6.805 -7.595 -1.986 1.00 86.50 416 ARG A C 1
ATOM 3260 O O . ARG A 1 416 ? 5.601 -7.804 -1.910 1.00 86.50 416 ARG A O 1
ATOM 3267 N N . TYR A 1 417 ? 7.617 -8.300 -2.769 1.00 93.31 417 TYR A N 1
ATOM 3268 C CA . TYR A 1 417 ? 7.179 -9.334 -3.702 1.00 93.31 417 TYR A CA 1
ATOM 3269 C C . TYR A 1 417 ? 8.128 -10.550 -3.655 1.00 93.31 417 TYR A C 1
ATOM 3271 O O . TYR A 1 417 ? 8.707 -10.922 -4.681 1.00 93.31 417 TYR A O 1
ATOM 3279 N N . PRO A 1 418 ? 8.300 -11.190 -2.479 1.00 91.75 418 PRO A N 1
ATOM 3280 C CA . PRO A 1 418 ? 9.337 -12.203 -2.249 1.00 91.75 418 PRO A CA 1
ATOM 3281 C C . PRO A 1 418 ? 9.243 -13.398 -3.205 1.00 91.75 418 PRO A C 1
ATOM 3283 O O . PRO A 1 418 ? 10.263 -13.944 -3.619 1.00 91.75 418 PRO A O 1
ATOM 3286 N N . GLU A 1 419 ? 8.028 -13.770 -3.605 1.00 94.94 419 GLU A N 1
ATOM 3287 C CA . GLU A 1 419 ? 7.791 -14.856 -4.555 1.00 94.94 419 GLU A CA 1
ATOM 3288 C C . GLU A 1 419 ? 8.203 -14.479 -5.988 1.00 94.94 419 GLU A C 1
ATOM 3290 O O . GLU A 1 419 ? 8.979 -15.194 -6.618 1.00 94.94 419 GLU A O 1
ATOM 3295 N N . ALA A 1 420 ? 7.798 -13.302 -6.478 1.00 96.94 420 ALA A N 1
ATOM 3296 C CA . ALA A 1 420 ? 8.230 -12.809 -7.788 1.00 96.94 420 ALA A CA 1
ATOM 3297 C C . ALA A 1 420 ? 9.760 -12.624 -7.855 1.00 96.94 420 ALA A C 1
ATOM 3299 O O . ALA A 1 420 ? 10.374 -12.891 -8.888 1.00 96.94 420 ALA A O 1
ATOM 3300 N N . TRP A 1 421 ? 10.389 -12.225 -6.743 1.00 97.38 421 TRP A N 1
ATOM 3301 C CA . TRP A 1 421 ? 11.846 -12.175 -6.610 1.00 97.38 421 TRP A CA 1
ATOM 3302 C C . TRP A 1 421 ? 12.496 -13.565 -6.657 1.00 97.38 421 TRP A C 1
ATOM 3304 O O . TRP A 1 421 ? 13.463 -13.755 -7.395 1.00 97.38 421 TRP A O 1
ATOM 3314 N N . ARG A 1 422 ? 11.958 -14.558 -5.934 1.00 96.88 422 ARG A N 1
ATOM 3315 C CA . ARG A 1 422 ? 12.442 -15.950 -5.979 1.00 96.88 422 ARG A CA 1
ATOM 3316 C C . ARG A 1 422 ? 12.425 -16.502 -7.405 1.00 96.88 422 ARG A C 1
ATOM 3318 O O . ARG A 1 422 ? 13.421 -17.068 -7.853 1.00 96.88 422 ARG A O 1
ATOM 3325 N N . GLN A 1 423 ? 11.322 -16.299 -8.118 1.00 96.56 423 GLN A N 1
ATOM 3326 C CA . GLN A 1 423 ? 11.156 -16.734 -9.506 1.00 96.56 423 GLN A CA 1
ATOM 3327 C C . GLN A 1 423 ? 12.130 -15.995 -10.436 1.00 96.56 423 GLN A C 1
ATOM 3329 O O . GLN A 1 423 ? 12.761 -16.618 -11.287 1.00 96.56 423 GLN A O 1
ATOM 3334 N N . LEU A 1 424 ? 12.336 -14.686 -10.236 1.00 97.44 424 LEU A N 1
ATOM 3335 C CA . LEU A 1 424 ? 13.321 -13.899 -10.986 1.00 97.44 424 LEU A CA 1
ATOM 3336 C C . LEU A 1 424 ? 14.752 -14.438 -10.821 1.00 97.44 424 LEU A C 1
ATOM 3338 O O . LEU A 1 424 ? 15.475 -14.555 -11.811 1.00 97.44 424 LEU A O 1
ATOM 3342 N N . VAL A 1 425 ? 15.153 -14.805 -9.599 1.00 97.12 425 VAL A N 1
ATOM 3343 C CA . VAL A 1 425 ? 16.465 -15.419 -9.324 1.00 97.12 425 VAL A CA 1
ATOM 3344 C C . VAL A 1 425 ? 16.592 -16.778 -10.023 1.00 97.12 425 VAL A C 1
ATOM 3346 O O . VAL A 1 425 ? 17.569 -16.996 -10.739 1.00 97.12 425 VAL A O 1
ATOM 3349 N N . GLN A 1 426 ? 15.582 -17.646 -9.904 1.00 95.62 426 GLN A N 1
ATOM 3350 C CA . GLN A 1 426 ? 15.560 -18.969 -10.548 1.00 95.62 426 GLN A CA 1
ATOM 3351 C C . GLN A 1 426 ? 15.637 -18.870 -12.085 1.00 95.62 426 GLN A C 1
ATOM 3353 O O . GLN A 1 426 ? 16.399 -19.602 -12.721 1.00 95.62 426 GLN A O 1
ATOM 3358 N N . MET A 1 427 ? 14.922 -17.917 -12.694 1.00 95.50 427 MET A N 1
ATOM 3359 C CA . MET A 1 427 ? 15.017 -17.647 -14.133 1.00 95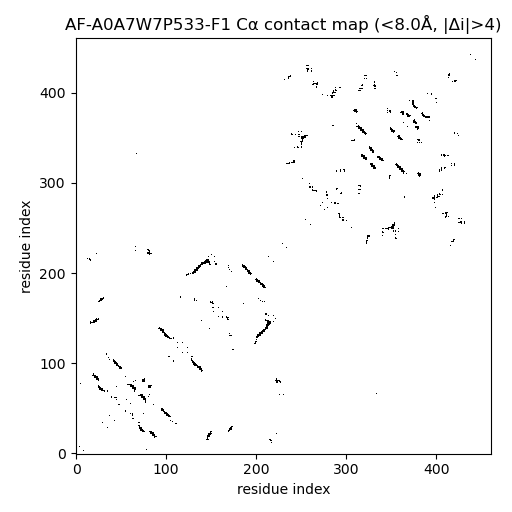.50 427 MET A CA 1
ATOM 3360 C C . MET A 1 427 ? 16.418 -17.147 -14.521 1.00 95.50 427 MET A C 1
ATOM 3362 O O . MET A 1 427 ? 17.028 -17.710 -15.430 1.00 95.50 427 MET A O 1
ATOM 3366 N N . LYS A 1 428 ? 16.983 -16.175 -13.788 1.00 95.31 428 LYS A N 1
ATOM 3367 C CA . LYS A 1 428 ? 18.350 -15.654 -14.002 1.00 95.31 428 LYS A CA 1
ATOM 3368 C C . LYS A 1 428 ? 19.427 -16.744 -13.885 1.00 95.31 428 LYS A C 1
ATOM 3370 O O . LYS A 1 428 ? 20.459 -16.657 -14.545 1.00 95.31 428 LYS A O 1
ATOM 3375 N N . GLU A 1 429 ? 19.222 -17.761 -13.051 1.00 91.56 429 GLU A N 1
ATOM 3376 C CA . GLU A 1 429 ? 20.122 -18.919 -12.954 1.00 91.56 429 GLU A CA 1
ATOM 3377 C C . GLU A 1 429 ? 19.984 -19.842 -14.175 1.00 91.56 429 GLU A C 1
ATOM 3379 O O . GLU A 1 429 ? 20.991 -20.260 -14.749 1.00 91.56 429 GLU A O 1
ATOM 3384 N N . SER A 1 430 ? 18.754 -20.086 -14.642 1.00 89.38 430 SER A N 1
ATOM 3385 C CA . SER A 1 430 ? 18.498 -20.878 -15.855 1.00 89.38 430 SER A CA 1
ATOM 3386 C C . SER A 1 430 ? 19.015 -20.227 -17.150 1.00 89.38 430 SER A C 1
ATOM 3388 O O . SER A 1 430 ? 19.364 -20.936 -18.092 1.00 89.38 430 SER A O 1
ATOM 3390 N N . GLU A 1 431 ? 19.144 -18.896 -17.182 1.00 87.94 431 GLU A N 1
ATOM 3391 C CA . GLU A 1 431 ? 19.747 -18.133 -18.288 1.00 87.94 431 GLU A CA 1
ATOM 3392 C C . GLU A 1 431 ? 21.275 -18.294 -18.396 1.00 87.94 431 GLU A C 1
ATOM 3394 O O . GLU A 1 431 ? 21.871 -17.864 -19.384 1.00 87.94 431 GLU A O 1
ATOM 3399 N N . SER A 1 432 ? 21.952 -18.870 -17.396 1.00 62.34 432 SER A N 1
ATOM 3400 C CA . SER A 1 432 ? 23.420 -18.996 -17.383 1.00 62.34 432 SER A CA 1
ATOM 3401 C C . SER A 1 432 ? 23.914 -20.297 -16.727 1.00 62.34 432 SER A C 1
ATOM 3403 O O . SER A 1 432 ? 24.615 -20.259 -15.711 1.00 62.34 432 SER A O 1
ATOM 3405 N N . PRO A 1 433 ? 23.616 -21.470 -17.325 1.00 52.38 433 PRO A N 1
ATOM 3406 C CA . PRO A 1 433 ? 24.019 -22.778 -16.808 1.00 52.38 433 PRO A CA 1
ATOM 3407 C C . PRO A 1 433 ? 25.524 -23.033 -17.022 1.00 52.38 433 PRO A C 1
ATOM 3409 O O . PRO A 1 433 ? 25.926 -23.785 -17.910 1.00 52.38 433 PRO A O 1
ATOM 3412 N N . GLY A 1 434 ? 26.380 -22.393 -16.217 1.00 46.72 434 GLY A N 1
ATOM 3413 C CA . GLY A 1 434 ? 27.835 -22.549 -16.343 1.00 46.72 434 GLY A CA 1
ATOM 3414 C C . GLY A 1 434 ? 28.729 -21.849 -15.313 1.00 46.72 434 GLY A C 1
ATOM 3415 O O . GLY A 1 434 ? 29.918 -22.159 -15.278 1.00 46.72 434 GLY A O 1
ATOM 3416 N N . VAL A 1 435 ? 28.210 -20.947 -14.468 1.00 43.25 435 VAL A N 1
ATOM 3417 C CA . VAL A 1 435 ? 29.007 -20.273 -13.422 1.00 43.25 435 VAL A CA 1
ATOM 3418 C C . VAL A 1 435 ? 28.443 -20.610 -12.036 1.00 43.25 435 VAL A C 1
ATOM 3420 O O . VAL A 1 435 ? 27.360 -20.132 -11.703 1.00 43.25 435 VAL A O 1
ATOM 3423 N N . PRO A 1 436 ? 29.136 -21.429 -11.219 1.00 43.41 436 PRO A N 1
ATOM 3424 C CA . PRO A 1 436 ? 28.743 -21.668 -9.836 1.00 43.41 436 PRO A CA 1
ATOM 3425 C C . PRO A 1 436 ? 29.191 -20.486 -8.968 1.00 43.41 436 PRO A C 1
ATOM 3427 O O . PRO A 1 436 ? 30.381 -20.345 -8.688 1.00 43.41 436 PRO A O 1
ATOM 3430 N N . ASP A 1 437 ? 28.249 -19.644 -8.546 1.00 48.84 437 ASP A N 1
ATOM 3431 C CA . ASP A 1 437 ? 28.532 -18.456 -7.735 1.00 48.84 437 ASP A CA 1
ATOM 3432 C C . ASP A 1 437 ? 27.528 -18.343 -6.575 1.00 48.84 437 ASP A C 1
ATOM 3434 O O . ASP A 1 437 ? 26.350 -18.102 -6.816 1.00 48.84 437 ASP A O 1
ATOM 3438 N N . ILE A 1 438 ? 28.034 -18.568 -5.351 1.00 50.75 438 ILE A N 1
ATOM 3439 C CA . ILE A 1 438 ? 27.400 -18.494 -4.012 1.00 50.75 438 ILE A CA 1
ATOM 3440 C C . ILE A 1 438 ? 26.036 -19.201 -3.864 1.00 50.75 438 ILE A C 1
ATOM 3442 O O . ILE A 1 438 ? 25.044 -18.860 -4.500 1.00 50.75 438 ILE A O 1
ATOM 3446 N N . SER A 1 439 ? 25.938 -20.163 -2.939 1.00 52.50 439 SER A N 1
ATOM 3447 C CA . SER A 1 439 ? 24.682 -20.899 -2.749 1.00 52.50 439 SER A CA 1
ATOM 3448 C C . SER A 1 439 ? 23.553 -20.019 -2.188 1.00 52.50 439 SER A C 1
ATOM 3450 O O . SER A 1 439 ? 23.772 -19.137 -1.353 1.00 52.50 439 SER A O 1
ATOM 3452 N N . LEU A 1 440 ? 22.308 -20.316 -2.580 1.00 49.00 440 LEU A N 1
ATOM 3453 C CA . LEU A 1 440 ? 21.099 -19.682 -2.031 1.00 49.00 440 LEU A CA 1
ATOM 3454 C C . LEU A 1 440 ? 21.038 -19.752 -0.491 1.00 49.00 440 LEU A C 1
ATOM 3456 O O . LEU A 1 440 ? 20.561 -18.814 0.147 1.00 49.00 440 LEU A O 1
ATOM 3460 N N . GLU A 1 441 ? 21.578 -20.814 0.124 1.00 47.53 441 GLU A N 1
ATOM 3461 C CA . GLU A 1 441 ? 21.693 -20.908 1.585 1.00 47.53 441 GLU A CA 1
ATOM 3462 C C . GLU A 1 441 ? 22.629 -19.852 2.188 1.00 47.53 441 GLU A C 1
ATOM 3464 O O . GLU A 1 441 ? 22.381 -19.390 3.299 1.00 47.53 441 GLU A O 1
ATOM 3469 N N . GLU A 1 442 ? 23.710 -19.474 1.505 1.00 49.59 442 GLU A N 1
ATOM 3470 C CA . GLU A 1 442 ? 24.695 -18.511 2.012 1.00 49.59 442 GLU A CA 1
ATOM 3471 C C . GLU A 1 442 ? 24.181 -17.074 1.930 1.00 49.59 442 GLU A C 1
ATOM 3473 O O . GLU A 1 442 ? 24.364 -16.320 2.886 1.00 49.59 442 GLU A O 1
ATOM 3478 N N . ILE A 1 443 ? 23.464 -16.715 0.859 1.00 53.19 443 ILE A N 1
ATOM 3479 C CA . ILE A 1 443 ? 22.805 -15.403 0.733 1.00 53.19 443 ILE A CA 1
ATOM 3480 C C . ILE A 1 443 ? 21.742 -15.248 1.834 1.00 53.19 443 ILE A C 1
ATOM 3482 O O . ILE A 1 443 ? 21.785 -14.295 2.613 1.00 53.19 443 ILE A O 1
ATOM 3486 N N . VAL A 1 444 ? 20.853 -16.238 1.982 1.00 46.31 444 VAL A N 1
ATOM 3487 C CA . VAL A 1 444 ? 19.792 -16.217 3.005 1.00 46.31 444 VAL A CA 1
ATOM 3488 C C . VAL A 1 444 ? 20.369 -16.268 4.432 1.00 46.31 444 VAL A C 1
ATOM 3490 O O . VAL A 1 444 ? 19.857 -15.595 5.329 1.00 46.31 444 VAL A O 1
ATOM 3493 N N . ARG A 1 445 ? 21.471 -16.998 4.674 1.00 45.69 445 ARG A N 1
ATOM 3494 C CA . ARG A 1 445 ? 22.169 -16.970 5.977 1.00 45.69 445 ARG A CA 1
ATOM 3495 C C . ARG A 1 445 ? 22.867 -15.639 6.251 1.00 45.69 445 ARG A C 1
ATOM 3497 O O . ARG A 1 445 ? 22.890 -15.233 7.412 1.00 45.69 445 ARG A O 1
ATOM 3504 N N . ALA A 1 446 ? 23.420 -14.963 5.246 1.00 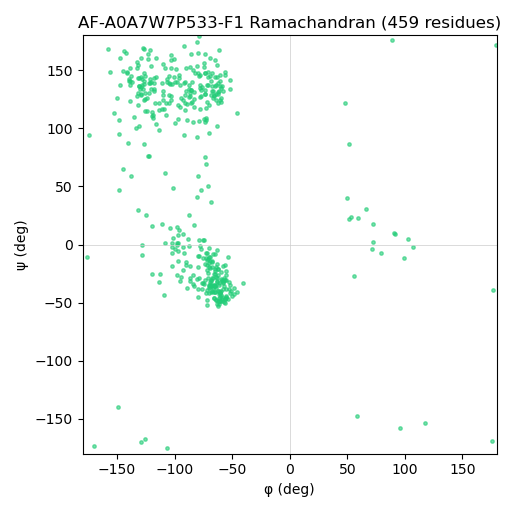47.06 446 ALA A N 1
ATOM 3505 C CA . ALA A 1 446 ? 24.091 -13.677 5.432 1.00 47.06 446 ALA A CA 1
ATOM 3506 C C . ALA A 1 446 ? 23.109 -12.582 5.883 1.00 47.06 446 ALA A C 1
ATOM 3508 O O . ALA A 1 446 ? 23.382 -11.877 6.857 1.00 47.06 446 ALA A O 1
ATOM 3509 N N . GLU A 1 447 ? 21.942 -12.488 5.238 1.00 49.12 447 GLU A N 1
ATOM 3510 C CA . GLU A 1 447 ? 20.932 -11.468 5.559 1.00 49.12 447 GLU A CA 1
ATOM 3511 C C . GLU A 1 447 ? 20.193 -11.747 6.885 1.00 49.12 447 GLU A C 1
ATOM 3513 O O . GLU A 1 447 ? 19.839 -10.812 7.603 1.00 49.12 447 GLU A O 1
ATOM 3518 N N . ILE A 1 448 ? 20.025 -13.017 7.283 1.00 46.16 448 ILE A N 1
ATOM 3519 C CA . ILE A 1 448 ? 19.381 -13.388 8.562 1.00 46.16 448 ILE A CA 1
ATOM 3520 C C . ILE A 1 448 ? 20.380 -13.418 9.741 1.00 46.16 448 ILE A C 1
ATOM 3522 O O . ILE A 1 448 ? 20.007 -13.128 10.881 1.00 46.16 448 ILE A O 1
ATOM 3526 N N . GLY A 1 449 ? 21.649 -13.760 9.492 1.00 36.59 449 GLY A N 1
ATOM 3527 C CA . GLY A 1 449 ? 22.683 -13.970 10.515 1.00 36.59 449 GLY A CA 1
ATOM 3528 C C . GLY A 1 449 ? 23.529 -12.743 10.882 1.00 36.59 449 GLY A C 1
ATOM 3529 O O . GLY A 1 449 ? 24.312 -12.815 11.830 1.00 36.59 449 GLY A O 1
ATOM 3530 N N . GLY A 1 450 ? 23.386 -11.622 10.167 1.00 34.44 450 GLY A N 1
ATOM 3531 C CA . GLY A 1 450 ? 24.253 -10.433 10.227 1.00 34.44 450 GLY A CA 1
ATOM 3532 C C . GLY A 1 450 ? 24.239 -9.587 11.516 1.00 34.44 450 GLY A C 1
ATOM 3533 O O . GLY A 1 450 ? 24.328 -8.364 11.436 1.00 34.44 450 GLY A O 1
ATOM 3534 N N . SER A 1 451 ? 24.120 -10.183 12.709 1.00 40.16 451 SER A N 1
ATOM 3535 C CA . SER A 1 451 ? 24.132 -9.445 13.986 1.00 40.16 451 SER A CA 1
ATOM 3536 C C . SER A 1 451 ? 24.733 -10.225 15.171 1.00 40.16 451 SER A C 1
ATOM 3538 O O . SER A 1 451 ? 24.181 -10.250 16.270 1.00 40.16 451 SER A O 1
ATOM 3540 N N . ALA A 1 452 ? 25.892 -10.862 14.969 1.00 39.88 452 ALA A N 1
ATOM 3541 C CA . ALA A 1 452 ? 26.695 -11.436 16.053 1.00 39.88 452 ALA A CA 1
ATOM 3542 C C . ALA A 1 452 ? 28.209 -11.318 15.782 1.00 39.88 452 ALA A C 1
ATOM 3544 O O . ALA A 1 452 ? 28.653 -11.363 14.641 1.00 39.88 452 ALA A O 1
ATOM 3545 N N . ASN A 1 453 ? 28.996 -11.195 16.857 1.00 36.56 453 ASN A N 1
ATOM 3546 C CA . ASN A 1 453 ? 30.465 -11.258 16.896 1.00 36.56 453 ASN A CA 1
ATOM 3547 C C . ASN A 1 453 ? 31.274 -10.362 15.928 1.00 36.56 453 ASN A C 1
ATOM 3549 O O . ASN A 1 453 ? 31.875 -10.820 14.961 1.00 36.56 453 ASN A O 1
ATOM 3553 N N . LYS A 1 454 ? 31.528 -9.125 16.377 1.00 33.69 454 LYS A N 1
ATOM 3554 C CA . LYS A 1 454 ? 32.893 -8.555 16.340 1.00 33.69 454 LYS A CA 1
ATOM 3555 C C . LYS A 1 454 ? 33.474 -8.468 17.755 1.00 33.69 454 LYS A C 1
ATOM 3557 O O . LYS A 1 454 ? 33.762 -7.391 18.272 1.00 33.69 454 LYS A O 1
ATOM 3562 N N . GLY A 1 455 ? 33.619 -9.630 18.395 1.00 31.78 455 GLY A N 1
ATOM 3563 C CA . GLY A 1 455 ? 34.409 -9.760 19.619 1.00 31.78 455 GLY A CA 1
ATOM 3564 C C . GLY A 1 455 ? 35.887 -9.508 19.315 1.00 31.78 455 GLY A C 1
ATOM 3565 O O . GLY A 1 455 ? 36.415 -10.038 18.340 1.00 31.78 455 GLY A O 1
ATOM 3566 N N . ARG A 1 456 ? 36.555 -8.676 20.121 1.00 37.00 456 ARG A N 1
ATOM 3567 C CA . ARG A 1 456 ? 37.986 -8.387 19.955 1.00 37.00 456 ARG A CA 1
ATOM 3568 C C . ARG A 1 456 ? 38.821 -9.641 20.223 1.00 37.00 456 ARG A C 1
ATOM 3570 O O . ARG A 1 456 ? 38.744 -10.195 21.315 1.00 37.00 456 ARG A O 1
ATOM 3577 N N . GLN A 1 457 ? 39.713 -9.976 19.296 1.00 33.47 457 GLN A N 1
ATOM 3578 C CA . GLN A 1 457 ? 40.996 -10.588 19.632 1.00 33.47 457 GLN A CA 1
ATOM 3579 C C . GLN A 1 457 ? 42.113 -9.644 19.182 1.00 33.47 457 GLN A C 1
ATOM 3581 O O . GLN A 1 457 ? 42.060 -9.064 18.099 1.00 33.47 457 GLN A O 1
ATOM 3586 N N . GLY A 1 458 ? 43.076 -9.448 20.074 1.00 30.42 458 GLY A N 1
ATOM 3587 C CA . GLY A 1 458 ? 44.204 -8.535 19.950 1.00 30.42 458 GLY A CA 1
ATOM 3588 C C . GLY A 1 458 ? 45.089 -8.777 21.163 1.00 30.42 458 GLY A C 1
ATOM 3589 O O . GLY A 1 458 ? 44.781 -8.299 22.252 1.00 30.42 458 GLY A O 1
ATOM 3590 N N . GLU A 1 459 ? 46.089 -9.634 20.982 1.00 32.50 459 GLU A N 1
ATOM 3591 C CA . GLU A 1 459 ? 46.991 -10.105 22.038 1.00 32.50 459 GLU A CA 1
ATOM 3592 C C . GLU A 1 459 ? 48.098 -9.083 22.373 1.00 32.50 459 GLU A C 1
ATOM 3594 O O . GLU A 1 459 ? 48.270 -8.106 21.638 1.00 32.50 459 GLU A O 1
ATOM 3599 N N . PRO A 1 460 ? 48.800 -9.239 23.515 1.00 38.75 460 PRO A N 1
ATOM 3600 C CA . PRO A 1 460 ? 49.537 -8.137 24.129 1.00 38.75 460 PRO A CA 1
ATOM 3601 C C . PRO A 1 460 ? 51.003 -8.014 23.690 1.00 38.75 460 PRO A C 1
ATOM 3603 O O . PRO A 1 460 ? 51.743 -8.999 23.697 1.00 38.75 460 PRO A O 1
ATOM 3606 N N . VAL A 1 461 ? 51.431 -6.763 23.482 1.00 37.59 461 VAL A N 1
ATOM 3607 C CA . VAL A 1 461 ? 52.741 -6.208 23.887 1.00 37.59 461 VAL A CA 1
ATOM 3608 C C . VAL A 1 461 ? 52.499 -4.792 24.409 1.00 37.59 461 VAL A C 1
ATOM 3610 O O . VAL A 1 461 ? 51.764 -4.053 23.717 1.00 37.59 461 VAL A O 1
#

pLDDT: mean 77.2, std 19.1, range [26.28, 98.38]

Nearest PDB structures (foldseek):
  7z8l-assembly1_q  TM=2.901E-01  e=7.685E-01  Homo sapiens
  7z8f-assembly1_j  TM=2.862E-01  e=1.373E+00  Homo sapiens
  8ptk-assembly1_q  TM=1.979E-01  e=1.732E+00  Homo sapiens
  8ptk-assembly1_r  TM=3.138E-01  e=3.904E+00  Homo sapiens
  8pr3-assembly1_j  TM=2.850E-01  e=5.862E+00  Homo sapiens

Organism: Pseudomonas nitroreducens (NCBI:txid46680)

Radius of gyration: 26.01 Å; Cα contacts (8 Å, |Δi|>4): 863; chains: 1; bounding box: 86×48×73 Å

Foldseek 3Di:
DDDQPPVCPPDDPPDFDPFQKEFDKAKAFADPVQLVVADQVQKDKDKDKPQPDDPADPVGWGWDQFPPGSRMIIIDHPNFDRGDMDTHDPPPQKMKMKIKMKGQRVVSLVVLVVVLVVDDPVLADPDRMAIEIAMEIEGEAEDAGRYWYLPQCQAPDDDPDPDDPVRGSYHYSDDDCPDPPDDPFKDKDKDFDADPVRHGRYMYMYMYGYTYDDGPNVVCCVSVPRPDDALVRAAFDLFAPPCQVLLQLLALEADQLLLLLVLLVQLQPADDPPPGVLCVVPPFALSLLPRVSNCSVQVSVVVDDFPLFDARFSAKWKWWDGDNDQWTQTLLNNDDTDGSNVSNVLNSQWHDHPRTIIIGTWHTPVQWDAPPQWTWTAGRNGHIDIGHHDDPVCNGRVVDYPRVSRSSSSNCCCVSPVSVVVVSVVSNCVVDVPDDDDDPVRVVCCVVVVDDDPDDDDDDD